Protein AF-A0A1Y1NP10-F1 (afdb_monomer_lite)

Secondary structure (DSSP, 8-state):
----EEETTTTEEE--TT---PPPPTTHHHHHHHHHHHHH-GGGGGTT-SS--S------HHHHHHHHHHHHHHHHHHHTTTGGGGEEEEE-SSS-EEEE-HHHHHHHHT-TT-HHHHHHHHSHHHHHHHHHH--SEE---HHHHHHHHHHHHHHHHHH-THHHHHHHHHHHHHHHHHH-S--S-------PPPTTGGG-S--PPPPPP-HHHHHHHHHHHHHHTTHHHHHTTSPPPPPEEPP--S-GGGGSTT----HHHHHHHHHHHHHHHHHHTT-HHHHHHHHHHHHHHTTSHHHHHHHHHHHHHT--TT-EEE-HHHHHHHHHHHHHHHHTS-TT-TTSHHHHHHHHHHHEEEEEETTEEEEGGGGSTT-GGGG-HHHHHHHHHHHHHHHHHHHHSPPGGGG----------------------SSSTTTTSS---PPPPHHHHHHHHHHHGGGS-HHHHHHHHHHHHHHHHHHHHHHHHHHHHHHS-TTHHHHHHHHHHHHHHHTTS---------

Radius of gyration: 32.72 Å; chains: 1; bounding box: 100×71×93 Å

Organism: Photinus pyralis (NCBI:txid7054)

pLDDT: mean 81.75, std 20.21, range [27.64, 98.31]

Sequence (522 aa):
MDVIVADLDGGSISVPDGVSLPLLPEPLLSNTQEALSLILQPELGSADYAFPPLAVRAPQPVMLDKEIRAVFMRAFAQLLQGYRSCLTLIRIHPKPVITFHKAAFLGERNLIDCDFSTRVLDCMFFTSFVSERGPPWRPCDVWDELYSNFGELFKLEVQDSRMLLMHIQELAQQLYTNENPNPQSYAQKILVPPEGAFARIHQPSFRVINPGQVQAIIAEGLAKNNLKSRLASLRPMQPRIVPTGQHISNLNDHKNIVSNSARRLEVLRNCINCIFENKISDARKTFPAVLRALKSKQARLALCNELSQHVIGNKAMLEHQQFDLVVRLMNCALQDDSSMDEHGVAAALLPLATAFCRKLCTGVIQFAYTCIQEHAVWQNQQFWEAAFYLDVQKDIKALYLPRLDSISPRLGTDHILATPTSPRDSKDFAWQNRRSVISRVQEPSALEIAAEQMRLWSSVDSEKQKELITSEESTLYSQAIHYANRMVSLLIPLDIGNRLHKQDHSLDEERASNSIANRYVV

Foldseek 3Di:
DQDWDQDPPVRDIDGDPPDDDFADDPPLRVQLVVQLCCLVPVVVVCVPPPDGDPDDDDDDPLLSVLLNVLSVLLSVLVLCQQQLLQWFWLAQPPHTDIDGQLLQLCLLVVCPVRPVSVVVCPDPVVVVVCVVVVQQWFFDDLSLVCNQCSVVLVVVCVVPVVSSSVSSSVSSVRVVCVVVVDPDDPPPPDDDDPPCPVVDPDDPDDDDDDVVVVVVVVVVCCVVVVVVVVVVVVPDRHIDGRRSHDHSNVVPPPDPDPPVLVVLLVLLLVLLVCLLVVVLVVNVVSLVSLLVSLLDLVSLVSLLVSLVVQQDPQADEHDPSSLVSNLVSLQSNLVNDDLSCSSCSCLSCLSVQRHYWYDDDVPDIGGSLLSNLPHNNLVDPSSLVSSLSNQLLVVLLVVQDDDPVVPDDDDDDDDDDDDDDDPPDDPPPPPPPVPPPDDDPDRDHSSRSSNVCVVCVVVDDPVVSVVSVVSSVVSSVVSVVVSVVSSCSNVPNPCPVVVVVVVVVVVVVVVVPDDDDDDDDD

InterPro domains:
  IPR005112 dDENN domain [SM00801] (64-133)
  IPR022096 SBF1/SBF2 domain [PF12335] (245-487)
  IPR037516 Tripartite DENN domain [PS50211] (1-140)
  IPR043153 DENN domain, C-terminal lobe [G3DSA:3.40.50.11500] (1-85)
  IPR051696 DENN Domain-Containing GEFs [PTHR12296] (2-159)

Structure (mmCIF, N/CA/C/O backbone):
data_AF-A0A1Y1NP10-F1
#
_entry.id   AF-A0A1Y1NP10-F1
#
loop_
_atom_site.group_PDB
_atom_site.id
_atom_site.type_symbol
_atom_site.label_atom_id
_atom_site.label_alt_id
_atom_site.label_comp_id
_atom_site.label_asym_id
_atom_site.label_entity_id
_atom_site.label_seq_id
_atom_site.pdbx_PDB_ins_code
_atom_site.Cartn_x
_atom_site.Cartn_y
_atom_site.Cartn_z
_atom_site.occupancy
_atom_site.B_iso_or_equiv
_atom_site.auth_seq_id
_atom_site.auth_comp_id
_atom_site.auth_asym_id
_atom_site.auth_atom_id
_atom_site.pdbx_PDB_model_num
ATOM 1 N N . MET A 1 1 ? -12.984 -15.528 -28.099 1.00 59.66 1 MET A N 1
ATOM 2 C CA . MET A 1 1 ? -11.646 -15.584 -27.477 1.00 59.66 1 MET A CA 1
ATOM 3 C C . MET A 1 1 ? -11.166 -14.155 -27.456 1.00 59.66 1 MET A C 1
ATOM 5 O O . MET A 1 1 ? -10.848 -13.632 -28.516 1.00 59.66 1 MET A O 1
ATOM 9 N N . ASP A 1 2 ? -11.207 -13.520 -26.291 1.00 84.31 2 ASP A N 1
ATOM 10 C CA . ASP A 1 2 ? -10.804 -12.122 -26.138 1.00 84.31 2 ASP A CA 1
ATOM 11 C C . ASP A 1 2 ? -9.283 -12.074 -25.983 1.00 84.31 2 ASP A C 1
ATOM 13 O O . ASP A 1 2 ? -8.743 -12.061 -24.880 1.00 84.31 2 ASP A O 1
ATOM 17 N N . VAL A 1 3 ? -8.587 -12.175 -27.114 1.00 89.62 3 VAL A N 1
ATOM 18 C CA . VAL A 1 3 ? -7.125 -12.251 -27.185 1.00 89.62 3 VAL A CA 1
ATOM 19 C C . VAL A 1 3 ? -6.602 -11.018 -27.905 1.00 89.62 3 VAL A C 1
ATOM 21 O O . VAL A 1 3 ? -7.073 -10.680 -28.987 1.00 89.62 3 VAL A O 1
ATOM 24 N N . ILE A 1 4 ? -5.612 -10.364 -27.305 1.00 93.19 4 ILE A N 1
ATOM 25 C CA . ILE A 1 4 ? -4.868 -9.276 -27.941 1.00 93.19 4 ILE A CA 1
ATOM 26 C C . ILE A 1 4 ? -3.796 -9.901 -28.833 1.00 93.19 4 ILE A C 1
ATOM 28 O O . ILE A 1 4 ? -3.024 -10.741 -28.367 1.00 93.19 4 ILE A O 1
ATOM 32 N N . VAL A 1 5 ? -3.746 -9.496 -30.101 1.00 93.69 5 VAL A N 1
ATOM 33 C CA . VAL A 1 5 ? -2.755 -9.985 -31.071 1.00 93.69 5 VAL A CA 1
ATOM 34 C C . VAL A 1 5 ? -1.801 -8.851 -31.413 1.00 93.69 5 VAL A C 1
ATOM 36 O O . VAL A 1 5 ? -2.239 -7.759 -31.767 1.00 93.69 5 VAL A O 1
ATOM 39 N N . ALA A 1 6 ? -0.501 -9.116 -31.295 1.00 94.94 6 ALA A N 1
ATOM 40 C CA . ALA A 1 6 ? 0.557 -8.230 -31.759 1.00 94.94 6 ALA A CA 1
ATOM 41 C C . ALA A 1 6 ? 1.187 -8.843 -33.015 1.00 94.94 6 ALA A C 1
ATOM 43 O O . ALA A 1 6 ? 1.846 -9.881 -32.936 1.00 94.94 6 ALA A O 1
ATOM 44 N N . ASP A 1 7 ? 0.956 -8.213 -34.163 1.00 94.38 7 ASP A N 1
ATOM 45 C CA . ASP A 1 7 ? 1.614 -8.535 -35.423 1.00 94.38 7 ASP A CA 1
ATOM 46 C C . ASP A 1 7 ? 2.935 -7.766 -35.490 1.00 94.38 7 ASP A C 1
ATOM 48 O O . ASP A 1 7 ? 2.961 -6.554 -35.718 1.00 94.38 7 ASP A O 1
ATOM 52 N N . LEU A 1 8 ? 4.033 -8.477 -35.236 1.00 94.62 8 LEU A N 1
ATOM 53 C CA . LEU A 1 8 ? 5.375 -7.899 -35.228 1.00 94.62 8 LEU A CA 1
ATOM 54 C C . LEU A 1 8 ? 5.901 -7.619 -36.642 1.00 94.62 8 LEU A C 1
ATOM 56 O O . LEU A 1 8 ? 6.730 -6.725 -36.793 1.00 94.62 8 LEU A O 1
ATOM 60 N N . ASP A 1 9 ? 5.411 -8.338 -37.657 1.00 93.38 9 ASP A N 1
ATOM 61 C CA . ASP A 1 9 ? 5.830 -8.153 -39.050 1.00 93.38 9 ASP A CA 1
ATOM 62 C C . ASP A 1 9 ? 5.126 -6.934 -39.662 1.00 93.38 9 ASP A C 1
ATOM 64 O O . ASP A 1 9 ? 5.749 -6.121 -40.347 1.00 93.38 9 ASP A O 1
ATOM 68 N N . GLY A 1 10 ? 3.828 -6.780 -39.381 1.00 92.19 10 GLY A N 1
ATOM 69 C CA . GLY A 1 10 ? 3.023 -5.633 -39.805 1.00 92.19 10 GLY A CA 1
ATOM 70 C C . GLY A 1 10 ? 3.082 -4.423 -38.868 1.00 92.19 10 GLY A C 1
ATOM 71 O O . GLY A 1 10 ? 2.580 -3.357 -39.224 1.00 92.19 10 GLY A O 1
ATOM 72 N N . GLY A 1 11 ? 3.671 -4.560 -37.676 1.00 91.94 11 GLY A N 1
ATOM 73 C CA . GLY A 1 11 ? 3.782 -3.485 -36.687 1.00 91.94 11 GLY A CA 1
ATOM 74 C C . GLY A 1 11 ? 2.433 -3.020 -36.128 1.00 91.94 11 GLY A C 1
ATOM 75 O O . GLY A 1 11 ? 2.248 -1.828 -35.883 1.00 91.94 11 GLY A O 1
ATOM 76 N N . SER A 1 12 ? 1.476 -3.936 -35.951 1.00 93.69 12 SER A N 1
ATOM 77 C CA . SER A 1 12 ? 0.111 -3.609 -35.521 1.00 93.69 12 SER A CA 1
ATOM 78 C C . SER A 1 12 ? -0.327 -4.395 -34.283 1.00 93.69 12 SER A C 1
ATOM 80 O O . SER A 1 12 ? 0.148 -5.497 -34.014 1.00 93.69 12 SER A O 1
ATOM 82 N N . ILE A 1 13 ? -1.235 -3.810 -33.499 1.00 93.88 13 ILE A N 1
ATOM 83 C CA . ILE A 1 13 ? -1.838 -4.447 -32.323 1.00 93.88 13 ILE A CA 1
ATOM 84 C C . ILE A 1 13 ? -3.352 -4.431 -32.511 1.00 93.88 13 ILE A C 1
ATOM 86 O O . ILE A 1 13 ? -3.943 -3.363 -32.659 1.00 93.88 13 ILE A O 1
ATOM 90 N N . SER A 1 14 ? -3.987 -5.602 -32.478 1.00 92.75 14 SER A N 1
ATOM 91 C CA . SER A 1 14 ? -5.444 -5.727 -32.515 1.00 92.75 14 SER A CA 1
ATOM 92 C C . SER A 1 14 ? -5.983 -6.060 -31.126 1.00 92.75 14 SER A C 1
ATOM 94 O O . SER A 1 14 ? -5.642 -7.100 -30.551 1.00 92.75 14 SER A O 1
ATOM 96 N N . VAL A 1 15 ? -6.845 -5.189 -30.607 1.00 92.62 15 VAL A N 1
ATOM 97 C CA . VAL A 1 15 ? -7.538 -5.357 -29.325 1.00 92.62 15 VAL A CA 1
ATOM 98 C C . VAL A 1 15 ? -9.011 -5.669 -29.618 1.00 92.62 15 VAL A C 1
ATOM 100 O O . VAL A 1 15 ? -9.625 -4.917 -30.371 1.00 92.62 15 VAL A O 1
ATOM 103 N N . PRO A 1 16 ? -9.589 -6.758 -29.077 1.00 93.06 16 PRO A N 1
ATOM 104 C CA . PRO A 1 16 ? -11.008 -7.065 -29.266 1.00 93.06 16 PRO A CA 1
ATOM 105 C C . PRO A 1 16 ? -11.924 -5.979 -28.682 1.00 93.06 16 PRO A C 1
ATOM 107 O O . PRO A 1 16 ? -11.637 -5.463 -27.605 1.00 93.06 16 PRO A O 1
ATOM 110 N N . ASP A 1 17 ? -13.070 -5.715 -29.320 1.00 86.88 17 ASP A N 1
ATOM 111 C CA . ASP A 1 17 ? -14.019 -4.656 -28.914 1.00 86.88 17 ASP A CA 1
ATOM 112 C C . ASP A 1 17 ? -14.533 -4.796 -27.466 1.00 86.88 17 ASP A C 1
ATOM 114 O O . ASP A 1 17 ? -14.890 -3.810 -26.823 1.00 86.88 17 ASP A O 1
ATOM 118 N N . GLY A 1 18 ? -14.565 -6.023 -26.933 1.00 86.69 18 GLY A N 1
ATOM 119 C CA . GLY A 1 18 ? -14.965 -6.306 -25.550 1.00 86.69 18 GLY A CA 1
ATOM 120 C C . GLY A 1 18 ? -13.884 -6.031 -24.496 1.00 86.69 18 GLY A C 1
ATOM 121 O O . GLY A 1 18 ? -14.173 -6.099 -23.301 1.00 86.69 18 GLY A O 1
ATOM 122 N N . VAL A 1 19 ? -12.643 -5.732 -24.899 1.00 88.69 19 VAL A N 1
ATOM 123 C CA . VAL A 1 19 ? -11.505 -5.547 -23.989 1.00 88.69 19 VAL A CA 1
ATOM 124 C C . VAL A 1 19 ? -11.176 -4.064 -23.848 1.00 88.69 19 VAL A C 1
ATOM 126 O O . VAL A 1 19 ? -10.590 -3.446 -24.732 1.00 88.69 19 VAL A O 1
ATOM 129 N N . SER A 1 20 ? -11.488 -3.497 -22.683 1.00 86.69 20 SER A N 1
ATOM 130 C CA . SER A 1 20 ? -11.021 -2.159 -22.309 1.00 86.69 20 SER A CA 1
ATOM 131 C C . SER A 1 20 ? -9.644 -2.238 -21.644 1.00 86.69 20 SER A C 1
ATOM 133 O O . SER A 1 20 ? -9.485 -2.884 -20.599 1.00 86.69 20 SER A O 1
ATOM 135 N N . LEU A 1 21 ? -8.654 -1.579 -22.253 1.00 88.44 21 LEU A N 1
ATOM 136 C CA . LEU A 1 21 ? -7.305 -1.426 -21.713 1.00 88.44 21 LEU A CA 1
ATOM 137 C C . LEU A 1 21 ? -7.189 -0.080 -20.990 1.00 88.44 21 LEU A C 1
ATOM 139 O O . LEU A 1 21 ? -7.173 0.961 -21.653 1.00 88.44 21 LEU A O 1
ATOM 143 N N . PRO A 1 22 ? -7.103 -0.065 -19.651 1.00 91.69 22 PRO A N 1
ATOM 144 C CA . PRO A 1 22 ? -6.930 1.183 -18.934 1.00 91.69 22 PRO A CA 1
ATOM 145 C C . PRO A 1 22 ? -5.526 1.742 -19.200 1.00 91.69 22 PRO A C 1
ATOM 147 O O . PRO A 1 22 ? -4.539 1.005 -19.238 1.00 91.69 22 PRO A O 1
ATOM 150 N N . LEU A 1 23 ? -5.443 3.056 -19.391 1.00 92.31 23 LEU A N 1
ATOM 151 C CA . LEU A 1 23 ? -4.179 3.757 -19.602 1.00 92.31 23 LEU A CA 1
ATOM 152 C C . LEU A 1 23 ? -3.417 3.944 -18.283 1.00 92.31 23 LEU A C 1
ATOM 154 O O . LEU A 1 23 ? -4.011 3.962 -17.202 1.00 92.31 23 LEU A O 1
ATOM 158 N N . LEU A 1 24 ? -2.097 4.135 -18.383 1.00 94.75 24 LEU A N 1
ATOM 159 C CA . LEU A 1 24 ? -1.279 4.574 -17.250 1.00 94.75 24 LEU A CA 1
ATOM 160 C C . LEU A 1 24 ? -1.840 5.896 -16.679 1.00 94.75 24 LEU A C 1
ATOM 162 O O . LEU A 1 24 ? -2.251 6.760 -17.455 1.00 94.75 24 LEU A O 1
ATOM 166 N N . PRO A 1 25 ? -1.854 6.086 -15.346 1.00 94.31 25 PRO A N 1
ATOM 167 C CA . PRO A 1 25 ? -2.333 7.330 -14.745 1.00 94.31 25 PRO A CA 1
ATOM 168 C C . PRO A 1 25 ? -1.438 8.514 -15.120 1.00 94.31 25 PRO A C 1
ATOM 170 O O . PRO A 1 25 ? -0.217 8.399 -15.100 1.00 94.31 25 PRO A O 1
ATOM 173 N N . GLU A 1 26 ? -2.009 9.685 -15.388 1.00 92.81 26 GLU A N 1
ATOM 174 C CA . GLU A 1 26 ? -1.197 10.890 -15.599 1.00 92.81 26 GLU A CA 1
ATOM 175 C C . GLU A 1 26 ? -0.546 11.381 -14.291 1.00 92.81 26 GLU A C 1
ATOM 177 O O . GLU A 1 26 ? -1.146 11.251 -13.218 1.00 92.81 26 GLU A O 1
ATOM 182 N N . PRO A 1 27 ? 0.676 11.954 -14.339 1.00 92.75 27 PRO A N 1
ATOM 183 C CA . PRO A 1 27 ? 1.494 12.251 -15.525 1.00 92.75 27 PRO A CA 1
ATOM 184 C C . PRO A 1 27 ? 2.396 11.087 -15.996 1.00 92.75 27 PRO A C 1
ATOM 186 O O . PRO A 1 27 ? 3.284 11.287 -16.821 1.00 92.75 27 PRO A O 1
ATOM 189 N N . LEU A 1 28 ? 2.246 9.874 -15.441 1.00 95.12 28 LEU A N 1
ATOM 190 C CA . LEU A 1 28 ? 3.149 8.749 -15.724 1.00 95.12 28 LEU A CA 1
ATOM 191 C C . LEU A 1 28 ? 3.126 8.352 -17.203 1.00 95.12 28 LEU A C 1
ATOM 193 O O . LEU A 1 28 ? 4.180 8.031 -17.754 1.00 95.12 28 LEU A O 1
ATOM 197 N N . LEU A 1 29 ? 1.948 8.373 -17.834 1.00 96.31 29 LEU A N 1
ATOM 198 C CA . LEU A 1 29 ? 1.806 8.070 -19.257 1.00 96.31 29 LEU A CA 1
ATOM 199 C C . LEU A 1 29 ? 2.625 9.046 -20.104 1.00 96.31 29 LEU A C 1
ATOM 201 O O . LEU A 1 29 ? 3.520 8.610 -20.829 1.00 96.31 29 LEU A O 1
ATOM 205 N N . SER A 1 30 ? 2.357 10.345 -19.950 1.00 95.94 30 SER A N 1
ATOM 206 C CA . SER A 1 30 ? 3.033 11.406 -20.701 1.00 95.94 30 SER A CA 1
ATOM 207 C C . SER A 1 30 ? 4.549 11.364 -20.501 1.00 95.94 30 SER A C 1
ATOM 209 O O . SER A 1 30 ? 5.302 11.337 -21.472 1.00 95.94 30 SER A O 1
ATOM 211 N N . ASN A 1 31 ? 5.009 11.234 -19.252 1.00 95.12 31 ASN A N 1
ATOM 212 C CA . ASN A 1 31 ? 6.439 11.157 -18.938 1.00 95.12 31 ASN A CA 1
ATOM 213 C C . ASN A 1 31 ? 7.113 9.926 -19.567 1.00 95.12 31 ASN A C 1
ATOM 215 O O . ASN A 1 31 ? 8.258 9.994 -20.011 1.00 95.12 31 ASN A O 1
ATOM 219 N N . THR A 1 32 ? 6.420 8.782 -19.595 1.00 97.06 32 THR A N 1
ATOM 220 C CA . THR A 1 32 ? 6.954 7.552 -20.197 1.00 97.06 32 THR A CA 1
ATOM 221 C C . THR A 1 32 ? 7.054 7.697 -21.714 1.00 97.06 32 THR A C 1
ATOM 223 O O . THR A 1 32 ? 8.058 7.300 -22.301 1.00 97.06 32 THR A O 1
ATOM 226 N N . GLN A 1 33 ? 6.046 8.297 -22.353 1.00 96.12 33 GLN A N 1
ATOM 227 C CA . GLN A 1 33 ? 6.055 8.568 -23.792 1.00 96.12 33 GLN A CA 1
ATOM 228 C C . GLN A 1 33 ? 7.153 9.563 -24.182 1.00 96.12 33 GLN A C 1
ATOM 230 O O . GLN A 1 33 ? 7.858 9.331 -25.164 1.00 96.12 33 GLN A O 1
ATOM 235 N N . GLU A 1 34 ? 7.349 10.624 -23.398 1.00 93.81 34 GLU A N 1
ATOM 236 C CA . GLU A 1 34 ? 8.434 11.588 -23.600 1.00 93.81 34 GLU A CA 1
ATOM 237 C C . GLU A 1 34 ? 9.805 10.909 -23.471 1.00 93.81 34 GLU A C 1
ATOM 239 O O . GLU A 1 34 ? 10.637 11.012 -24.372 1.00 93.81 34 GLU A O 1
ATOM 244 N N . ALA A 1 35 ? 10.016 10.123 -22.411 1.00 95.31 35 ALA A N 1
ATOM 245 C CA . ALA A 1 35 ? 11.262 9.389 -22.200 1.00 95.31 35 ALA A CA 1
ATOM 246 C C . ALA A 1 35 ? 11.557 8.372 -23.318 1.00 95.31 35 ALA A C 1
ATOM 248 O O . ALA A 1 35 ? 12.707 8.243 -23.737 1.00 95.31 35 ALA A O 1
ATOM 249 N N . LEU A 1 36 ? 10.535 7.672 -23.828 1.00 96.00 36 LEU A N 1
ATOM 250 C CA . LEU A 1 36 ? 10.673 6.782 -24.987 1.00 96.00 36 LEU A CA 1
ATOM 251 C C . LEU A 1 36 ? 11.007 7.562 -26.264 1.00 96.00 36 LEU A C 1
ATOM 253 O O . LEU A 1 36 ? 11.879 7.142 -27.021 1.00 96.00 36 LEU A O 1
ATOM 257 N N . SER A 1 37 ? 10.359 8.705 -26.490 1.00 92.69 37 SER A N 1
ATOM 258 C CA . SER A 1 37 ? 10.608 9.551 -27.665 1.00 92.69 37 SER A CA 1
ATOM 259 C C . SER A 1 37 ? 12.046 10.075 -27.679 1.00 92.69 37 SER A C 1
ATOM 261 O O . SER A 1 37 ? 12.700 10.034 -28.718 1.00 92.69 37 SER A O 1
ATOM 263 N N . LEU A 1 38 ? 12.580 10.461 -26.513 1.00 90.81 38 LEU A N 1
ATOM 264 C CA . LEU A 1 38 ? 13.963 10.927 -26.359 1.00 90.81 38 LEU A CA 1
ATOM 265 C C . LEU A 1 38 ? 15.018 9.900 -26.798 1.00 90.81 38 LEU A C 1
ATOM 267 O O . LEU A 1 38 ? 16.090 10.297 -27.255 1.00 90.81 38 LEU A O 1
ATOM 271 N N . ILE A 1 39 ? 14.745 8.600 -26.645 1.00 92.69 39 ILE A N 1
ATOM 272 C CA . ILE A 1 39 ? 15.703 7.532 -26.983 1.00 92.69 39 ILE A CA 1
ATOM 273 C C . ILE A 1 39 ? 15.438 6.895 -28.351 1.00 92.69 39 ILE A C 1
ATOM 275 O O . ILE A 1 39 ? 16.383 6.487 -29.022 1.00 92.69 39 ILE A O 1
ATOM 279 N N . LEU A 1 40 ? 14.171 6.806 -28.772 1.00 91.94 40 LEU A N 1
ATOM 280 C CA . LEU A 1 40 ? 13.780 6.187 -30.041 1.00 91.94 40 LEU A CA 1
ATOM 281 C C . LEU A 1 40 ? 13.905 7.151 -31.221 1.00 91.94 40 LEU A C 1
ATOM 283 O O . LEU A 1 40 ? 14.147 6.699 -32.336 1.00 91.94 40 LEU A O 1
ATOM 287 N N . GLN A 1 41 ? 13.711 8.450 -30.979 1.00 88.56 41 GLN A N 1
ATOM 288 C CA . GLN A 1 41 ? 13.686 9.500 -32.000 1.00 88.56 41 GLN A CA 1
ATOM 289 C C . GLN A 1 41 ? 14.530 10.710 -31.554 1.00 88.56 41 GLN A C 1
ATOM 291 O O . GLN A 1 41 ? 14.010 11.822 -31.412 1.00 88.56 41 GLN A O 1
ATOM 296 N N . PRO A 1 42 ? 15.839 10.522 -31.289 1.00 84.81 42 PRO A N 1
ATOM 297 C CA . PRO A 1 42 ? 16.707 11.578 -30.760 1.00 84.81 42 PRO A CA 1
ATOM 298 C C . PRO A 1 42 ? 16.799 12.804 -31.682 1.00 84.81 42 PRO A C 1
ATOM 300 O O . PRO A 1 42 ? 17.020 13.920 -31.210 1.00 84.81 42 PRO A O 1
ATOM 303 N N . GLU A 1 43 ? 16.599 12.625 -32.988 1.00 82.19 43 GLU A N 1
ATOM 304 C CA . GLU A 1 43 ? 16.548 13.700 -33.977 1.00 82.19 43 GLU A CA 1
ATOM 305 C C . GLU A 1 43 ? 15.461 14.747 -33.687 1.00 82.19 43 GLU A C 1
ATOM 307 O O . GLU A 1 43 ? 15.690 15.934 -33.942 1.00 82.19 43 GLU A O 1
ATOM 312 N N . LEU A 1 44 ? 14.326 14.351 -33.093 1.00 81.62 44 LEU A N 1
ATOM 313 C CA . LEU A 1 44 ? 13.217 15.263 -32.796 1.00 81.62 44 LEU A CA 1
ATOM 314 C C . LEU A 1 44 ? 13.607 16.358 -31.800 1.00 81.62 44 LEU A C 1
ATOM 316 O O . LEU A 1 44 ? 13.141 17.486 -31.928 1.00 81.62 44 LEU A O 1
ATOM 320 N N . GLY A 1 45 ? 14.518 16.074 -30.863 1.00 76.56 45 GLY A N 1
ATOM 321 C CA . GLY A 1 45 ? 14.974 17.057 -29.871 1.00 76.56 45 GLY A CA 1
ATOM 322 C C . GLY A 1 45 ? 15.739 18.245 -30.467 1.00 76.56 45 GLY A C 1
ATOM 323 O O . GLY A 1 45 ? 15.906 19.268 -29.805 1.00 76.56 45 GLY A O 1
ATOM 324 N N . SER A 1 46 ? 16.196 18.121 -31.716 1.00 77.75 46 SER A N 1
ATOM 325 C CA . SER A 1 46 ? 16.901 19.174 -32.457 1.00 77.75 46 SER A CA 1
ATOM 326 C C . SER A 1 46 ? 16.208 19.567 -33.762 1.00 77.75 46 SER A C 1
ATOM 328 O O . SER A 1 46 ? 16.765 20.353 -34.527 1.00 77.75 46 SER A O 1
ATOM 330 N N . ALA A 1 47 ? 15.006 19.040 -34.023 1.00 79.44 47 ALA A N 1
ATOM 331 C CA . ALA A 1 47 ? 14.284 19.273 -35.273 1.00 79.44 47 ALA A CA 1
ATOM 332 C C . ALA A 1 47 ? 13.954 20.759 -35.493 1.00 79.44 47 ALA A C 1
ATOM 334 O O . ALA A 1 47 ? 13.985 21.232 -36.626 1.00 79.44 47 ALA A O 1
ATOM 335 N N . ASP A 1 48 ? 13.725 21.502 -34.406 1.00 81.19 48 ASP A N 1
ATOM 336 C CA . ASP A 1 48 ? 13.424 22.937 -34.443 1.00 81.19 48 ASP A CA 1
ATOM 337 C C . ASP A 1 48 ? 14.680 23.830 -34.449 1.00 81.19 48 ASP A C 1
ATOM 339 O O . ASP A 1 48 ? 14.584 25.060 -34.476 1.00 81.19 48 ASP A O 1
ATOM 343 N N . TYR A 1 49 ? 15.887 23.253 -34.398 1.00 83.25 49 TYR A N 1
ATOM 344 C CA . TYR A 1 49 ? 17.117 24.041 -34.413 1.00 83.25 49 TYR A CA 1
ATOM 345 C C . TYR A 1 49 ? 17.402 24.544 -35.827 1.00 83.25 49 TYR A C 1
ATOM 347 O O . TYR A 1 49 ? 17.558 23.764 -36.762 1.00 83.25 49 TYR A O 1
ATOM 355 N N . ALA A 1 50 ? 17.578 25.862 -35.973 1.00 85.06 50 ALA A N 1
ATOM 356 C CA . ALA A 1 50 ? 17.974 26.477 -37.245 1.00 85.06 50 ALA A CA 1
ATOM 357 C C . ALA A 1 50 ? 19.290 25.897 -37.809 1.00 85.06 50 ALA A C 1
ATOM 359 O O . ALA A 1 50 ? 19.501 25.895 -39.020 1.00 85.06 50 ALA A O 1
ATOM 360 N N . PHE A 1 51 ? 20.157 25.392 -36.925 1.00 82.88 51 PHE A N 1
ATOM 361 C CA . PHE A 1 51 ? 21.381 24.670 -37.259 1.00 82.88 51 PHE A CA 1
ATOM 362 C C . PHE A 1 51 ? 21.424 23.368 -36.445 1.00 82.88 51 PHE A C 1
ATOM 364 O O . PHE A 1 51 ? 21.835 23.400 -35.280 1.00 82.88 51 PHE A O 1
ATOM 371 N N . PRO A 1 52 ? 20.973 22.233 -37.004 1.00 74.75 52 PRO A N 1
ATOM 372 C CA . PRO A 1 52 ? 21.002 20.964 -36.292 1.00 74.75 52 PRO A CA 1
ATOM 373 C C . PRO A 1 52 ? 22.454 20.518 -36.039 1.00 74.75 52 PRO A C 1
ATOM 375 O O . PRO A 1 52 ? 23.354 20.839 -36.824 1.00 74.75 52 PRO A O 1
ATOM 378 N N . PRO A 1 53 ? 22.715 19.783 -34.945 1.00 76.44 53 PRO A N 1
ATOM 379 C CA . PRO A 1 53 ? 24.041 19.251 -34.667 1.00 76.44 53 PRO A CA 1
ATOM 380 C C . PRO A 1 53 ? 24.508 18.327 -35.801 1.00 76.44 53 PRO A C 1
ATOM 382 O O . PRO A 1 53 ? 23.747 17.515 -36.320 1.00 76.44 53 PRO A O 1
ATOM 385 N N . LEU A 1 54 ? 25.794 18.424 -36.160 1.00 68.88 54 LEU A N 1
ATOM 386 C CA . LEU A 1 54 ? 26.402 17.667 -37.269 1.00 68.88 54 LEU A CA 1
ATOM 387 C C . LEU A 1 54 ? 26.394 16.140 -37.057 1.00 68.88 54 LEU A C 1
ATOM 389 O O . LEU A 1 54 ? 26.603 15.391 -38.007 1.00 68.88 54 LEU A O 1
ATOM 393 N N . ALA A 1 55 ? 26.172 15.683 -35.823 1.00 63.72 55 ALA A N 1
ATOM 394 C CA . ALA A 1 55 ? 26.046 14.277 -35.472 1.00 63.72 55 ALA A CA 1
ATOM 395 C C . ALA A 1 55 ? 24.849 14.082 -34.535 1.00 63.72 55 ALA A C 1
ATOM 397 O O . ALA A 1 55 ? 24.859 14.552 -33.396 1.00 63.72 55 ALA A O 1
ATOM 398 N N . VAL A 1 56 ? 23.841 13.351 -35.008 1.00 65.06 56 VAL A N 1
ATOM 399 C CA . VAL A 1 56 ? 22.794 12.775 -34.158 1.00 65.06 56 VAL A CA 1
ATOM 400 C C . VAL A 1 56 ? 23.276 11.388 -33.737 1.00 65.06 56 VAL A C 1
ATOM 402 O O . VAL A 1 56 ? 23.747 10.604 -34.564 1.00 65.06 56 VAL A O 1
ATOM 405 N N . ARG A 1 57 ? 23.238 11.097 -32.434 1.00 67.00 57 ARG A N 1
ATOM 406 C CA . ARG A 1 57 ? 23.668 9.804 -31.886 1.00 67.00 57 ARG A CA 1
ATOM 407 C C . ARG A 1 57 ? 22.804 8.693 -32.490 1.00 67.00 57 ARG A C 1
ATOM 409 O O . ARG A 1 57 ? 21.603 8.681 -32.265 1.00 67.00 57 ARG A O 1
ATOM 416 N N . ALA A 1 58 ? 23.422 7.735 -33.179 1.00 65.44 58 ALA A N 1
ATOM 417 C CA . ALA A 1 58 ? 22.787 6.463 -33.513 1.00 65.44 58 ALA A CA 1
ATOM 418 C C . ALA A 1 58 ? 23.081 5.465 -32.376 1.00 65.44 58 ALA A C 1
ATOM 420 O O . ALA A 1 58 ? 24.229 5.017 -32.253 1.00 65.44 58 ALA A O 1
ATOM 421 N N . PRO A 1 59 ? 22.120 5.155 -31.486 1.00 69.75 59 PRO A N 1
ATOM 422 C CA . PRO A 1 59 ? 22.361 4.208 -30.407 1.00 69.75 59 PRO A CA 1
ATOM 423 C C . PRO A 1 59 ? 22.632 2.813 -30.988 1.00 69.75 59 PRO A C 1
ATOM 425 O O . PRO A 1 59 ? 21.937 2.348 -31.891 1.00 69.75 59 PRO A O 1
ATOM 428 N N . GLN A 1 60 ? 23.663 2.128 -30.481 1.00 84.62 60 GLN A N 1
ATOM 429 C CA . GLN A 1 60 ? 23.892 0.726 -30.838 1.00 84.62 60 GLN A CA 1
ATOM 430 C C . GLN A 1 60 ? 22.666 -0.100 -30.410 1.00 84.62 60 GLN A C 1
ATOM 432 O O . GLN A 1 60 ? 22.211 0.099 -29.282 1.00 84.62 60 GLN A O 1
ATOM 437 N N . PRO A 1 61 ? 22.166 -1.056 -31.219 1.00 89.25 61 PRO A N 1
ATOM 438 C CA . PRO A 1 61 ? 20.928 -1.784 -30.911 1.00 89.25 61 PRO A CA 1
ATOM 439 C C . PRO A 1 61 ? 20.905 -2.420 -29.516 1.00 89.25 61 PRO A C 1
ATOM 441 O O . PRO A 1 61 ? 19.886 -2.406 -28.834 1.00 89.25 61 PRO A O 1
ATOM 444 N N . VAL A 1 62 ? 22.058 -2.921 -29.058 1.00 91.31 62 VAL A N 1
ATOM 445 C CA . VAL A 1 62 ? 22.203 -3.515 -27.722 1.00 91.31 62 VAL A CA 1
ATOM 446 C C . VAL A 1 62 ? 22.031 -2.476 -26.614 1.00 91.31 62 VAL A C 1
ATOM 448 O O . VAL A 1 62 ? 21.406 -2.770 -25.604 1.00 91.31 62 VAL A O 1
ATOM 451 N N . MET A 1 63 ? 22.552 -1.261 -26.795 1.00 92.50 63 MET A N 1
ATOM 452 C CA . MET A 1 63 ? 22.369 -0.177 -25.826 1.00 92.50 63 MET A CA 1
ATOM 453 C C . MET A 1 63 ? 20.963 0.413 -25.892 1.00 92.50 63 MET A C 1
ATOM 455 O O . MET A 1 63 ? 20.419 0.751 -24.846 1.00 92.50 63 MET A O 1
ATOM 459 N N . LEU A 1 64 ? 20.352 0.462 -27.079 1.00 94.56 64 LEU A N 1
ATOM 460 C CA . LEU A 1 64 ? 18.966 0.897 -27.236 1.00 94.56 64 LEU A CA 1
ATOM 461 C C . LEU A 1 64 ? 17.998 -0.016 -26.462 1.00 94.56 64 LEU A C 1
ATOM 463 O O . LEU A 1 64 ? 17.129 0.488 -25.758 1.00 94.56 64 LEU A O 1
ATOM 467 N N . ASP A 1 65 ? 18.189 -1.345 -26.495 1.00 95.19 65 ASP A N 1
ATOM 468 C CA . ASP A 1 65 ? 17.437 -2.285 -25.636 1.00 95.19 65 ASP A CA 1
ATOM 469 C C . ASP A 1 65 ? 17.556 -1.910 -24.148 1.00 95.19 65 ASP A C 1
ATOM 471 O O . ASP A 1 65 ? 16.556 -1.888 -23.428 1.00 95.19 65 ASP A O 1
ATOM 475 N N . LYS A 1 66 ? 18.760 -1.558 -23.680 1.00 96.94 66 LYS A N 1
ATOM 476 C CA . LYS A 1 66 ? 18.980 -1.167 -22.278 1.00 96.94 66 LYS A CA 1
ATOM 477 C C . LYS A 1 66 ? 18.354 0.174 -21.930 1.00 96.94 66 LYS A C 1
ATOM 479 O O . LYS A 1 66 ? 17.809 0.299 -20.838 1.00 96.94 66 LYS A O 1
ATOM 484 N N . GLU A 1 67 ? 18.388 1.141 -22.839 1.00 97.06 67 GLU A N 1
ATOM 485 C CA . GLU A 1 67 ? 17.729 2.439 -22.674 1.00 97.06 67 GLU A CA 1
ATOM 486 C C . GLU A 1 67 ? 16.201 2.270 -22.599 1.00 97.06 67 GLU A C 1
ATOM 488 O O . GLU A 1 67 ? 15.576 2.811 -21.688 1.00 97.06 67 GLU A O 1
ATOM 493 N N . ILE A 1 68 ? 15.598 1.426 -23.447 1.00 97.62 68 ILE A N 1
ATOM 494 C CA . ILE A 1 68 ? 14.159 1.109 -23.385 1.00 97.62 68 ILE A CA 1
ATOM 495 C C . ILE A 1 68 ? 13.805 0.442 -22.048 1.00 97.62 68 ILE A C 1
ATOM 497 O O . ILE A 1 68 ? 12.862 0.860 -21.371 1.00 97.62 68 ILE A O 1
ATOM 501 N N . ARG A 1 69 ? 14.578 -0.566 -21.614 1.00 97.38 69 ARG A N 1
ATOM 502 C CA . ARG A 1 69 ? 14.374 -1.216 -20.305 1.00 97.38 69 ARG A CA 1
ATOM 503 C C . ARG A 1 69 ? 14.511 -0.228 -19.152 1.00 97.38 69 ARG A C 1
ATOM 505 O O . ARG A 1 69 ? 13.704 -0.279 -18.228 1.00 97.38 69 ARG A O 1
ATOM 512 N N . ALA A 1 70 ? 15.490 0.673 -19.211 1.00 98.00 70 ALA A N 1
ATOM 513 C CA . ALA A 1 70 ? 15.690 1.719 -18.216 1.00 98.00 70 ALA A CA 1
ATOM 514 C C . ALA A 1 70 ? 14.464 2.641 -18.112 1.00 98.00 70 ALA A C 1
ATOM 516 O O . ALA A 1 70 ? 14.030 2.937 -16.998 1.00 98.00 70 ALA A O 1
ATOM 517 N N . VAL A 1 71 ? 13.851 3.029 -19.237 1.00 98.31 71 VAL A N 1
ATOM 518 C CA . VAL A 1 71 ? 12.610 3.823 -19.240 1.00 98.31 71 VAL A CA 1
ATOM 519 C C . VAL A 1 71 ? 11.465 3.080 -18.546 1.00 98.31 71 VAL A C 1
ATOM 521 O O . VAL A 1 71 ? 10.851 3.634 -17.635 1.00 98.31 71 VAL A O 1
ATOM 524 N N . PHE A 1 72 ? 11.210 1.813 -18.887 1.00 98.31 72 PHE A N 1
ATOM 525 C CA . PHE A 1 72 ? 10.147 1.035 -18.232 1.00 98.31 72 PHE A CA 1
ATOM 526 C C . PHE A 1 72 ? 10.425 0.779 -16.749 1.00 98.31 72 PHE A C 1
ATOM 528 O O . PHE A 1 72 ? 9.525 0.869 -15.916 1.00 98.31 72 PHE A O 1
ATOM 535 N N . MET A 1 73 ? 11.676 0.503 -16.391 1.00 97.69 73 MET A N 1
ATOM 536 C CA . MET A 1 73 ? 12.085 0.305 -15.005 1.00 97.69 73 MET A CA 1
ATOM 537 C C . MET A 1 73 ? 11.874 1.580 -14.173 1.00 97.69 73 MET A C 1
ATOM 539 O O . MET A 1 73 ? 11.364 1.518 -13.057 1.00 97.69 73 MET A O 1
ATOM 543 N N . ARG A 1 74 ? 12.165 2.756 -14.740 1.00 97.06 74 ARG A N 1
ATOM 544 C CA . ARG A 1 74 ? 11.841 4.057 -14.136 1.00 97.06 74 ARG A CA 1
ATOM 545 C C . ARG A 1 74 ? 10.332 4.288 -14.034 1.00 97.06 74 ARG A C 1
ATOM 547 O O . ARG A 1 74 ? 9.867 4.734 -12.987 1.00 97.06 74 ARG A O 1
ATOM 554 N N . ALA A 1 75 ? 9.563 3.924 -15.060 1.00 97.31 75 ALA A N 1
ATOM 555 C CA . ALA A 1 75 ? 8.105 4.021 -15.030 1.00 97.31 75 ALA A CA 1
ATOM 556 C C . ALA A 1 75 ? 7.503 3.171 -13.896 1.00 97.31 75 ALA A C 1
ATOM 558 O O . ALA A 1 75 ? 6.646 3.650 -13.154 1.00 97.31 75 ALA A O 1
ATOM 559 N N . PHE A 1 76 ? 8.001 1.949 -13.679 1.00 96.81 76 PHE A N 1
ATOM 560 C CA . PHE A 1 76 ? 7.601 1.132 -12.531 1.00 96.81 76 PHE A CA 1
ATOM 561 C C . PHE A 1 76 ? 8.040 1.743 -11.197 1.00 96.81 76 PHE A C 1
ATOM 563 O O . PHE A 1 76 ? 7.268 1.704 -10.239 1.00 96.81 76 PHE A O 1
ATOM 570 N N . ALA A 1 77 ? 9.242 2.324 -11.106 1.00 95.88 77 ALA A N 1
ATOM 571 C CA . ALA A 1 77 ? 9.705 2.982 -9.881 1.00 95.88 77 ALA A CA 1
ATOM 572 C C . ALA A 1 77 ? 8.795 4.165 -9.500 1.00 95.88 77 ALA A C 1
ATOM 574 O O . ALA A 1 77 ? 8.434 4.314 -8.332 1.00 95.88 77 ALA A O 1
ATOM 575 N N . GLN A 1 78 ? 8.341 4.942 -10.487 1.00 94.44 78 GLN A N 1
ATOM 576 C CA . GLN A 1 78 ? 7.362 6.013 -10.299 1.00 94.44 78 GLN A CA 1
ATOM 577 C C . GLN A 1 78 ? 5.956 5.478 -9.981 1.00 94.44 78 GLN A C 1
ATOM 579 O O . GLN A 1 78 ? 5.272 5.987 -9.085 1.00 94.44 78 GLN A O 1
ATOM 584 N N . LEU A 1 79 ? 5.506 4.427 -10.676 1.00 95.19 79 LEU A N 1
ATOM 585 C CA . LEU A 1 79 ? 4.210 3.789 -10.430 1.00 95.19 79 LEU A CA 1
ATOM 586 C C . LEU A 1 79 ? 4.130 3.197 -9.025 1.00 95.19 79 LEU A C 1
ATOM 588 O O . LEU A 1 79 ? 3.086 3.291 -8.394 1.00 95.19 79 LEU A O 1
ATOM 592 N N . LEU A 1 80 ? 5.223 2.641 -8.506 1.00 95.12 80 LEU A N 1
ATOM 593 C CA . LEU A 1 80 ? 5.284 1.994 -7.194 1.00 95.12 80 LEU A CA 1
ATOM 594 C C . LEU A 1 80 ? 5.899 2.887 -6.112 1.00 95.12 80 LEU A C 1
ATOM 596 O O . LEU A 1 80 ? 6.148 2.422 -5.003 1.00 95.12 80 LEU A O 1
ATOM 600 N N . GLN A 1 81 ? 6.131 4.171 -6.388 1.00 93.38 81 GLN A N 1
ATOM 601 C CA . GLN A 1 81 ? 6.688 5.102 -5.411 1.00 93.38 81 GLN A CA 1
ATOM 602 C C . GLN A 1 81 ? 5.875 5.087 -4.105 1.00 93.38 81 GLN A C 1
ATOM 604 O O . GLN A 1 81 ? 4.651 5.239 -4.112 1.00 93.38 81 GLN A O 1
ATOM 609 N N . GLY A 1 82 ? 6.567 4.866 -2.987 1.00 93.56 82 GLY A N 1
ATOM 610 C CA . GLY A 1 82 ? 5.969 4.742 -1.660 1.00 93.56 82 GLY A CA 1
ATOM 611 C C . GLY A 1 82 ? 5.462 3.340 -1.293 1.00 93.56 82 GLY A C 1
ATOM 612 O O . GLY A 1 82 ? 4.977 3.178 -0.176 1.00 93.56 82 GLY A O 1
ATOM 613 N N . TYR A 1 83 ? 5.593 2.310 -2.148 1.00 96.06 83 TYR A N 1
ATOM 614 C CA . TYR A 1 83 ? 5.021 0.979 -1.863 1.00 96.06 83 TYR A CA 1
ATOM 615 C C . TYR A 1 83 ? 5.543 0.373 -0.553 1.00 96.06 83 TYR A C 1
ATOM 617 O O . TYR A 1 83 ? 4.779 -0.265 0.170 1.00 96.06 83 TYR A O 1
ATOM 625 N N . ARG A 1 84 ? 6.824 0.603 -0.210 1.00 95.44 84 ARG A N 1
ATOM 626 C CA . ARG A 1 84 ? 7.423 0.088 1.035 1.00 95.44 84 ARG A CA 1
ATOM 627 C C . ARG A 1 84 ? 6.778 0.671 2.290 1.00 95.44 84 ARG A C 1
ATOM 629 O O . ARG A 1 84 ? 6.693 -0.035 3.288 1.00 95.44 84 ARG A O 1
ATOM 636 N N . SER A 1 85 ? 6.286 1.911 2.236 1.00 93.88 85 SER A N 1
ATOM 637 C CA . SER A 1 85 ? 5.535 2.538 3.336 1.00 93.88 85 SER A CA 1
ATOM 638 C C . SER A 1 85 ? 4.176 1.877 3.575 1.00 93.88 85 SER A C 1
ATOM 640 O O . SER A 1 85 ? 3.609 2.028 4.651 1.00 93.88 85 SER A O 1
ATOM 642 N N . CYS A 1 86 ? 3.669 1.141 2.586 1.00 95.75 86 CYS A N 1
ATOM 643 C CA . CYS A 1 86 ? 2.399 0.424 2.647 1.00 95.75 86 CYS A CA 1
ATOM 644 C C . CYS A 1 86 ? 2.585 -1.085 2.849 1.00 95.75 86 CYS A C 1
ATOM 646 O O . CYS A 1 86 ? 1.618 -1.833 2.735 1.00 95.75 86 CYS A O 1
ATOM 648 N N . LEU A 1 87 ? 3.802 -1.555 3.135 1.00 97.06 87 LEU A N 1
ATOM 649 C CA . LEU A 1 87 ? 4.018 -2.937 3.550 1.00 97.06 87 LEU A CA 1
ATOM 650 C C . LEU A 1 87 ? 3.645 -3.093 5.024 1.00 97.06 87 LEU A C 1
ATOM 652 O O . LEU A 1 87 ? 4.070 -2.301 5.866 1.00 97.06 87 LEU A O 1
ATOM 656 N N . THR A 1 88 ? 2.881 -4.134 5.333 1.00 96.62 88 THR A N 1
ATOM 657 C CA . THR A 1 88 ? 2.449 -4.456 6.692 1.00 96.62 88 THR A CA 1
ATOM 658 C C . THR A 1 88 ? 3.081 -5.768 7.134 1.00 96.62 88 THR A C 1
ATOM 660 O O . THR A 1 88 ? 2.897 -6.809 6.508 1.00 96.62 88 THR A O 1
ATOM 663 N N . LEU A 1 89 ? 3.867 -5.711 8.205 1.00 96.38 89 LEU A N 1
ATOM 664 C CA . LEU A 1 89 ? 4.520 -6.858 8.819 1.00 96.38 89 LEU A CA 1
ATOM 665 C C . LEU A 1 89 ? 3.552 -7.559 9.776 1.00 96.38 89 LEU A C 1
ATOM 667 O O . LEU A 1 89 ? 3.150 -6.986 10.783 1.00 96.38 89 LEU A O 1
ATOM 671 N N . ILE A 1 90 ? 3.247 -8.822 9.494 1.00 96.19 90 ILE A N 1
ATOM 672 C CA . ILE A 1 90 ? 2.396 -9.665 10.344 1.00 96.19 90 ILE A CA 1
ATOM 673 C C . ILE A 1 90 ? 3.249 -10.496 11.310 1.00 96.19 90 ILE A C 1
ATOM 675 O O . ILE A 1 90 ? 2.838 -10.772 12.432 1.00 96.19 90 ILE A O 1
ATOM 679 N N . ARG A 1 91 ? 4.437 -10.922 10.867 1.00 95.62 91 ARG A N 1
ATOM 680 C CA . ARG A 1 91 ? 5.329 -11.822 11.611 1.00 95.62 91 ARG A CA 1
ATOM 681 C C . ARG A 1 91 ? 6.759 -11.707 11.091 1.00 95.62 91 ARG A C 1
ATOM 683 O O . ARG A 1 91 ? 6.920 -11.532 9.881 1.00 95.62 91 ARG A O 1
ATOM 690 N N . ILE A 1 92 ? 7.777 -11.870 11.940 1.00 96.19 92 ILE A N 1
ATOM 691 C CA . ILE A 1 92 ? 9.192 -11.903 11.523 1.00 96.19 92 ILE A CA 1
ATOM 692 C C . ILE A 1 92 ? 9.708 -13.347 11.476 1.00 96.19 92 ILE A C 1
ATOM 694 O O . ILE A 1 92 ? 10.346 -13.738 10.494 1.00 96.19 92 ILE A O 1
ATOM 698 N N . HIS A 1 93 ? 9.401 -14.166 12.484 1.00 94.88 93 HIS A N 1
ATOM 699 C CA . HIS A 1 93 ? 9.958 -15.508 12.664 1.00 94.88 93 HIS A CA 1
ATOM 700 C C . HIS A 1 93 ? 8.893 -16.617 12.628 1.00 94.88 93 HIS A C 1
ATOM 702 O O . HIS A 1 93 ? 7.733 -16.392 12.945 1.00 94.88 93 HIS A O 1
ATOM 708 N N . PRO A 1 94 ? 9.245 -17.851 12.218 1.00 90.06 94 PRO A N 1
ATOM 709 C CA . PRO A 1 94 ? 10.538 -18.277 11.666 1.00 90.06 94 PRO A CA 1
ATOM 710 C C . PRO A 1 94 ? 10.779 -17.780 10.229 1.00 90.06 94 PRO A C 1
ATOM 712 O O . PRO A 1 94 ? 11.904 -17.836 9.740 1.00 90.06 94 PRO A O 1
ATOM 715 N N . LYS A 1 95 ? 9.732 -17.290 9.554 1.00 91.06 95 LYS A N 1
ATOM 716 C CA . LYS A 1 95 ? 9.798 -16.676 8.224 1.00 91.06 95 LYS A CA 1
ATOM 717 C C . LYS A 1 95 ? 8.931 -15.414 8.206 1.00 91.06 95 LYS A C 1
ATOM 719 O O . LYS A 1 95 ? 7.777 -15.508 8.656 1.00 91.06 95 LYS A O 1
ATOM 724 N N . PRO A 1 96 ? 9.433 -14.297 7.645 1.00 94.19 96 PRO A N 1
ATOM 725 C CA . PRO A 1 96 ? 8.686 -13.055 7.610 1.00 94.19 96 PRO A CA 1
ATOM 726 C C . PRO A 1 96 ? 7.421 -13.213 6.770 1.00 94.19 96 PRO A C 1
ATOM 728 O O . PRO A 1 96 ? 7.450 -13.799 5.684 1.00 94.19 96 PRO A O 1
ATOM 731 N N . VAL A 1 97 ? 6.315 -12.684 7.285 1.00 96.06 97 VAL A N 1
ATOM 732 C CA . VAL A 1 97 ? 5.037 -12.584 6.579 1.00 96.06 97 VAL A CA 1
ATOM 733 C C . VAL A 1 97 ? 4.715 -11.105 6.454 1.00 96.06 97 VAL A C 1
ATOM 735 O O . VAL A 1 97 ? 4.517 -10.418 7.456 1.00 96.06 97 VAL A O 1
ATOM 738 N N . ILE A 1 98 ? 4.724 -10.620 5.217 1.00 96.62 98 ILE A N 1
ATOM 739 C CA . ILE A 1 98 ? 4.523 -9.214 4.877 1.00 96.62 98 ILE A CA 1
ATOM 740 C C . ILE A 1 98 ? 3.426 -9.149 3.822 1.00 96.62 98 ILE A C 1
ATOM 742 O O . ILE A 1 98 ? 3.466 -9.890 2.840 1.00 96.62 98 ILE A O 1
ATOM 746 N N . THR A 1 99 ? 2.461 -8.263 4.026 1.00 96.31 99 THR A N 1
ATOM 747 C CA . THR A 1 99 ? 1.365 -7.988 3.091 1.00 96.31 99 THR A CA 1
ATOM 748 C C . THR A 1 99 ? 1.416 -6.535 2.632 1.00 96.31 99 THR A C 1
ATOM 750 O O . THR A 1 99 ? 2.249 -5.753 3.093 1.00 96.31 99 THR A O 1
ATOM 753 N N . PHE A 1 100 ? 0.559 -6.170 1.681 1.00 97.25 100 PHE A N 1
ATOM 754 C CA . PHE A 1 100 ? 0.486 -4.818 1.140 1.00 97.25 100 PHE A CA 1
ATOM 755 C C . PHE A 1 100 ? -0.864 -4.175 1.449 1.00 97.25 100 PHE A C 1
ATOM 757 O O . PHE A 1 100 ? -1.918 -4.710 1.105 1.00 97.25 100 PHE A O 1
ATOM 764 N N . HIS A 1 101 ? -0.833 -2.994 2.055 1.00 96.06 101 HIS A N 1
ATOM 765 C CA . HIS A 1 101 ? -2.018 -2.214 2.370 1.00 96.06 101 HIS A CA 1
ATOM 766 C C . HIS A 1 101 ? -2.474 -1.402 1.150 1.00 96.06 101 HIS A C 1
ATOM 768 O O . HIS A 1 101 ? -2.192 -0.208 1.019 1.00 96.06 101 HIS A O 1
ATOM 774 N N . LYS A 1 102 ? -3.236 -2.055 0.264 1.00 95.12 102 LYS A N 1
ATOM 775 C CA . LYS A 1 102 ? -3.741 -1.477 -0.994 1.00 95.12 102 LYS A CA 1
ATOM 776 C C . LYS A 1 102 ? -4.492 -0.156 -0.805 1.00 95.12 102 LYS A C 1
ATOM 778 O O . LYS A 1 102 ? -4.178 0.818 -1.485 1.00 95.12 102 LYS A O 1
ATOM 783 N N . ALA A 1 103 ? -5.452 -0.112 0.121 1.00 93.38 103 ALA A N 1
ATOM 784 C CA . ALA A 1 103 ? -6.287 1.073 0.333 1.00 93.38 103 ALA A CA 1
ATOM 785 C C . ALA A 1 103 ? -5.469 2.312 0.739 1.00 93.38 103 ALA A C 1
ATOM 787 O O . ALA A 1 103 ? -5.629 3.366 0.130 1.00 93.38 103 ALA A O 1
ATOM 788 N N . ALA A 1 104 ? -4.527 2.169 1.680 1.00 92.62 104 ALA A N 1
ATOM 789 C CA . ALA A 1 104 ? -3.634 3.251 2.089 1.00 92.62 104 ALA A CA 1
ATOM 790 C C . ALA A 1 104 ? -2.749 3.742 0.931 1.00 92.62 104 ALA A C 1
ATOM 792 O O . ALA A 1 104 ? -2.572 4.947 0.755 1.00 92.62 104 ALA A O 1
ATOM 793 N N . PHE A 1 105 ? -2.228 2.828 0.103 1.00 94.81 105 PHE A N 1
ATOM 794 C CA . PHE A 1 105 ? -1.424 3.204 -1.061 1.00 94.81 105 PHE A CA 1
ATOM 795 C C . PHE A 1 105 ? -2.228 4.010 -2.088 1.00 94.81 105 PHE A C 1
ATOM 797 O O . PHE A 1 105 ? -1.785 5.070 -2.534 1.00 94.81 105 PHE A O 1
ATOM 804 N N . LEU A 1 106 ? -3.421 3.527 -2.449 1.00 93.56 106 LEU A N 1
ATOM 805 C CA . LEU A 1 106 ? -4.302 4.212 -3.395 1.00 93.56 106 LEU A CA 1
ATOM 806 C C . LEU A 1 106 ? -4.789 5.556 -2.837 1.00 93.56 106 LEU A C 1
ATOM 808 O O . LEU A 1 106 ? -4.782 6.554 -3.558 1.00 93.56 106 LEU A O 1
ATOM 812 N N . GLY A 1 107 ? -5.148 5.600 -1.554 1.00 89.81 107 GLY A N 1
ATOM 813 C CA . GLY A 1 107 ? -5.625 6.795 -0.860 1.00 89.81 107 GLY A CA 1
ATOM 814 C C . GLY A 1 107 ? -4.596 7.907 -0.766 1.00 89.81 107 GLY A C 1
ATOM 815 O O . GLY A 1 107 ? -4.884 9.057 -1.099 1.00 89.81 107 GLY A O 1
ATOM 816 N N . GLU A 1 108 ? -3.372 7.578 -0.359 1.00 88.06 108 GLU A N 1
ATOM 817 C CA . GLU A 1 108 ? -2.304 8.570 -0.247 1.00 88.06 108 GLU A CA 1
ATOM 818 C C . GLU A 1 108 ? -1.847 9.084 -1.613 1.00 88.06 108 GLU A C 1
ATOM 820 O O . GLU A 1 108 ? -1.436 10.237 -1.730 1.00 88.06 108 GLU A O 1
ATOM 825 N N . ARG A 1 109 ? -1.992 8.287 -2.675 1.00 89.75 109 ARG A N 1
ATOM 826 C CA . ARG A 1 109 ? -1.639 8.706 -4.038 1.00 89.75 109 ARG A CA 1
ATOM 827 C C . ARG A 1 109 ? -2.791 9.296 -4.844 1.00 89.75 109 ARG A C 1
ATOM 829 O O . ARG A 1 109 ? -2.552 9.758 -5.955 1.00 89.75 109 ARG A O 1
ATOM 836 N N . ASN A 1 110 ? -4.000 9.341 -4.286 1.00 88.94 110 ASN A N 1
ATOM 837 C CA . ASN A 1 110 ? -5.224 9.733 -4.992 1.00 88.94 110 ASN A CA 1
ATOM 838 C C . ASN A 1 110 ? -5.452 8.894 -6.271 1.00 88.94 110 ASN A C 1
ATOM 840 O O . ASN A 1 110 ? -5.787 9.429 -7.323 1.00 88.94 110 ASN A O 1
ATOM 844 N N . LEU A 1 111 ? -5.229 7.579 -6.180 1.00 91.12 111 LEU A N 1
ATOM 845 C CA . LEU A 1 111 ? -5.360 6.613 -7.280 1.00 91.12 111 LEU A CA 1
ATOM 846 C C . LEU A 1 111 ? -6.566 5.674 -7.115 1.00 91.12 111 LEU A C 1
ATOM 848 O O . LEU A 1 111 ? -6.657 4.682 -7.830 1.00 91.12 111 LEU A O 1
ATOM 852 N N . ILE A 1 112 ? -7.479 5.961 -6.184 1.00 87.62 112 ILE A N 1
ATOM 853 C CA . ILE A 1 112 ? -8.640 5.104 -5.873 1.00 87.62 112 ILE A CA 1
ATOM 854 C C . ILE A 1 112 ? -9.504 4.868 -7.119 1.00 87.62 112 ILE A C 1
ATOM 856 O O . ILE A 1 112 ? -9.855 3.731 -7.413 1.00 87.62 112 ILE A O 1
ATOM 860 N N . ASP A 1 113 ? -9.757 5.923 -7.896 1.00 89.50 113 ASP A N 1
ATOM 861 C CA . ASP A 1 113 ? -10.564 5.857 -9.122 1.00 89.50 113 ASP A CA 1
ATOM 862 C C . ASP A 1 113 ? -9.746 5.435 -10.362 1.00 89.50 113 ASP A C 1
ATOM 864 O O . ASP A 1 113 ? -10.252 5.417 -11.484 1.00 89.50 113 ASP A O 1
ATOM 868 N N . CYS A 1 114 ? -8.458 5.110 -10.195 1.00 93.31 114 CYS A N 1
ATOM 869 C CA . CYS A 1 114 ? -7.599 4.678 -11.291 1.00 93.31 114 CYS A CA 1
ATOM 870 C C . CYS A 1 114 ? -7.734 3.165 -11.510 1.00 93.31 114 CYS A C 1
ATOM 872 O O . CYS A 1 114 ? -7.124 2.362 -10.796 1.00 93.31 114 CYS A O 1
ATOM 874 N N . ASP A 1 115 ? -8.484 2.784 -12.547 1.00 93.88 115 ASP A N 1
ATOM 875 C CA . ASP A 1 115 ? -8.695 1.381 -12.930 1.00 93.88 115 ASP A CA 1
ATOM 876 C C . ASP A 1 115 ? -7.367 0.652 -13.202 1.00 93.88 115 ASP A C 1
ATOM 878 O O . ASP A 1 115 ? -7.127 -0.426 -12.661 1.00 93.88 115 ASP A O 1
ATOM 882 N N . PHE A 1 116 ? -6.435 1.278 -13.936 1.00 95.38 116 PHE A N 1
ATOM 883 C CA . PHE A 1 116 ? -5.108 0.700 -14.188 1.00 95.38 116 PHE A CA 1
ATOM 884 C C . PHE A 1 116 ? -4.373 0.353 -12.888 1.00 95.38 116 PHE A C 1
ATOM 886 O O . PHE A 1 116 ? -3.928 -0.780 -12.709 1.00 95.38 116 PHE A O 1
ATOM 893 N N . SER A 1 117 ? -4.265 1.313 -11.962 1.00 95.00 117 SER A N 1
ATOM 894 C CA . SER A 1 117 ? -3.538 1.111 -10.702 1.00 95.00 117 SER A CA 1
ATOM 895 C C . SER A 1 117 ? -4.209 0.040 -9.851 1.00 95.00 117 SER A C 1
ATOM 897 O O . SER A 1 117 ? -3.533 -0.831 -9.312 1.00 95.00 117 SER A O 1
ATOM 899 N N . THR A 1 118 ? -5.540 0.058 -9.777 1.00 93.88 118 THR A N 1
ATOM 900 C CA . THR A 1 118 ? -6.313 -0.942 -9.035 1.00 93.88 118 THR A CA 1
ATOM 901 C C . THR A 1 118 ? -6.069 -2.347 -9.588 1.00 93.88 118 THR A C 1
ATOM 903 O O . THR A 1 118 ? -5.694 -3.234 -8.821 1.00 93.88 118 THR A O 1
ATOM 906 N N . ARG A 1 119 ? -6.159 -2.534 -10.913 1.00 94.19 119 ARG A N 1
ATOM 907 C CA . ARG A 1 119 ? -5.898 -3.826 -11.569 1.00 94.19 119 ARG A CA 1
ATOM 908 C C . ARG A 1 119 ? -4.456 -4.301 -11.413 1.00 94.19 119 ARG A C 1
ATOM 910 O O . ARG A 1 119 ? -4.239 -5.491 -11.204 1.00 94.19 119 ARG A O 1
ATOM 917 N N . VAL A 1 120 ? -3.471 -3.402 -11.498 1.00 95.12 120 VAL A N 1
ATOM 918 C CA . VAL A 1 120 ? -2.061 -3.757 -11.259 1.00 95.12 120 VAL A CA 1
ATOM 919 C C . VAL A 1 120 ? -1.873 -4.266 -9.834 1.00 95.12 120 VAL A C 1
ATOM 921 O O . VAL A 1 120 ? -1.212 -5.280 -9.644 1.00 95.12 120 VAL A O 1
ATOM 924 N N . LEU A 1 121 ? -2.468 -3.615 -8.834 1.00 95.94 121 LEU A N 1
ATOM 925 C CA . LEU A 1 121 ? -2.323 -4.031 -7.437 1.00 95.94 121 LEU A CA 1
ATOM 926 C C . LEU A 1 121 ? -3.076 -5.333 -7.114 1.00 95.94 121 LEU A C 1
ATOM 928 O O . LEU A 1 121 ? -2.662 -6.053 -6.211 1.00 95.94 121 LEU A O 1
ATOM 932 N N . ASP A 1 122 ? -4.137 -5.653 -7.858 1.00 94.25 122 ASP A N 1
ATOM 933 C CA . ASP A 1 122 ? -4.888 -6.911 -7.721 1.00 94.25 122 ASP A CA 1
ATOM 934 C C . ASP A 1 122 ? -4.271 -8.084 -8.494 1.00 94.25 122 ASP A C 1
ATOM 936 O O . ASP A 1 122 ? -4.665 -9.237 -8.304 1.00 94.25 122 ASP A O 1
ATOM 940 N N . CYS A 1 123 ? -3.310 -7.828 -9.385 1.00 94.69 123 CYS A N 1
ATOM 941 C CA . CYS A 1 123 ? -2.759 -8.885 -10.218 1.00 94.69 123 CYS A CA 1
ATOM 942 C C . CYS A 1 123 ? -1.782 -9.794 -9.451 1.00 94.69 123 CYS A C 1
ATOM 944 O O . CYS A 1 123 ? -1.092 -9.401 -8.502 1.00 94.69 123 CYS A O 1
ATOM 946 N N . MET A 1 124 ? -1.654 -11.033 -9.933 1.00 94.88 124 MET A N 1
ATOM 947 C CA . MET A 1 124 ? -0.728 -12.013 -9.358 1.00 94.88 124 MET A CA 1
ATOM 948 C C . MET A 1 124 ? 0.735 -11.559 -9.440 1.00 94.88 124 MET A C 1
ATOM 950 O O . MET A 1 124 ? 1.505 -11.842 -8.528 1.00 94.88 124 MET A O 1
ATOM 954 N N . PHE A 1 125 ? 1.119 -10.808 -10.480 1.00 95.12 125 PHE A N 1
ATOM 955 C CA . PHE A 1 125 ? 2.486 -10.297 -10.621 1.00 95.12 125 PHE A CA 1
ATOM 956 C C . PHE A 1 125 ? 2.860 -9.326 -9.502 1.00 95.12 125 PHE A C 1
ATOM 958 O O . PHE A 1 125 ? 3.970 -9.399 -8.979 1.00 95.12 125 PHE A O 1
ATOM 965 N N . PHE A 1 126 ? 1.937 -8.452 -9.088 1.00 97.38 126 PHE A N 1
ATOM 966 C CA . PHE A 1 126 ? 2.184 -7.548 -7.969 1.00 97.38 126 PHE A CA 1
ATOM 967 C C . PHE A 1 126 ? 2.247 -8.305 -6.637 1.00 97.38 126 PHE A C 1
ATOM 969 O O . PHE A 1 126 ? 3.100 -8.017 -5.798 1.00 97.38 126 PHE A O 1
ATOM 976 N N . THR A 1 127 ? 1.424 -9.341 -6.471 1.00 94.81 127 THR A N 1
ATOM 977 C CA . THR A 1 127 ? 1.506 -10.233 -5.304 1.00 94.81 127 THR A CA 1
ATOM 978 C C . THR A 1 127 ? 2.876 -10.923 -5.222 1.00 94.81 127 THR A C 1
ATOM 980 O O . THR A 1 127 ? 3.514 -10.914 -4.166 1.00 94.81 127 THR A O 1
ATOM 983 N N . SER A 1 128 ? 3.383 -11.454 -6.342 1.00 96.19 128 SER A N 1
ATOM 984 C CA . SER A 1 128 ? 4.738 -12.015 -6.433 1.00 96.19 128 SER A CA 1
ATOM 985 C C . SER A 1 128 ? 5.814 -10.965 -6.155 1.00 96.19 128 SER A C 1
ATOM 987 O O . SER A 1 128 ? 6.730 -11.226 -5.377 1.00 96.19 128 SER A O 1
ATOM 989 N N . PHE A 1 129 ? 5.667 -9.754 -6.701 1.00 97.00 129 PHE A N 1
ATOM 990 C CA . PHE A 1 129 ? 6.568 -8.636 -6.429 1.00 97.00 129 PHE A CA 1
ATOM 991 C C . PHE A 1 129 ? 6.655 -8.332 -4.927 1.00 97.00 129 PHE A C 1
ATOM 993 O O . PHE A 1 129 ? 7.757 -8.235 -4.392 1.00 97.00 129 PHE A O 1
ATOM 1000 N N . VAL A 1 130 ? 5.527 -8.241 -4.216 1.00 96.81 130 VAL A N 1
ATOM 1001 C CA . VAL A 1 130 ? 5.512 -8.010 -2.760 1.00 96.81 130 VAL A CA 1
ATOM 1002 C C . VAL A 1 130 ? 6.160 -9.174 -2.007 1.00 96.81 130 VAL A C 1
ATOM 1004 O O . VAL A 1 130 ? 6.950 -8.937 -1.095 1.00 96.81 130 VAL A O 1
ATOM 1007 N N . SER A 1 131 ? 5.898 -10.422 -2.403 1.00 94.38 131 SER A N 1
ATOM 1008 C CA . SER A 1 131 ? 6.512 -11.596 -1.770 1.00 94.38 131 SER A CA 1
ATOM 1009 C C . SER A 1 131 ? 8.037 -11.635 -1.937 1.00 94.38 131 SER A C 1
ATOM 1011 O O . SER A 1 131 ? 8.745 -12.034 -1.013 1.00 94.38 131 SER A O 1
ATOM 1013 N N . GLU A 1 132 ? 8.555 -11.248 -3.103 1.00 93.81 132 GLU A N 1
ATOM 1014 C CA . GLU A 1 132 ? 9.991 -11.279 -3.406 1.00 93.81 132 GLU A CA 1
ATOM 1015 C C . GLU A 1 132 ? 10.728 -10.044 -2.873 1.00 93.81 132 GLU A C 1
ATOM 1017 O O . GLU A 1 132 ? 11.815 -10.150 -2.299 1.00 93.81 132 GLU A O 1
ATOM 1022 N N . ARG A 1 133 ? 10.138 -8.855 -3.040 1.00 94.81 133 ARG A N 1
ATOM 1023 C CA . ARG A 1 133 ? 10.777 -7.562 -2.747 1.00 94.81 133 ARG A CA 1
ATOM 1024 C C . ARG A 1 133 ? 10.430 -7.014 -1.369 1.00 94.81 133 ARG A C 1
ATOM 1026 O O . ARG A 1 133 ? 11.179 -6.177 -0.858 1.00 94.81 133 ARG A O 1
ATOM 1033 N N . GLY A 1 134 ? 9.335 -7.471 -0.764 1.00 95.19 134 GLY A N 1
ATOM 1034 C CA . GLY A 1 134 ? 8.849 -7.052 0.551 1.00 95.19 134 GLY A CA 1
ATOM 1035 C C . GLY A 1 134 ? 9.835 -7.271 1.703 1.00 95.19 134 GLY A C 1
ATOM 1036 O O . GLY A 1 134 ? 10.052 -6.313 2.455 1.00 95.19 134 GLY A O 1
ATOM 1037 N N . PRO A 1 135 ? 10.487 -8.450 1.831 1.00 95.81 135 PRO A N 1
ATOM 1038 C CA . PRO A 1 135 ? 11.436 -8.724 2.907 1.00 95.81 135 PRO A CA 1
ATOM 1039 C C . PRO A 1 135 ? 12.499 -7.620 3.049 1.00 95.81 135 PRO A C 1
ATOM 1041 O O . PRO A 1 135 ? 13.143 -7.264 2.059 1.00 95.81 135 PRO A O 1
ATOM 1044 N N . PRO A 1 136 ? 12.685 -7.047 4.252 1.00 95.94 136 PRO A N 1
ATOM 1045 C CA . PRO A 1 136 ? 13.532 -5.869 4.434 1.00 95.94 136 PRO A CA 1
ATOM 1046 C C . PRO A 1 136 ? 15.020 -6.191 4.646 1.00 95.94 136 PRO A C 1
ATOM 1048 O O . PRO A 1 136 ? 15.841 -5.281 4.602 1.00 95.94 136 PRO A O 1
ATOM 1051 N N . TRP A 1 137 ? 15.382 -7.464 4.829 1.00 95.62 137 TRP A N 1
ATOM 1052 C CA . TRP A 1 137 ? 16.767 -7.943 4.854 1.00 95.62 137 TRP A CA 1
ATOM 1053 C C . TRP A 1 137 ? 16.981 -8.985 3.755 1.00 95.62 137 TRP A C 1
ATOM 1055 O O . TRP A 1 137 ? 16.569 -10.139 3.887 1.00 95.62 137 TRP A O 1
ATOM 1065 N N . ARG A 1 138 ? 17.591 -8.561 2.643 1.00 94.81 138 ARG A N 1
ATOM 1066 C CA . ARG A 1 138 ? 17.868 -9.398 1.464 1.00 94.81 138 ARG A CA 1
ATOM 1067 C C . ARG A 1 138 ? 18.955 -8.773 0.578 1.00 94.81 138 ARG A C 1
ATOM 1069 O O . ARG A 1 138 ? 19.302 -7.606 0.771 1.00 94.81 138 ARG A O 1
ATOM 1076 N N . PRO A 1 139 ? 19.514 -9.514 -0.392 1.00 92.88 139 PRO A N 1
ATOM 1077 C CA . PRO A 1 139 ? 20.366 -8.916 -1.413 1.00 92.88 139 PRO A CA 1
ATOM 1078 C C . PRO A 1 139 ? 19.586 -7.841 -2.190 1.00 92.88 139 PRO A C 1
ATOM 1080 O O . PRO A 1 139 ? 18.428 -8.061 -2.553 1.00 92.88 139 PRO A O 1
ATOM 1083 N N . CYS A 1 140 ? 20.203 -6.676 -2.401 1.00 92.56 140 CYS A N 1
ATOM 1084 C CA . CYS A 1 140 ? 19.607 -5.544 -3.120 1.00 92.56 140 CYS A CA 1
ATOM 1085 C C . CYS A 1 140 ? 20.235 -5.377 -4.501 1.00 92.56 140 CYS A C 1
ATOM 1087 O O . CYS A 1 140 ? 21.454 -5.265 -4.570 1.00 92.56 140 CYS A O 1
ATOM 1089 N N . ASP A 1 141 ? 19.434 -5.315 -5.557 1.00 91.88 141 ASP A N 1
ATOM 1090 C CA . ASP A 1 141 ? 19.911 -5.177 -6.939 1.00 91.88 141 ASP A CA 1
ATOM 1091 C C . ASP A 1 141 ? 19.700 -3.753 -7.497 1.00 91.88 141 ASP A C 1
ATOM 1093 O O . ASP A 1 141 ? 19.341 -2.825 -6.768 1.00 91.88 141 ASP A O 1
ATOM 1097 N N . VAL A 1 142 ? 19.910 -3.590 -8.809 1.00 93.56 142 VAL A N 1
ATOM 1098 C CA . VAL A 1 142 ? 19.767 -2.314 -9.534 1.00 93.56 142 VAL A CA 1
ATOM 1099 C C . VAL A 1 142 ? 18.369 -1.700 -9.358 1.00 93.56 142 VAL A C 1
ATOM 1101 O O . VAL A 1 142 ? 18.228 -0.480 -9.357 1.00 93.56 142 VAL A O 1
ATOM 1104 N N . TRP A 1 143 ? 17.322 -2.513 -9.161 1.00 95.06 143 TRP A N 1
ATOM 1105 C CA . TRP A 1 143 ? 15.977 -2.000 -8.882 1.00 95.06 143 TRP A CA 1
ATOM 1106 C C . TRP A 1 143 ? 15.889 -1.318 -7.529 1.00 95.06 143 TRP A C 1
ATOM 1108 O O . TRP A 1 143 ? 15.293 -0.247 -7.425 1.00 95.06 143 TRP A O 1
ATOM 1118 N N . ASP A 1 144 ? 16.487 -1.910 -6.502 1.00 95.19 144 ASP A N 1
ATOM 1119 C CA . ASP A 1 144 ? 16.440 -1.344 -5.159 1.00 95.19 144 ASP A CA 1
ATOM 1120 C C . ASP A 1 144 ? 17.207 -0.019 -5.082 1.00 95.19 144 ASP A C 1
ATOM 1122 O O . ASP A 1 144 ? 16.753 0.908 -4.415 1.00 95.19 144 ASP A O 1
ATOM 1126 N N . GLU A 1 145 ? 18.321 0.082 -5.810 1.00 93.50 145 GLU A N 1
ATOM 1127 C CA . GLU A 1 145 ? 19.130 1.302 -5.919 1.00 93.50 145 GLU A CA 1
ATOM 1128 C C . GLU A 1 145 ? 18.424 2.396 -6.730 1.00 93.50 145 GLU A C 1
ATOM 1130 O O . GLU A 1 145 ? 18.387 3.554 -6.309 1.00 93.50 145 GLU A O 1
ATOM 1135 N N . LEU A 1 146 ? 17.793 2.040 -7.855 1.00 95.62 146 LEU A N 1
ATOM 1136 C CA . LEU A 1 146 ? 16.959 2.976 -8.608 1.00 95.62 146 LEU A CA 1
ATOM 1137 C C . LEU A 1 146 ? 15.803 3.486 -7.744 1.00 95.62 146 LEU A C 1
ATOM 1139 O O . LEU A 1 146 ? 15.606 4.692 -7.631 1.00 95.62 146 LEU A O 1
ATOM 1143 N N . TYR A 1 147 ? 15.040 2.577 -7.133 1.00 95.75 147 TYR A N 1
ATOM 1144 C CA . TYR A 1 147 ? 13.852 2.917 -6.357 1.00 95.75 147 TYR A CA 1
ATOM 1145 C C . TYR A 1 147 ? 14.187 3.801 -5.149 1.00 95.75 147 TYR A C 1
ATOM 1147 O O . TYR A 1 147 ? 13.460 4.757 -4.873 1.00 95.75 147 TYR A O 1
ATOM 1155 N N . SER A 1 148 ? 15.288 3.520 -4.440 1.00 93.62 148 SER A N 1
ATOM 1156 C CA . SER A 1 148 ? 15.691 4.317 -3.278 1.00 93.62 148 SER A CA 1
ATOM 1157 C C . SER A 1 148 ? 16.028 5.758 -3.647 1.00 93.62 148 SER A C 1
ATOM 1159 O O . SER A 1 148 ? 15.679 6.672 -2.901 1.00 93.62 148 SER A O 1
ATOM 1161 N N . ASN A 1 149 ? 16.658 5.951 -4.808 1.00 93.56 149 ASN A N 1
ATOM 1162 C CA . ASN A 1 149 ? 17.171 7.244 -5.258 1.00 93.56 149 ASN A CA 1
ATOM 1163 C C . ASN A 1 149 ? 16.193 7.982 -6.186 1.00 93.56 149 ASN A C 1
ATOM 1165 O O . ASN A 1 149 ? 16.382 9.164 -6.466 1.00 93.56 149 ASN A O 1
ATOM 1169 N N . PHE A 1 150 ? 15.122 7.321 -6.643 1.00 93.50 150 PHE A N 1
ATOM 1170 C CA . PHE A 1 150 ? 14.211 7.845 -7.664 1.00 93.50 150 PHE A CA 1
ATOM 1171 C C . PHE A 1 150 ? 13.647 9.227 -7.320 1.00 93.50 150 PHE A C 1
ATOM 1173 O O . PHE A 1 150 ? 13.582 10.100 -8.177 1.00 93.50 150 PHE A O 1
ATOM 1180 N N . GLY A 1 151 ? 13.279 9.454 -6.055 1.00 90.50 151 GLY A N 1
ATOM 1181 C CA . GLY A 1 151 ? 12.750 10.745 -5.610 1.00 90.50 151 GLY A CA 1
ATOM 1182 C C . GLY A 1 151 ? 13.753 11.901 -5.724 1.00 90.50 151 GLY A C 1
ATOM 1183 O O . GLY A 1 151 ? 13.343 13.038 -5.942 1.00 90.50 151 GLY A O 1
ATOM 1184 N N . GLU A 1 152 ? 15.053 11.632 -5.590 1.00 91.00 152 GLU A N 1
ATOM 1185 C CA . GLU A 1 152 ? 16.115 12.631 -5.772 1.00 91.00 152 GLU A CA 1
ATOM 1186 C C . GLU A 1 152 ? 16.418 12.848 -7.255 1.00 91.00 152 GLU A C 1
ATOM 1188 O O . GLU A 1 152 ? 16.464 13.995 -7.697 1.00 91.00 152 GLU A O 1
ATOM 1193 N N . LEU A 1 153 ? 16.516 11.763 -8.033 1.00 93.00 153 LEU A N 1
ATOM 1194 C CA . LEU A 1 153 ? 16.689 11.829 -9.488 1.00 93.00 153 LEU A CA 1
ATOM 1195 C C . LEU A 1 153 ? 15.565 12.640 -10.136 1.00 93.00 153 LEU A C 1
ATOM 1197 O O . LEU A 1 153 ? 15.831 13.577 -10.882 1.00 93.00 153 LEU A O 1
ATOM 1201 N N . PHE A 1 154 ? 14.313 12.355 -9.771 1.00 90.69 154 PHE A N 1
ATOM 1202 C CA . PHE A 1 154 ? 13.147 13.062 -10.292 1.00 90.69 154 PHE A CA 1
ATOM 1203 C C . PHE A 1 154 ? 13.182 14.562 -9.963 1.00 90.69 154 PHE A C 1
ATOM 1205 O O . PHE A 1 154 ? 12.854 15.393 -10.804 1.00 90.69 154 PHE A O 1
ATOM 1212 N N . LYS A 1 155 ? 13.626 14.946 -8.757 1.00 91.12 155 LYS A N 1
ATOM 1213 C CA . LYS A 1 155 ? 13.777 16.367 -8.393 1.00 91.12 155 LYS A CA 1
ATOM 1214 C C . LYS A 1 155 ? 14.831 17.073 -9.245 1.00 91.12 155 LYS A C 1
ATOM 1216 O O . LYS A 1 155 ? 14.607 18.218 -9.627 1.00 91.12 155 LYS A O 1
ATOM 1221 N N . LEU A 1 156 ? 15.956 16.414 -9.526 1.00 93.56 156 LEU A N 1
ATOM 1222 C CA . LEU A 1 156 ? 17.006 16.959 -10.392 1.00 93.56 156 LEU A CA 1
ATOM 1223 C C . LEU A 1 156 ? 16.524 17.091 -11.840 1.00 93.56 156 LEU A C 1
ATOM 1225 O O . LEU A 1 156 ? 16.785 18.103 -12.476 1.00 93.56 156 LEU A O 1
ATOM 1229 N N . GLU A 1 157 ? 15.763 16.117 -12.333 1.00 93.94 157 GLU A N 1
ATOM 1230 C CA . GLU A 1 157 ? 15.192 16.122 -13.686 1.00 93.94 157 GLU A CA 1
ATOM 1231 C C . GLU A 1 157 ? 14.140 17.221 -13.881 1.00 93.94 157 GLU A C 1
ATOM 1233 O O . GLU A 1 157 ? 14.080 17.838 -14.940 1.00 93.94 157 GLU A O 1
ATOM 1238 N N . VAL A 1 158 ? 13.344 17.520 -12.848 1.00 90.00 158 VAL A N 1
ATOM 1239 C CA . VAL A 1 158 ? 12.411 18.661 -12.863 1.00 90.00 158 VAL A CA 1
ATOM 1240 C C . VAL A 1 158 ? 13.158 20.002 -12.889 1.00 90.00 158 VAL A C 1
ATOM 1242 O O . VAL A 1 158 ? 12.648 20.974 -13.442 1.00 90.00 158 VAL A O 1
ATOM 1245 N N . GLN A 1 159 ? 14.355 20.079 -12.296 1.00 92.44 159 GLN A N 1
ATOM 1246 C CA . GLN A 1 159 ? 15.191 21.286 -12.320 1.00 92.44 159 GLN A CA 1
ATOM 1247 C C . GLN A 1 159 ? 15.967 21.440 -13.636 1.00 92.44 159 GLN A C 1
ATOM 1249 O O . GLN A 1 159 ? 16.131 22.560 -14.116 1.00 92.44 159 GLN A O 1
ATOM 1254 N N . ASP A 1 160 ? 16.437 20.334 -14.213 1.00 92.12 160 ASP A N 1
ATOM 1255 C CA . ASP A 1 160 ? 17.154 20.282 -15.485 1.00 92.12 160 ASP A CA 1
ATOM 1256 C C . ASP A 1 160 ? 16.712 19.056 -16.296 1.00 92.12 160 ASP A C 1
ATOM 1258 O O . ASP A 1 160 ? 17.146 17.926 -16.052 1.00 92.12 160 ASP A O 1
ATOM 1262 N N . SER A 1 161 ? 15.889 19.289 -17.320 1.00 87.88 161 SER A N 1
ATOM 1263 C CA . SER A 1 161 ? 15.340 18.238 -18.185 1.00 87.88 161 SER A CA 1
ATOM 1264 C C . SER A 1 161 ? 16.409 17.450 -18.949 1.00 87.88 161 SER A C 1
ATOM 1266 O O . SER A 1 161 ? 16.164 16.313 -19.352 1.00 87.88 161 SER A O 1
ATOM 1268 N N . ARG A 1 162 ? 17.631 17.984 -19.096 1.00 88.06 162 ARG A N 1
ATOM 1269 C CA . ARG A 1 162 ? 18.747 17.265 -19.740 1.00 88.06 162 ARG A CA 1
ATOM 1270 C C . ARG A 1 162 ? 19.240 16.090 -18.896 1.00 88.06 162 ARG A C 1
ATOM 1272 O O . ARG A 1 162 ? 19.807 15.145 -19.444 1.00 88.06 162 ARG A O 1
ATOM 1279 N N . MET A 1 163 ? 19.009 16.124 -17.581 1.00 94.38 163 MET A N 1
ATOM 1280 C CA . MET A 1 163 ? 19.398 15.046 -16.667 1.00 94.38 163 MET A CA 1
ATOM 1281 C C . MET A 1 163 ? 18.613 13.761 -16.922 1.00 94.38 163 MET A C 1
ATOM 1283 O O . MET A 1 163 ? 19.141 12.678 -16.692 1.00 94.38 163 MET A O 1
ATOM 1287 N N . LEU A 1 164 ? 17.390 13.855 -17.456 1.00 94.25 164 LEU A N 1
ATOM 1288 C CA . LEU A 1 164 ? 16.550 12.687 -17.725 1.00 94.25 164 LEU A CA 1
ATOM 1289 C C . LEU A 1 164 ? 17.252 11.695 -18.660 1.00 94.25 164 LEU A C 1
ATOM 1291 O O . LEU A 1 164 ? 17.377 10.514 -18.334 1.00 94.25 164 LEU A O 1
ATOM 1295 N N . LEU A 1 165 ? 17.757 12.183 -19.796 1.00 92.88 165 LEU A N 1
ATOM 1296 C CA . LEU A 1 165 ? 18.467 11.347 -20.762 1.00 92.88 165 LEU A CA 1
ATOM 1297 C C . LEU A 1 165 ? 19.753 10.761 -20.160 1.00 92.88 165 LEU A C 1
ATOM 1299 O O . LEU A 1 165 ? 20.054 9.589 -20.381 1.00 92.88 165 LEU A O 1
ATOM 1303 N N . MET A 1 166 ? 20.483 11.553 -19.370 1.00 94.38 166 MET A N 1
ATOM 1304 C CA . MET A 1 166 ? 21.702 11.106 -18.693 1.00 94.38 166 MET A CA 1
ATOM 1305 C C . MET A 1 166 ? 21.408 9.959 -17.716 1.00 94.38 166 MET A C 1
ATOM 1307 O O . MET A 1 166 ? 22.027 8.903 -17.814 1.00 94.38 166 MET A O 1
ATOM 1311 N N . HIS A 1 167 ? 20.406 10.103 -16.846 1.00 96.94 167 HIS A N 1
ATOM 1312 C CA . HIS A 1 167 ? 20.029 9.055 -15.895 1.00 96.94 167 HIS A CA 1
ATOM 1313 C C . HIS A 1 167 ? 19.488 7.793 -16.586 1.00 96.94 167 HIS A C 1
ATOM 1315 O O . HIS A 1 167 ? 19.709 6.682 -16.099 1.00 96.94 167 HIS A O 1
ATOM 1321 N N . ILE A 1 168 ? 18.789 7.928 -17.723 1.00 97.00 168 ILE A N 1
ATOM 1322 C CA . ILE A 1 168 ? 18.378 6.774 -18.542 1.00 97.00 168 ILE A CA 1
ATOM 1323 C C . ILE A 1 168 ? 19.614 6.028 -19.059 1.00 97.00 168 ILE A C 1
ATOM 1325 O O . ILE A 1 168 ? 19.675 4.804 -18.948 1.00 97.00 168 ILE A O 1
ATOM 1329 N N . GLN A 1 169 ? 20.612 6.745 -19.581 1.00 94.88 169 GLN A N 1
ATOM 1330 C C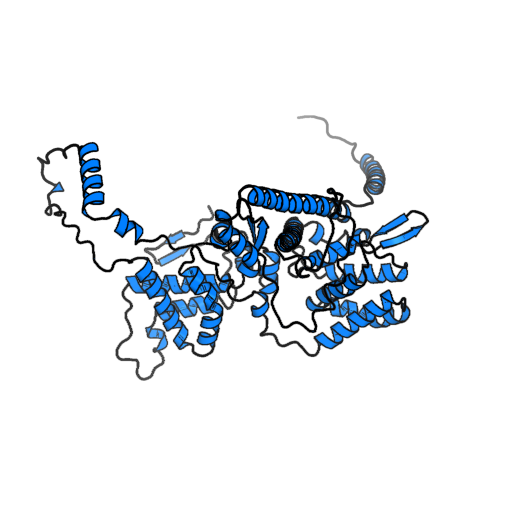A . GLN A 1 169 ? 21.846 6.157 -20.113 1.00 94.88 169 GLN A CA 1
ATOM 1331 C C . GLN A 1 169 ? 22.710 5.512 -19.025 1.00 94.88 169 GLN A C 1
ATOM 1333 O O . GLN A 1 169 ? 23.255 4.428 -19.233 1.00 94.88 169 GLN A O 1
ATOM 1338 N N . GLU A 1 170 ? 22.813 6.135 -17.853 1.00 96.25 170 GLU A N 1
ATOM 1339 C CA . GLU A 1 170 ? 23.525 5.574 -16.702 1.00 96.25 170 GLU A CA 1
ATOM 1340 C C . GLU A 1 170 ? 22.880 4.267 -16.233 1.00 96.25 170 GLU A C 1
ATOM 1342 O O . GLU A 1 170 ? 23.571 3.259 -16.063 1.00 96.25 170 GLU A O 1
ATOM 1347 N N . LEU A 1 171 ? 21.549 4.246 -16.100 1.00 97.31 171 LEU A N 1
ATOM 1348 C CA . LEU A 1 171 ? 20.813 3.032 -15.757 1.00 97.31 171 LEU A CA 1
ATOM 1349 C C . LEU A 1 171 ? 20.971 1.961 -16.847 1.00 97.31 171 LEU A C 1
ATOM 1351 O O . LEU A 1 171 ? 21.224 0.798 -16.539 1.00 97.31 171 LEU A O 1
ATOM 1355 N N . ALA A 1 172 ? 20.900 2.342 -18.123 1.00 96.62 172 ALA A N 1
ATOM 1356 C CA . ALA A 1 172 ? 21.129 1.437 -19.245 1.00 96.62 172 ALA A CA 1
ATOM 1357 C C . ALA A 1 172 ? 22.534 0.808 -19.203 1.00 96.62 172 ALA A C 1
ATOM 1359 O O . ALA A 1 172 ? 22.683 -0.396 -19.416 1.00 96.62 172 ALA A O 1
ATOM 1360 N N . GLN A 1 173 ? 23.562 1.588 -18.862 1.00 94.50 173 GLN A N 1
ATOM 1361 C CA . GLN A 1 173 ? 24.930 1.097 -18.705 1.00 94.50 173 GLN A CA 1
ATOM 1362 C C . GLN A 1 173 ? 25.065 0.118 -17.529 1.00 94.50 173 GLN A C 1
ATOM 1364 O O . GLN A 1 173 ? 25.777 -0.888 -17.638 1.00 94.50 173 GLN A O 1
ATOM 1369 N N . GLN A 1 174 ? 24.370 0.367 -16.416 1.00 93.88 174 GLN A N 1
ATOM 1370 C CA . GLN A 1 174 ? 24.317 -0.570 -15.290 1.00 93.88 174 GLN A CA 1
ATOM 1371 C C . GLN A 1 174 ? 23.643 -1.885 -15.696 1.00 93.88 174 GLN A C 1
ATOM 1373 O O . GLN A 1 174 ? 24.195 -2.956 -15.439 1.00 93.88 174 GLN A O 1
ATOM 1378 N N . LEU A 1 175 ? 22.506 -1.819 -16.397 1.00 94.50 175 LEU A N 1
ATOM 1379 C CA . LEU A 1 175 ? 21.808 -2.999 -16.918 1.00 94.50 175 LEU A CA 1
ATOM 1380 C C . LEU A 1 175 ? 22.684 -3.786 -17.903 1.00 94.50 175 LEU A C 1
ATOM 1382 O O . LEU A 1 175 ? 22.771 -5.010 -17.807 1.00 94.50 175 LEU A O 1
ATOM 1386 N N . TYR A 1 176 ? 23.385 -3.095 -18.806 1.00 92.50 176 TYR A N 1
ATOM 1387 C CA . TYR A 1 176 ? 24.330 -3.714 -19.734 1.00 92.50 176 TYR A CA 1
ATOM 1388 C C . TYR A 1 176 ? 25.437 -4.475 -18.996 1.00 92.50 176 TYR A C 1
ATOM 1390 O O . TYR A 1 176 ? 25.719 -5.630 -19.313 1.00 92.50 176 TYR A O 1
ATOM 1398 N N . THR A 1 177 ? 26.045 -3.836 -17.995 1.00 90.06 177 THR A N 1
ATOM 1399 C CA . THR A 1 177 ? 27.150 -4.407 -17.213 1.00 90.06 177 THR A CA 1
ATOM 1400 C C . THR A 1 177 ? 26.685 -5.596 -16.371 1.00 90.06 177 THR A C 1
ATOM 1402 O O . THR A 1 177 ? 27.401 -6.588 -16.264 1.00 90.06 177 THR A O 1
ATOM 1405 N N . ASN A 1 178 ? 25.471 -5.532 -15.817 1.00 86.50 178 ASN A N 1
ATOM 1406 C CA . ASN A 1 178 ? 24.880 -6.619 -15.039 1.00 86.50 178 ASN A CA 1
ATOM 1407 C C . ASN A 1 178 ? 24.635 -7.879 -15.889 1.00 86.50 178 ASN A C 1
ATOM 1409 O O . ASN A 1 178 ? 24.873 -8.994 -15.432 1.00 86.50 178 ASN A O 1
ATOM 1413 N N . GLU A 1 179 ? 24.203 -7.713 -17.141 1.00 86.25 179 GLU A N 1
ATOM 1414 C CA . GLU A 1 179 ? 24.032 -8.832 -18.078 1.00 86.25 179 GLU A CA 1
ATOM 1415 C C . GLU A 1 179 ? 25.361 -9.328 -18.676 1.00 86.25 179 GLU A C 1
ATOM 1417 O O . GLU A 1 179 ? 25.457 -10.480 -19.098 1.00 86.25 179 GLU A O 1
ATOM 1422 N N . ASN A 1 180 ? 26.402 -8.488 -18.672 1.00 83.31 180 ASN A N 1
ATOM 1423 C CA . ASN A 1 180 ? 27.724 -8.785 -19.230 1.00 83.31 180 ASN A CA 1
ATOM 1424 C C . ASN A 1 180 ? 28.837 -8.600 -18.176 1.00 83.31 180 ASN A C 1
ATOM 1426 O O . ASN A 1 180 ? 29.722 -7.757 -18.351 1.00 83.31 180 ASN A O 1
ATOM 1430 N N . PRO A 1 181 ? 28.846 -9.394 -17.084 1.00 72.69 181 PRO A N 1
ATOM 1431 C CA . PRO A 1 181 ? 29.749 -9.186 -15.948 1.00 72.69 181 PRO A CA 1
ATOM 1432 C C . PRO A 1 181 ? 31.225 -9.448 -16.279 1.00 72.69 181 PRO A C 1
ATOM 1434 O O . PRO A 1 181 ? 32.110 -9.055 -15.521 1.00 72.69 181 PRO A O 1
ATOM 1437 N N . ASN A 1 182 ? 31.509 -10.123 -17.397 1.00 68.75 182 ASN A N 1
ATOM 1438 C CA . ASN A 1 182 ? 32.862 -10.350 -17.877 1.00 68.75 182 ASN A CA 1
ATOM 1439 C C . ASN A 1 182 ? 33.005 -9.833 -19.320 1.00 68.75 182 ASN A C 1
ATOM 1441 O O . ASN A 1 182 ? 32.508 -10.481 -20.241 1.00 68.75 182 ASN A O 1
ATOM 1445 N N . PRO A 1 183 ? 33.699 -8.704 -19.546 1.00 57.81 183 PRO A N 1
ATOM 1446 C CA . PRO A 1 183 ? 33.898 -8.153 -20.887 1.00 57.81 183 PRO A CA 1
ATOM 1447 C C . PRO A 1 183 ? 34.876 -8.983 -21.734 1.00 57.81 183 PRO A C 1
ATOM 1449 O O . PRO A 1 183 ? 34.996 -8.754 -22.936 1.00 57.81 183 PRO A O 1
ATOM 1452 N N . GLN A 1 184 ? 35.584 -9.953 -21.139 1.00 59.88 184 GLN A N 1
ATOM 1453 C CA . GLN A 1 184 ? 36.354 -10.924 -21.909 1.00 59.88 184 GLN A CA 1
ATOM 1454 C C . GLN A 1 184 ? 35.405 -11.965 -22.499 1.00 59.88 184 GLN A C 1
ATOM 1456 O O . GLN A 1 184 ? 34.892 -12.827 -21.782 1.00 59.88 184 GLN A O 1
ATOM 1461 N N . SER A 1 185 ? 35.211 -11.915 -23.818 1.00 53.69 185 SER A N 1
ATOM 1462 C CA . SER A 1 185 ? 34.575 -13.002 -24.550 1.00 53.69 185 SER A CA 1
ATOM 1463 C C . SER A 1 185 ? 35.327 -14.298 -24.245 1.00 53.69 185 SER A C 1
ATOM 1465 O O . SER A 1 185 ? 36.526 -14.431 -24.507 1.00 53.69 185 SER A O 1
ATOM 1467 N N . TYR A 1 186 ? 34.638 -15.270 -23.647 1.00 56.25 186 TYR A N 1
ATOM 1468 C CA . TYR A 1 186 ? 35.172 -16.620 -23.570 1.00 56.25 186 TYR A CA 1
ATOM 1469 C C . TYR A 1 186 ? 35.260 -17.140 -25.006 1.00 56.25 186 TYR A C 1
ATOM 1471 O O . TYR A 1 186 ? 34.271 -17.593 -25.579 1.00 56.25 186 TYR A O 1
ATOM 1479 N N . ALA A 1 187 ? 36.438 -17.017 -25.618 1.00 56.41 187 ALA A N 1
ATOM 1480 C CA . ALA A 1 187 ? 36.708 -17.592 -26.921 1.00 56.41 187 ALA A CA 1
ATOM 1481 C C . ALA A 1 187 ? 36.699 -19.111 -26.754 1.00 56.41 187 ALA A C 1
ATOM 1483 O O . ALA A 1 187 ? 37.688 -19.720 -26.336 1.00 56.41 187 ALA A O 1
ATOM 1484 N N . GLN A 1 188 ? 35.548 -19.720 -27.026 1.00 55.22 188 GLN A N 1
ATOM 1485 C CA . GLN A 1 188 ? 35.400 -21.161 -27.038 1.00 55.22 188 GLN A CA 1
ATOM 1486 C C . GLN A 1 188 ? 36.367 -21.704 -28.097 1.00 55.22 188 GLN A C 1
ATOM 1488 O O . GLN A 1 188 ? 36.110 -21.622 -29.293 1.00 55.22 188 GLN A O 1
ATOM 1493 N N . LYS A 1 189 ? 37.514 -22.249 -27.667 1.00 60.69 189 LYS A N 1
ATOM 1494 C CA . LYS A 1 189 ? 38.506 -22.910 -28.540 1.00 60.69 189 LYS A CA 1
ATOM 1495 C C . LYS A 1 189 ? 38.004 -24.276 -29.027 1.00 60.69 189 LYS A C 1
ATOM 1497 O O . LYS A 1 189 ? 38.768 -25.235 -29.094 1.00 60.69 189 LYS A O 1
ATOM 1502 N N . ILE A 1 190 ? 36.709 -24.396 -29.296 1.00 62.25 190 ILE A N 1
ATOM 1503 C CA . ILE A 1 190 ? 36.143 -25.578 -29.929 1.00 62.25 190 ILE A CA 1
ATOM 1504 C C . ILE A 1 190 ? 36.141 -25.285 -31.421 1.00 62.25 190 ILE A C 1
ATOM 1506 O O . ILE A 1 190 ? 35.562 -24.300 -31.869 1.00 62.25 190 ILE A O 1
ATOM 1510 N N . LEU A 1 191 ? 36.839 -26.126 -32.179 1.00 65.06 191 LEU A N 1
ATOM 1511 C CA . LEU A 1 191 ? 36.810 -26.084 -33.634 1.00 65.06 191 LEU A CA 1
ATOM 1512 C C . LEU A 1 191 ? 35.358 -26.230 -34.097 1.00 65.06 191 LEU A C 1
ATOM 1514 O O . LEU A 1 191 ? 34.730 -27.264 -33.866 1.00 65.06 191 LEU A O 1
ATOM 1518 N N . VAL A 1 192 ? 34.831 -25.188 -34.738 1.00 67.75 192 VAL A N 1
ATOM 1519 C CA . VAL A 1 192 ? 33.533 -25.257 -35.411 1.00 67.75 192 VAL A CA 1
ATOM 1520 C C . VAL A 1 192 ? 33.678 -26.222 -36.595 1.00 67.75 192 VAL A C 1
ATOM 1522 O O . VAL A 1 192 ? 34.697 -26.165 -37.294 1.00 67.75 192 VAL A O 1
ATOM 1525 N N . PRO A 1 193 ? 32.719 -27.137 -36.827 1.00 70.56 193 PRO A N 1
ATOM 1526 C CA . PRO A 1 193 ? 32.761 -28.008 -37.992 1.00 70.56 193 PRO A CA 1
ATOM 1527 C C . PRO A 1 193 ? 32.856 -27.183 -39.288 1.00 70.56 193 PRO A C 1
ATOM 1529 O O . PRO A 1 193 ? 32.179 -26.161 -39.394 1.00 70.56 193 PRO A O 1
ATOM 1532 N N . PRO A 1 194 ? 33.653 -27.613 -40.282 1.00 76.75 194 PRO A N 1
ATOM 1533 C CA . PRO A 1 194 ? 33.709 -26.945 -41.577 1.00 76.75 194 PRO A CA 1
ATOM 1534 C C . PRO A 1 194 ? 32.330 -26.877 -42.239 1.00 76.75 194 PRO A C 1
ATOM 1536 O O . PRO A 1 194 ? 31.511 -27.790 -42.083 1.00 76.75 194 PRO A O 1
ATOM 1539 N N . GLU A 1 195 ? 32.098 -25.830 -43.025 1.00 73.25 195 GLU A N 1
ATOM 1540 C CA . GLU A 1 195 ? 30.885 -25.678 -43.827 1.00 73.25 195 GLU A CA 1
ATOM 1541 C C . GLU A 1 195 ? 30.675 -26.928 -44.713 1.00 73.25 195 GLU A C 1
ATOM 1543 O O . GLU A 1 195 ? 31.611 -27.433 -45.335 1.00 73.25 195 GLU A O 1
ATOM 1548 N N . GLY A 1 196 ? 29.470 -27.513 -44.685 1.00 73.06 196 GLY A N 1
ATOM 1549 C CA . GLY A 1 196 ? 29.156 -28.776 -45.373 1.00 73.06 196 GLY A CA 1
ATOM 1550 C C . GLY A 1 196 ? 29.476 -30.070 -44.603 1.00 73.06 196 GLY A C 1
ATOM 1551 O O . GLY A 1 196 ? 29.221 -31.161 -45.115 1.00 73.06 196 GLY A O 1
ATOM 1552 N N . ALA A 1 197 ? 29.975 -30.006 -43.358 1.00 73.69 197 ALA A N 1
ATOM 1553 C CA . ALA A 1 197 ? 30.203 -31.201 -42.528 1.00 73.69 197 ALA A CA 1
ATOM 1554 C C . ALA A 1 197 ? 28.931 -32.044 -42.298 1.00 73.69 197 ALA A C 1
ATOM 1556 O O . ALA A 1 197 ? 29.029 -33.262 -42.156 1.00 73.69 197 ALA A O 1
ATOM 1557 N N . PHE A 1 198 ? 27.755 -31.409 -42.317 1.00 69.38 198 PHE A N 1
ATOM 1558 C CA . PHE A 1 198 ? 26.442 -32.049 -42.182 1.00 69.38 198 PHE A CA 1
ATOM 1559 C C . PHE A 1 198 ? 26.023 -32.889 -43.404 1.00 69.38 198 PHE A C 1
ATOM 1561 O O . PHE A 1 198 ? 25.110 -33.698 -43.291 1.00 69.38 198 PHE A O 1
ATOM 1568 N N . ALA A 1 199 ? 26.679 -32.726 -44.560 1.00 76.25 199 ALA A N 1
ATOM 1569 C CA . ALA A 1 199 ? 26.375 -33.464 -45.791 1.00 76.25 199 ALA A CA 1
ATOM 1570 C C . ALA A 1 199 ? 27.260 -34.713 -45.993 1.00 76.25 199 ALA A C 1
ATOM 1572 O O . ALA A 1 199 ? 27.169 -35.390 -47.019 1.00 76.25 199 ALA A O 1
ATOM 1573 N N . ARG A 1 200 ? 28.156 -35.034 -45.045 1.00 78.06 200 ARG A N 1
ATOM 1574 C CA . ARG A 1 200 ? 29.063 -36.188 -45.162 1.00 78.06 200 ARG A CA 1
ATOM 1575 C C . ARG A 1 200 ? 28.314 -37.498 -44.908 1.00 78.06 200 ARG A C 1
ATOM 1577 O O . ARG A 1 200 ? 27.894 -37.770 -43.792 1.00 78.06 200 ARG A O 1
ATOM 1584 N N . ILE A 1 201 ? 28.247 -38.344 -45.937 1.00 71.88 201 ILE A N 1
ATOM 1585 C CA . ILE A 1 201 ? 27.554 -39.650 -45.930 1.00 71.88 201 ILE A CA 1
ATOM 1586 C C . ILE A 1 201 ? 28.145 -40.617 -44.883 1.00 71.88 201 ILE A C 1
ATOM 1588 O O . ILE A 1 201 ? 27.427 -41.413 -44.285 1.00 71.88 201 ILE A O 1
ATOM 1592 N N . HIS A 1 202 ? 29.450 -40.522 -44.612 1.00 74.44 202 HIS A N 1
ATOM 1593 C CA . HIS A 1 202 ? 30.137 -41.303 -43.579 1.00 74.44 202 HIS A CA 1
ATOM 1594 C C . HIS A 1 202 ? 30.470 -40.429 -42.368 1.00 74.44 202 HIS A C 1
ATOM 1596 O O . HIS A 1 202 ? 31.621 -40.034 -42.166 1.00 74.44 202 HIS A O 1
ATOM 1602 N N . GLN A 1 203 ? 29.460 -40.108 -41.559 1.00 69.81 203 GLN A N 1
ATOM 1603 C CA . GLN A 1 203 ? 29.682 -39.482 -40.260 1.00 69.81 203 GLN A CA 1
ATOM 1604 C C . GLN A 1 203 ? 29.849 -40.589 -39.203 1.00 69.81 203 GLN A C 1
ATOM 1606 O O . GLN A 1 203 ? 28.915 -41.360 -38.983 1.00 69.81 203 GLN A O 1
ATOM 1611 N N . PRO A 1 204 ? 31.030 -40.739 -38.572 1.00 70.69 204 PRO A N 1
ATOM 1612 C CA . PRO A 1 204 ? 31.201 -41.735 -37.522 1.00 70.69 204 PRO A CA 1
ATOM 1613 C C . PRO A 1 204 ? 30.242 -41.426 -36.370 1.00 70.69 204 PRO A C 1
ATOM 1615 O O . PRO A 1 204 ? 30.081 -40.265 -35.986 1.00 70.69 204 PRO A O 1
ATOM 1618 N N . SER A 1 205 ? 29.620 -42.462 -35.806 1.00 74.25 205 SER A N 1
ATOM 1619 C CA . SER A 1 205 ? 28.770 -42.328 -34.623 1.00 74.25 205 SER A CA 1
ATOM 1620 C C . SER A 1 205 ? 29.545 -41.625 -33.510 1.00 74.25 205 SER A C 1
ATOM 1622 O O . SER A 1 205 ? 30.662 -42.040 -33.174 1.00 74.25 205 SER A O 1
ATOM 1624 N N . PHE A 1 206 ? 28.963 -40.562 -32.951 1.00 69.38 206 PHE A N 1
ATOM 1625 C CA . PHE A 1 206 ? 29.575 -39.817 -31.857 1.00 69.38 206 PHE A CA 1
ATOM 1626 C C . PHE A 1 206 ? 29.886 -40.783 -30.709 1.00 69.38 206 PHE A C 1
ATOM 1628 O O . PHE A 1 206 ? 29.025 -41.560 -30.293 1.00 69.38 206 PHE A O 1
ATOM 1635 N N . ARG A 1 207 ? 31.138 -40.795 -30.238 1.00 77.25 207 ARG A N 1
ATOM 1636 C CA . ARG A 1 207 ? 31.535 -41.723 -29.174 1.00 77.25 207 ARG A CA 1
ATOM 1637 C C . ARG A 1 207 ? 30.705 -41.435 -27.930 1.00 77.25 207 ARG A C 1
ATOM 1639 O O . ARG A 1 207 ? 30.542 -40.278 -27.548 1.00 77.25 207 ARG A O 1
ATOM 1646 N N . VAL A 1 208 ? 30.228 -42.493 -27.281 1.00 82.44 208 VAL A N 1
ATOM 1647 C CA . VAL A 1 208 ? 29.563 -42.371 -25.983 1.00 82.44 208 VAL A CA 1
ATOM 1648 C C . VAL A 1 208 ? 30.559 -41.747 -25.010 1.00 82.44 208 VAL A C 1
ATOM 1650 O O . VAL A 1 208 ? 31.631 -42.300 -24.758 1.00 82.44 208 VAL A O 1
ATOM 1653 N N . ILE A 1 209 ? 30.228 -40.560 -24.509 1.00 84.81 209 ILE A N 1
ATOM 1654 C CA . ILE A 1 209 ? 31.049 -39.867 -23.524 1.00 84.81 209 ILE A CA 1
ATOM 1655 C C . ILE A 1 209 ? 30.958 -40.653 -22.215 1.00 84.81 209 ILE A C 1
ATOM 1657 O O . ILE A 1 209 ? 29.863 -40.912 -21.722 1.00 84.81 209 ILE A O 1
ATOM 1661 N N . ASN A 1 210 ? 32.102 -41.034 -21.643 1.00 87.62 210 ASN A N 1
ATOM 1662 C CA . ASN A 1 210 ? 32.130 -41.719 -20.356 1.00 87.62 210 ASN A CA 1
ATOM 1663 C C . ASN A 1 210 ? 31.818 -40.708 -19.231 1.00 87.62 210 ASN A C 1
ATOM 1665 O O . ASN A 1 210 ? 32.640 -39.820 -18.978 1.00 87.62 210 ASN A O 1
ATOM 1669 N N . PRO A 1 211 ? 30.676 -40.834 -18.530 1.00 86.25 211 PRO A N 1
ATOM 1670 C CA . PRO A 1 211 ? 30.269 -39.865 -17.514 1.00 86.25 211 PRO A CA 1
ATOM 1671 C C . PRO A 1 211 ? 31.255 -39.800 -16.340 1.00 86.25 211 PRO A C 1
ATOM 1673 O O . PRO A 1 211 ? 31.498 -38.724 -15.798 1.00 86.25 211 PRO A O 1
ATOM 1676 N N . GLY A 1 212 ? 31.891 -40.922 -15.987 1.00 93.44 212 GLY A N 1
ATOM 1677 C CA . GLY A 1 212 ? 32.902 -40.973 -14.933 1.00 93.44 212 GLY A CA 1
ATOM 1678 C C . GLY A 1 212 ? 34.177 -40.212 -15.298 1.00 93.44 212 GLY A C 1
ATOM 1679 O O . GLY A 1 212 ? 34.714 -39.485 -14.466 1.00 93.44 212 GLY A O 1
ATOM 1680 N N . GLN A 1 213 ? 34.634 -40.309 -16.552 1.00 88.31 213 GLN A N 1
ATOM 1681 C CA . GLN A 1 213 ? 35.795 -39.542 -17.024 1.00 88.31 213 GLN A CA 1
ATOM 1682 C C . GLN A 1 213 ? 35.499 -38.043 -17.091 1.00 88.31 213 GLN A C 1
ATOM 1684 O O . GLN A 1 213 ? 36.342 -37.245 -16.691 1.00 88.31 213 GLN A O 1
ATOM 1689 N N . VAL A 1 214 ? 34.301 -37.650 -17.535 1.00 87.62 214 VAL A N 1
ATOM 1690 C CA . VA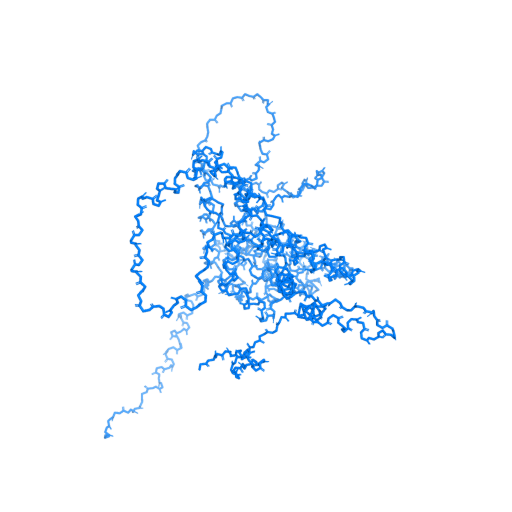L A 1 214 ? 33.878 -36.241 -17.505 1.00 87.62 214 VAL A CA 1
ATOM 1691 C C . VAL A 1 214 ? 33.882 -35.712 -16.078 1.00 87.62 214 VAL A C 1
ATOM 1693 O O . VAL A 1 214 ? 34.468 -34.663 -15.822 1.00 87.62 214 VAL A O 1
ATOM 1696 N N . GLN A 1 215 ? 33.300 -36.455 -15.134 1.00 88.88 215 GLN A N 1
ATOM 1697 C CA . GLN A 1 215 ? 33.272 -36.051 -13.733 1.00 88.88 215 GLN A CA 1
ATOM 1698 C C . GLN A 1 215 ? 34.682 -35.951 -13.132 1.00 88.88 215 GLN A C 1
ATOM 1700 O O . GLN A 1 215 ? 34.953 -35.023 -12.372 1.00 88.88 215 GLN A O 1
ATOM 1705 N N . ALA A 1 216 ? 35.591 -36.860 -13.501 1.00 90.44 216 ALA A N 1
ATOM 1706 C CA . ALA A 1 216 ? 36.988 -36.817 -13.079 1.00 90.44 216 ALA A CA 1
ATOM 1707 C C . ALA A 1 216 ? 37.723 -35.588 -13.639 1.00 90.44 216 ALA A C 1
ATOM 1709 O O . ALA A 1 216 ? 38.390 -34.893 -12.878 1.00 90.44 216 ALA A O 1
ATOM 1710 N N . ILE A 1 217 ? 37.542 -35.263 -14.925 1.00 87.31 217 ILE A N 1
ATOM 1711 C CA . ILE A 1 217 ? 38.121 -34.066 -15.560 1.00 87.31 217 ILE A CA 1
ATOM 1712 C C . ILE A 1 217 ? 37.557 -32.785 -14.928 1.00 87.31 217 ILE A C 1
ATOM 1714 O O . ILE A 1 217 ? 38.305 -31.843 -14.669 1.00 87.31 217 ILE A O 1
ATOM 1718 N N . ILE A 1 218 ? 36.253 -32.746 -14.630 1.00 82.19 218 ILE A N 1
ATOM 1719 C CA . ILE A 1 218 ? 35.624 -31.629 -13.911 1.00 82.19 218 ILE A CA 1
ATOM 1720 C C . ILE A 1 218 ? 36.236 -31.494 -12.513 1.00 82.19 218 ILE A C 1
ATOM 1722 O O . ILE A 1 218 ? 36.647 -30.400 -12.130 1.00 82.19 218 ILE A O 1
ATOM 1726 N N . ALA A 1 219 ? 36.336 -32.589 -11.755 1.00 85.06 219 ALA A N 1
ATOM 1727 C CA . ALA A 1 219 ? 36.914 -32.587 -10.414 1.00 85.06 219 ALA A CA 1
ATOM 1728 C C . ALA A 1 219 ? 38.390 -32.149 -10.422 1.00 85.06 219 ALA A C 1
ATOM 1730 O O . ALA A 1 219 ? 38.794 -31.328 -9.597 1.00 85.06 219 ALA A O 1
ATOM 1731 N N . GLU A 1 220 ? 39.173 -32.634 -11.386 1.00 85.38 220 GLU A N 1
ATOM 1732 C CA . GLU A 1 220 ? 40.568 -32.256 -11.600 1.00 85.38 220 GLU A CA 1
ATOM 1733 C C . GLU A 1 220 ? 40.702 -30.771 -11.967 1.00 85.38 220 GLU A C 1
ATOM 1735 O O . GLU A 1 220 ? 41.528 -30.068 -11.386 1.00 85.38 220 GLU A O 1
ATOM 1740 N N . GLY A 1 221 ? 39.867 -30.258 -12.876 1.00 77.75 221 GLY A N 1
ATOM 1741 C CA . GLY A 1 221 ? 39.848 -28.843 -13.254 1.00 77.75 221 GLY A CA 1
ATOM 1742 C C . GLY A 1 221 ? 39.442 -27.921 -12.099 1.00 77.75 221 GLY A C 1
ATOM 1743 O O . GLY A 1 221 ? 40.059 -26.873 -11.894 1.00 77.75 221 GLY A O 1
ATOM 1744 N N . LEU A 1 222 ? 38.454 -28.332 -11.297 1.00 75.19 222 LEU A N 1
ATOM 1745 C CA . LEU A 1 222 ? 38.041 -27.628 -10.079 1.00 75.19 222 LEU A CA 1
ATOM 1746 C C . LEU A 1 222 ? 39.165 -27.582 -9.032 1.00 75.19 222 LEU A C 1
ATOM 1748 O O . LEU A 1 222 ? 39.312 -26.562 -8.354 1.00 75.19 222 LEU A O 1
ATOM 1752 N N . ALA A 1 223 ? 39.954 -28.656 -8.919 1.00 75.12 223 ALA A N 1
ATOM 1753 C CA . ALA A 1 223 ? 41.092 -28.750 -8.007 1.00 75.12 223 ALA A CA 1
ATOM 1754 C C . ALA A 1 223 ? 42.313 -27.947 -8.494 1.00 75.12 223 ALA A C 1
ATOM 1756 O O . ALA A 1 223 ? 42.874 -27.169 -7.726 1.00 75.12 223 ALA A O 1
ATOM 1757 N N . LYS A 1 224 ? 42.704 -28.078 -9.771 1.00 73.88 224 LYS A N 1
ATOM 1758 C CA . LYS A 1 224 ? 43.903 -27.433 -10.342 1.00 73.88 224 LYS A CA 1
ATOM 1759 C C . LYS A 1 224 ? 43.793 -25.913 -10.449 1.00 73.88 224 LYS A C 1
ATOM 1761 O O . LYS A 1 224 ? 44.782 -25.221 -10.237 1.00 73.88 224 LYS A O 1
ATOM 1766 N N . ASN A 1 225 ? 42.612 -25.379 -10.761 1.00 60.53 225 ASN A N 1
ATOM 1767 C CA . ASN A 1 225 ? 42.445 -23.939 -10.992 1.00 60.53 225 ASN A CA 1
ATOM 1768 C C . ASN A 1 225 ? 42.096 -23.129 -9.734 1.00 60.53 225 ASN A C 1
ATOM 1770 O O . ASN A 1 225 ? 41.731 -21.958 -9.865 1.00 60.53 225 ASN A O 1
ATOM 1774 N N . ASN A 1 226 ? 42.133 -23.729 -8.532 1.00 58.94 226 ASN A N 1
ATOM 1775 C CA . ASN A 1 226 ? 41.553 -23.125 -7.321 1.00 58.94 226 ASN A CA 1
ATOM 1776 C C . ASN A 1 226 ? 40.155 -22.541 -7.612 1.00 58.94 226 ASN A C 1
ATOM 1778 O O . ASN A 1 226 ? 39.753 -21.500 -7.085 1.00 58.94 226 ASN A O 1
ATOM 1782 N N . LEU A 1 227 ? 39.404 -23.198 -8.505 1.00 55.72 227 LEU A N 1
ATOM 1783 C CA . LEU A 1 227 ? 38.181 -22.633 -9.057 1.00 55.72 227 LEU A CA 1
ATOM 1784 C C . LEU A 1 227 ? 37.112 -22.541 -7.970 1.00 55.72 227 LEU A C 1
ATOM 1786 O O . LEU A 1 227 ? 36.300 -21.637 -8.015 1.00 55.72 227 LEU A O 1
ATOM 1790 N N . LYS A 1 228 ? 37.164 -23.393 -6.936 1.00 53.59 228 LYS A N 1
ATOM 1791 C CA . LYS A 1 228 ? 36.346 -23.240 -5.722 1.00 53.59 228 LYS A CA 1
ATOM 1792 C C . LYS A 1 228 ? 36.605 -21.915 -4.992 1.00 53.59 228 LYS A C 1
ATOM 1794 O O . LYS A 1 228 ? 35.654 -21.300 -4.535 1.00 53.59 228 LYS A O 1
ATOM 1799 N N . SER A 1 229 ? 37.852 -21.444 -4.927 1.00 53.84 229 SER A N 1
ATOM 1800 C CA . SER A 1 229 ? 38.216 -20.146 -4.335 1.00 53.84 229 SER A CA 1
ATOM 1801 C C . SER A 1 229 ? 37.816 -18.966 -5.237 1.00 53.84 229 SER A C 1
ATOM 1803 O O . SER A 1 229 ? 37.317 -17.961 -4.736 1.00 53.84 229 SER A O 1
ATOM 1805 N N . ARG A 1 230 ? 37.957 -19.094 -6.566 1.00 51.12 230 ARG A N 1
ATOM 1806 C CA . ARG A 1 230 ? 37.545 -18.056 -7.536 1.00 51.12 230 ARG A CA 1
ATOM 1807 C C . ARG A 1 230 ? 36.026 -18.000 -7.757 1.00 51.12 230 ARG A C 1
ATOM 1809 O O . ARG A 1 230 ? 35.473 -16.916 -7.876 1.00 51.12 230 ARG A O 1
ATOM 1816 N N . LEU A 1 231 ? 35.320 -19.124 -7.735 1.00 51.44 231 LEU A N 1
ATOM 1817 C CA . LEU A 1 231 ? 33.853 -19.178 -7.734 1.00 51.44 231 LEU A CA 1
ATOM 1818 C C . LEU A 1 231 ? 33.290 -18.715 -6.385 1.00 51.44 231 LEU A C 1
ATOM 1820 O O . LEU A 1 231 ? 32.271 -18.045 -6.366 1.00 51.44 231 LEU A O 1
ATOM 1824 N N . ALA A 1 232 ? 33.988 -18.954 -5.267 1.00 47.53 232 ALA A N 1
ATOM 1825 C CA . ALA A 1 232 ? 33.661 -18.311 -3.991 1.00 47.53 232 ALA A CA 1
ATOM 1826 C C . ALA A 1 232 ? 33.907 -16.785 -3.999 1.00 47.53 232 ALA A C 1
ATOM 1828 O O . ALA A 1 232 ? 33.363 -16.077 -3.152 1.00 47.53 232 ALA A O 1
ATOM 1829 N N . SER A 1 233 ? 34.709 -16.269 -4.944 1.00 44.91 233 SER A N 1
ATOM 1830 C CA . SER A 1 233 ? 34.883 -14.827 -5.176 1.00 44.91 233 SER A CA 1
ATOM 1831 C C . SER A 1 233 ? 33.784 -14.206 -6.047 1.00 44.91 233 SER A C 1
ATOM 1833 O O . SER A 1 233 ? 33.562 -13.002 -5.949 1.00 44.91 233 SER A O 1
ATOM 1835 N N . LEU A 1 234 ? 33.009 -15.017 -6.785 1.00 54.56 234 LEU A N 1
ATOM 1836 C CA . LEU A 1 234 ? 31.660 -14.647 -7.233 1.00 54.56 234 LEU A CA 1
ATOM 1837 C C . LEU A 1 234 ? 30.731 -14.731 -6.015 1.00 54.56 234 LEU A C 1
ATOM 1839 O O . LEU A 1 234 ? 29.881 -15.613 -5.914 1.00 54.56 234 LEU A O 1
ATOM 1843 N N . ARG A 1 235 ? 30.971 -13.880 -5.011 1.00 55.47 235 ARG A N 1
ATOM 1844 C CA . ARG A 1 235 ? 30.163 -13.880 -3.792 1.00 55.47 235 ARG A CA 1
ATOM 1845 C C . ARG A 1 235 ? 28.713 -13.607 -4.193 1.00 55.47 235 ARG A C 1
ATOM 1847 O O . ARG A 1 235 ? 28.468 -12.567 -4.805 1.00 55.47 235 ARG A O 1
ATOM 1854 N N . PRO A 1 236 ? 27.755 -14.477 -3.820 1.00 63.91 236 PRO A N 1
ATOM 1855 C CA . PRO A 1 236 ? 26.355 -14.100 -3.834 1.00 63.91 236 PRO A CA 1
ATOM 1856 C C . PRO A 1 236 ? 26.236 -12.777 -3.088 1.00 63.91 236 PRO A C 1
ATOM 1858 O O . PRO A 1 236 ? 26.833 -12.607 -2.013 1.00 63.91 236 PRO A O 1
ATOM 1861 N N . MET A 1 237 ? 25.540 -11.832 -3.707 1.00 73.31 237 MET A N 1
ATOM 1862 C CA . MET A 1 237 ? 25.377 -10.496 -3.166 1.00 73.31 237 MET A CA 1
ATOM 1863 C C . MET A 1 237 ? 24.847 -10.619 -1.734 1.00 73.31 237 MET A C 1
ATOM 1865 O O . MET A 1 237 ? 23.860 -11.311 -1.488 1.00 73.31 237 MET A O 1
ATOM 1869 N N . GLN A 1 238 ? 25.585 -10.061 -0.774 1.00 84.62 238 GLN A N 1
ATOM 1870 C CA . GLN A 1 238 ? 25.288 -10.271 0.640 1.00 84.62 238 GLN A CA 1
ATOM 1871 C C . GLN A 1 238 ? 23.975 -9.572 1.001 1.00 84.62 238 GLN A C 1
ATOM 1873 O O . GLN A 1 238 ? 23.702 -8.485 0.479 1.00 84.62 238 GLN A O 1
ATOM 1878 N N . PRO A 1 239 ? 23.154 -10.169 1.880 1.00 91.38 239 PRO A N 1
ATOM 1879 C CA . PRO A 1 239 ? 21.946 -9.510 2.325 1.00 91.38 239 PRO A CA 1
ATOM 1880 C C . PRO A 1 239 ? 22.302 -8.234 3.090 1.00 91.38 239 PRO A C 1
ATOM 1882 O O . PRO A 1 239 ? 23.253 -8.204 3.873 1.00 91.38 239 PRO A O 1
ATOM 1885 N N . ARG A 1 240 ? 21.539 -7.174 2.833 1.00 93.88 240 ARG A N 1
ATOM 1886 C CA . ARG A 1 240 ? 21.626 -5.891 3.532 1.00 93.88 240 ARG A CA 1
ATOM 1887 C C . ARG A 1 240 ? 20.219 -5.387 3.844 1.00 93.88 240 ARG A C 1
ATOM 1889 O O . ARG A 1 240 ? 19.235 -5.945 3.351 1.00 93.88 240 ARG A O 1
ATOM 1896 N N . ILE A 1 241 ? 20.126 -4.338 4.658 1.00 94.31 241 ILE A N 1
ATOM 1897 C CA . ILE A 1 241 ? 18.857 -3.637 4.872 1.00 94.31 241 ILE A CA 1
ATOM 1898 C C . ILE A 1 241 ? 18.454 -2.995 3.542 1.00 94.31 241 ILE A C 1
ATOM 1900 O O . ILE A 1 241 ? 19.229 -2.236 2.958 1.00 94.31 241 ILE A O 1
ATOM 1904 N N . VAL A 1 242 ? 17.258 -3.324 3.062 1.00 95.19 242 VAL A N 1
ATOM 1905 C CA . VAL A 1 242 ? 16.679 -2.733 1.854 1.00 95.19 242 VAL A CA 1
ATOM 1906 C C . VAL A 1 242 ? 16.280 -1.287 2.164 1.00 95.19 242 VAL A C 1
ATOM 1908 O O . VAL A 1 242 ? 15.468 -1.082 3.070 1.00 95.19 242 VAL A O 1
ATOM 1911 N N . PRO A 1 243 ? 16.796 -0.283 1.433 1.00 90.94 243 PRO A N 1
ATOM 1912 C CA . PRO A 1 243 ? 16.406 1.106 1.646 1.00 90.94 243 PRO A CA 1
ATOM 1913 C C . PRO A 1 243 ? 14.896 1.314 1.456 1.00 90.94 243 PRO A C 1
ATOM 1915 O O . PRO A 1 243 ? 14.291 0.798 0.515 1.00 90.94 243 PRO A O 1
ATOM 1918 N N . THR A 1 244 ? 14.277 2.103 2.335 1.00 84.06 244 THR A N 1
ATOM 1919 C CA . THR A 1 244 ? 12.825 2.359 2.301 1.00 84.06 244 THR A CA 1
ATOM 1920 C C . THR A 1 244 ? 12.402 3.234 1.112 1.00 84.06 244 THR A C 1
ATOM 1922 O O . THR A 1 244 ? 11.269 3.120 0.641 1.00 84.06 244 THR A O 1
ATOM 1925 N N . GLY A 1 245 ? 13.313 4.068 0.594 1.00 86.81 245 GLY A N 1
ATOM 1926 C CA . GLY A 1 245 ? 13.016 5.091 -0.413 1.00 86.81 245 GLY A CA 1
ATOM 1927 C C . GLY A 1 245 ? 12.184 6.247 0.155 1.00 86.81 245 GLY A C 1
ATOM 1928 O O . GLY A 1 245 ? 12.090 6.430 1.371 1.00 86.81 245 GLY A O 1
ATOM 1929 N N . GLN A 1 246 ? 11.573 7.043 -0.724 1.00 85.88 246 GLN A N 1
ATOM 1930 C CA . GLN A 1 246 ? 10.716 8.160 -0.317 1.00 85.88 246 GLN A CA 1
ATOM 1931 C C . GLN A 1 246 ? 9.420 7.661 0.341 1.00 85.88 246 GLN A C 1
ATOM 1933 O O . GLN A 1 246 ? 8.703 6.837 -0.229 1.00 85.88 246 GLN A O 1
ATOM 1938 N N . HIS A 1 247 ? 9.103 8.192 1.527 1.00 88.69 247 HIS A N 1
ATOM 1939 C CA . HIS A 1 247 ? 7.874 7.851 2.243 1.00 88.69 247 HIS A CA 1
ATOM 1940 C C . HIS A 1 247 ? 6.635 8.350 1.492 1.00 88.69 247 HIS A C 1
ATOM 1942 O O . HIS A 1 247 ? 6.623 9.486 1.011 1.00 88.69 247 HIS A O 1
ATOM 1948 N N . ILE A 1 248 ? 5.578 7.534 1.445 1.00 88.81 248 ILE A N 1
ATOM 1949 C CA . ILE A 1 248 ? 4.365 7.832 0.666 1.00 88.81 248 ILE A CA 1
ATOM 1950 C C . ILE A 1 248 ? 3.702 9.164 1.056 1.00 88.81 248 ILE A C 1
ATOM 1952 O O . ILE A 1 248 ? 3.288 9.924 0.186 1.00 88.81 248 ILE A O 1
ATOM 1956 N N . SER A 1 249 ? 3.699 9.512 2.346 1.00 82.88 249 SER A N 1
ATOM 1957 C CA . SER A 1 249 ? 3.129 10.779 2.837 1.00 82.88 249 SER A CA 1
ATOM 1958 C C . SER A 1 249 ? 3.852 12.020 2.298 1.00 82.88 249 SER A C 1
ATOM 1960 O O . SER A 1 249 ? 3.222 13.053 2.089 1.00 82.88 249 SER A O 1
ATOM 1962 N N . ASN A 1 250 ? 5.150 11.913 1.995 1.00 81.69 250 ASN A N 1
ATOM 1963 C CA . ASN A 1 250 ? 5.957 13.036 1.504 1.00 81.69 250 ASN A CA 1
ATOM 1964 C C . ASN A 1 250 ? 5.720 13.314 0.008 1.00 81.69 250 ASN A C 1
ATOM 1966 O O . ASN A 1 250 ? 6.294 14.251 -0.544 1.00 81.69 250 ASN A O 1
ATOM 1970 N N . LEU A 1 251 ? 4.922 12.491 -0.682 1.00 75.25 251 LEU A N 1
ATOM 1971 C CA . LEU A 1 251 ? 4.581 12.704 -2.092 1.00 75.25 251 LEU A CA 1
ATOM 1972 C C . LEU A 1 251 ? 3.564 13.843 -2.267 1.00 75.25 251 LEU A C 1
ATOM 1974 O O . LEU A 1 251 ? 3.582 14.531 -3.285 1.00 75.25 251 LEU A O 1
ATOM 1978 N N . ASN A 1 252 ? 2.723 14.094 -1.258 1.00 63.72 252 ASN A N 1
ATOM 1979 C CA . ASN A 1 252 ? 1.634 15.077 -1.319 1.00 63.72 252 ASN A CA 1
ATOM 1980 C C . ASN A 1 252 ? 1.969 16.464 -0.738 1.00 63.72 252 ASN A C 1
ATOM 1982 O O . ASN A 1 252 ? 1.137 17.368 -0.848 1.00 63.72 252 ASN A O 1
ATOM 1986 N N . ASP A 1 253 ? 3.165 16.673 -0.172 1.00 51.97 253 ASP A N 1
ATOM 1987 C CA . ASP A 1 253 ? 3.555 17.935 0.494 1.00 51.97 253 ASP A CA 1
ATOM 1988 C C . ASP A 1 253 ? 3.561 19.171 -0.433 1.00 51.97 253 ASP A C 1
ATOM 1990 O O . ASP A 1 253 ? 3.615 20.307 0.031 1.00 51.97 253 ASP A O 1
ATOM 1994 N N . HIS A 1 254 ? 3.426 18.988 -1.750 1.00 47.41 254 HIS A N 1
ATOM 1995 C CA . HIS A 1 254 ? 3.379 20.083 -2.726 1.00 47.41 254 HIS A CA 1
ATOM 1996 C C . HIS A 1 254 ? 2.008 20.783 -2.831 1.00 47.41 254 HIS A C 1
ATOM 1998 O O . HIS A 1 254 ? 1.863 21.733 -3.600 1.00 47.41 254 HIS A O 1
ATOM 2004 N N . LYS A 1 255 ? 0.991 20.373 -2.056 1.00 49.25 255 LYS A N 1
ATOM 2005 C CA . LYS A 1 255 ? -0.315 21.057 -2.006 1.00 49.25 255 LYS A CA 1
ATOM 2006 C C . LYS A 1 255 ? -0.437 21.923 -0.746 1.00 49.25 255 LYS A C 1
ATOM 2008 O O . LYS A 1 255 ? -1.055 21.541 0.244 1.00 49.25 255 LYS A O 1
ATOM 2013 N N . ASN A 1 256 ? 0.127 23.129 -0.815 1.00 42.44 256 ASN A N 1
ATOM 2014 C CA . ASN A 1 256 ? -0.033 24.202 0.174 1.00 42.44 256 ASN A CA 1
ATOM 2015 C C . ASN A 1 256 ? -1.521 24.544 0.434 1.00 42.44 256 ASN A C 1
ATOM 2017 O O . ASN A 1 256 ? -2.116 25.339 -0.290 1.00 42.44 256 ASN A O 1
ATOM 2021 N N . ILE A 1 257 ? -2.118 23.996 1.501 1.00 53.34 257 ILE A N 1
ATOM 2022 C CA . ILE A 1 257 ? -3.427 24.418 2.046 1.00 53.34 257 ILE A CA 1
ATOM 2023 C C . ILE A 1 257 ? -3.331 24.466 3.582 1.00 53.34 257 ILE A C 1
ATOM 2025 O O . ILE A 1 257 ? -3.826 23.581 4.279 1.00 53.34 257 ILE A O 1
ATOM 2029 N N . VAL A 1 258 ? -2.657 25.480 4.136 1.00 56.09 258 VAL A N 1
ATOM 2030 C CA . VAL A 1 258 ? -2.331 25.499 5.582 1.00 56.09 258 VAL A CA 1
ATOM 2031 C C . VAL A 1 258 ? -3.134 26.530 6.393 1.00 56.09 258 VAL A C 1
ATOM 2033 O O . VAL A 1 258 ? -3.386 26.315 7.574 1.00 56.09 258 VAL A O 1
ATOM 2036 N N . SER A 1 259 ? -3.635 27.621 5.805 1.00 54.44 259 SER A N 1
ATOM 2037 C CA . SER A 1 259 ? -4.274 28.680 6.614 1.00 54.44 259 SER A CA 1
ATOM 2038 C C . SER A 1 259 ? -5.737 28.394 6.992 1.00 54.44 259 SER A C 1
ATOM 2040 O O . SER A 1 259 ? -6.127 28.551 8.148 1.00 54.44 259 SER A O 1
ATOM 2042 N N . ASN A 1 260 ? -6.564 27.930 6.048 1.00 62.78 260 ASN A N 1
ATOM 2043 C CA . ASN A 1 260 ? -7.996 27.686 6.292 1.00 62.78 260 ASN A CA 1
ATOM 2044 C C . ASN A 1 260 ? -8.288 26.373 7.043 1.00 62.78 260 ASN A C 1
ATOM 2046 O O . ASN A 1 260 ? -9.357 26.231 7.641 1.00 62.78 260 ASN A O 1
ATOM 2050 N N . SER A 1 261 ? -7.363 25.414 7.022 1.00 74.75 261 SER A N 1
ATOM 2051 C CA . SER A 1 261 ? -7.483 24.123 7.710 1.00 74.75 261 SER A CA 1
ATOM 2052 C C . SER A 1 261 ? -7.287 24.271 9.222 1.00 74.75 261 SER A C 1
ATOM 2054 O O . SER A 1 261 ? -8.103 23.756 9.983 1.00 74.75 261 SER A O 1
ATOM 2056 N N . ALA A 1 262 ? -6.308 25.065 9.669 1.00 83.00 262 ALA A N 1
ATOM 2057 C CA . ALA A 1 262 ? -5.999 25.258 11.089 1.00 83.00 262 ALA A CA 1
ATOM 2058 C C . ALA A 1 262 ? -7.192 25.779 11.914 1.00 83.00 262 ALA A C 1
ATOM 2060 O O . ALA A 1 262 ? -7.542 25.190 12.935 1.00 83.00 262 ALA A O 1
ATOM 2061 N N . ARG A 1 263 ? -7.887 26.827 11.443 1.00 85.75 263 ARG A N 1
ATOM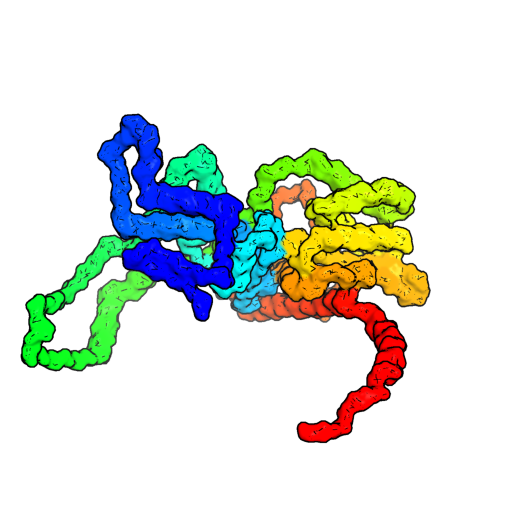 2062 C CA . ARG A 1 263 ? -9.077 27.365 12.133 1.00 85.75 263 ARG A CA 1
ATOM 2063 C C . ARG A 1 263 ? -10.208 26.338 12.221 1.00 85.75 263 ARG A C 1
ATOM 2065 O O . ARG A 1 263 ? -10.902 26.276 13.231 1.00 85.75 263 ARG A O 1
ATOM 2072 N N . ARG A 1 264 ? -10.415 25.542 11.166 1.00 86.31 264 ARG A N 1
ATOM 2073 C CA . ARG A 1 264 ? -11.447 24.490 11.150 1.00 86.31 264 ARG A CA 1
ATOM 2074 C C . ARG A 1 264 ? -11.126 23.386 12.154 1.00 86.31 264 ARG A C 1
ATOM 2076 O O . ARG A 1 264 ? -12.029 22.950 12.860 1.00 86.31 264 ARG A O 1
ATOM 2083 N N . LEU A 1 265 ? -9.858 22.982 12.240 1.00 90.38 265 LEU A N 1
ATOM 2084 C CA . LEU A 1 265 ? -9.393 22.008 13.227 1.00 90.38 265 LEU A CA 1
ATOM 2085 C C . LEU A 1 265 ? -9.561 22.537 14.654 1.00 90.38 265 LEU A C 1
ATOM 2087 O O . LEU A 1 265 ? -10.026 21.807 15.517 1.00 90.38 265 LEU A O 1
ATOM 2091 N N . GLU A 1 266 ? -9.291 23.819 14.891 1.00 91.50 266 GLU A N 1
ATOM 2092 C CA . GLU A 1 266 ? -9.485 24.428 16.209 1.00 91.50 266 GLU A CA 1
ATOM 2093 C C . GLU A 1 266 ? -10.964 24.485 16.627 1.00 91.50 266 GLU A C 1
ATOM 2095 O O . GLU A 1 266 ? -11.313 24.170 17.763 1.00 91.50 266 GLU A O 1
ATOM 2100 N N . VAL A 1 267 ? -11.871 24.825 15.704 1.00 93.75 267 VAL A N 1
ATOM 2101 C CA . VAL A 1 267 ? -13.323 24.771 15.965 1.00 93.75 267 VAL A CA 1
ATOM 2102 C C . VAL A 1 267 ? -13.773 23.343 16.293 1.00 93.75 267 VAL A C 1
ATOM 2104 O O . VAL A 1 267 ? -14.612 23.158 17.174 1.00 93.75 267 VAL A O 1
ATOM 2107 N N . LEU A 1 268 ? -13.208 22.342 15.613 1.00 94.81 268 LEU A N 1
ATOM 2108 C CA . LEU A 1 268 ? -13.465 20.928 15.883 1.00 94.81 268 LEU A CA 1
ATOM 2109 C C . LEU A 1 268 ? -13.007 20.531 17.293 1.00 94.81 268 LEU A C 1
ATOM 2111 O O . LEU A 1 268 ? -13.824 20.003 18.045 1.00 94.81 268 LEU A O 1
ATOM 2115 N N . ARG A 1 269 ? -11.770 20.862 17.687 1.00 94.88 269 ARG A N 1
ATOM 2116 C CA . ARG A 1 269 ? -11.252 20.592 19.043 1.00 94.88 269 ARG A CA 1
ATOM 2117 C C . ARG A 1 269 ? -12.116 21.221 20.125 1.00 94.88 269 ARG A C 1
ATOM 2119 O O . ARG A 1 269 ? -12.552 20.541 21.046 1.00 94.88 269 ARG A O 1
ATOM 2126 N N . ASN A 1 270 ? -12.434 22.506 19.973 1.00 95.62 270 ASN A N 1
ATOM 2127 C CA . ASN A 1 270 ? -13.257 23.228 20.942 1.00 95.62 270 ASN A CA 1
ATOM 2128 C C . ASN A 1 270 ? -14.662 22.632 21.068 1.00 95.62 270 ASN A C 1
ATOM 2130 O O . ASN A 1 270 ? -15.178 22.510 22.174 1.00 95.62 270 ASN A O 1
ATOM 2134 N N . CYS A 1 271 ? -15.278 22.217 19.958 1.00 97.31 271 CYS A N 1
ATOM 2135 C CA . CYS A 1 271 ? -16.576 21.549 20.000 1.00 97.31 271 CYS A CA 1
ATOM 2136 C C . CYS A 1 271 ? -16.516 20.231 20.782 1.00 97.31 271 CYS A C 1
ATOM 2138 O O . CYS A 1 271 ? -17.392 19.994 21.611 1.00 97.31 271 CYS A O 1
ATOM 2140 N N . ILE A 1 272 ? -15.489 19.408 20.549 1.00 96.50 272 ILE A N 1
ATOM 2141 C CA . ILE A 1 272 ? -15.291 18.133 21.249 1.00 96.50 272 ILE A CA 1
ATOM 2142 C C . ILE A 1 272 ? -15.071 18.381 22.745 1.00 96.50 272 ILE A C 1
ATOM 2144 O O . ILE A 1 272 ? -15.784 17.799 23.561 1.00 96.50 272 ILE A O 1
ATOM 2148 N N . ASN A 1 273 ? -14.205 19.330 23.107 1.00 95.88 273 ASN A N 1
ATOM 2149 C CA . ASN A 1 273 ? -14.000 19.732 24.500 1.00 95.88 273 ASN A CA 1
ATOM 2150 C C . ASN A 1 273 ? -15.311 20.181 25.163 1.00 95.88 273 ASN A C 1
ATOM 2152 O O . ASN A 1 273 ? -15.637 19.709 26.248 1.00 95.88 273 ASN A O 1
ATOM 2156 N N . CYS A 1 274 ? -16.128 21.007 24.497 1.00 96.88 274 CYS A N 1
ATOM 2157 C CA . CYS A 1 274 ? -17.438 21.396 25.025 1.00 96.88 274 CYS A CA 1
ATOM 2158 C C . CYS A 1 274 ? -18.380 20.200 25.241 1.00 96.88 274 CYS A C 1
ATOM 2160 O O . CYS A 1 274 ? -19.159 20.221 26.192 1.00 96.88 274 CYS A O 1
ATOM 2162 N N . ILE A 1 275 ? -18.330 19.164 24.392 1.00 96.75 275 ILE A N 1
ATOM 2163 C CA . ILE A 1 275 ? -19.115 17.937 24.594 1.00 96.75 275 ILE A CA 1
ATOM 2164 C C . ILE A 1 275 ? -18.666 17.250 25.888 1.00 96.75 275 ILE A C 1
ATOM 2166 O O . ILE A 1 275 ? -19.501 16.988 26.752 1.00 96.75 275 ILE A O 1
ATOM 2170 N N . PHE A 1 276 ? -17.366 17.000 26.058 1.00 95.50 276 PHE A N 1
ATOM 2171 C CA . PHE A 1 276 ? -16.842 16.259 27.213 1.00 95.50 276 PHE A CA 1
ATOM 2172 C C . PHE A 1 276 ? -16.857 17.056 28.530 1.00 95.50 276 PHE A C 1
ATOM 2174 O O . PHE A 1 276 ? -17.024 16.459 29.588 1.00 95.50 276 PHE A O 1
ATOM 2181 N N . GLU A 1 277 ? -16.809 18.391 28.482 1.00 95.19 277 GLU A N 1
ATOM 2182 C CA . GLU A 1 277 ? -17.022 19.286 29.637 1.00 95.19 277 GLU A CA 1
ATOM 2183 C C . GLU A 1 277 ? -18.509 19.490 29.999 1.00 95.19 277 GLU A C 1
ATOM 2185 O O . GLU A 1 277 ? -18.840 20.310 30.854 1.00 95.19 277 GLU A O 1
ATOM 2190 N N . ASN A 1 278 ? -19.420 18.780 29.327 1.00 93.81 278 ASN A N 1
ATOM 2191 C CA . ASN A 1 278 ? -20.874 18.887 29.484 1.00 93.81 278 ASN A CA 1
ATOM 2192 C C . ASN A 1 278 ? -21.460 20.285 29.170 1.00 93.81 278 ASN A C 1
ATOM 2194 O O . ASN A 1 278 ? -22.558 20.645 29.596 1.00 93.81 278 ASN A O 1
ATOM 2198 N N . LYS A 1 279 ? -20.766 21.087 28.353 1.00 96.38 279 LYS A N 1
ATOM 2199 C CA . LYS A 1 279 ? -21.237 22.380 27.824 1.00 96.38 279 LYS A CA 1
ATOM 2200 C C . LYS A 1 279 ? -22.030 22.175 26.528 1.00 96.38 279 LYS A C 1
ATOM 2202 O O . LYS A 1 279 ? -21.693 22.705 25.466 1.00 96.38 279 LYS A O 1
ATOM 2207 N N . ILE A 1 280 ? -23.106 21.388 26.602 1.00 96.25 280 ILE A N 1
ATOM 2208 C CA . ILE A 1 280 ? -23.848 20.908 25.420 1.00 96.25 280 ILE A CA 1
ATOM 2209 C C . ILE A 1 280 ? -24.407 22.050 24.560 1.00 96.25 280 ILE A C 1
ATOM 2211 O O . ILE A 1 280 ? -24.370 21.978 23.330 1.00 96.25 280 ILE A O 1
ATOM 2215 N N . SER A 1 281 ? -24.897 23.126 25.177 1.00 95.62 281 SER A N 1
ATOM 2216 C CA . SER A 1 281 ? -25.433 24.291 24.461 1.00 95.62 281 SER A CA 1
ATOM 2217 C C . SER A 1 281 ? -24.386 24.965 23.572 1.00 95.62 281 SER A C 1
ATOM 2219 O O . SER A 1 281 ? -24.703 25.376 22.457 1.00 95.62 281 SER A O 1
ATOM 2221 N N . ASP A 1 282 ? -23.138 25.048 24.035 1.00 95.00 282 ASP A N 1
ATOM 2222 C CA . ASP A 1 282 ? -22.044 25.658 23.278 1.00 95.00 282 ASP A CA 1
ATOM 2223 C C . ASP A 1 282 ? -21.533 24.723 22.184 1.00 95.00 282 ASP A C 1
ATOM 2225 O O . ASP A 1 282 ? -21.342 25.162 21.048 1.00 95.00 282 ASP A O 1
ATOM 2229 N N . ALA A 1 283 ? -21.445 23.421 22.474 1.00 96.19 283 ALA A N 1
ATOM 2230 C CA . ALA A 1 283 ? -21.156 22.412 21.460 1.00 96.19 283 ALA A CA 1
ATOM 2231 C C . ALA A 1 283 ? -22.180 22.459 20.313 1.00 96.19 283 ALA A C 1
ATOM 2233 O O . ALA A 1 283 ? -21.804 22.463 19.143 1.00 96.19 283 ALA A O 1
ATOM 2234 N N . ARG A 1 284 ? -23.483 22.574 20.616 1.00 96.31 284 ARG A N 1
ATOM 2235 C CA . ARG A 1 284 ? -24.547 22.638 19.595 1.00 96.31 284 ARG A CA 1
ATOM 2236 C C . ARG A 1 284 ? -24.446 23.860 18.678 1.00 96.31 284 ARG A C 1
ATOM 2238 O O . ARG A 1 284 ? -24.848 23.753 17.521 1.00 96.31 284 ARG A O 1
ATOM 2245 N N . LYS A 1 285 ? -23.889 24.986 19.143 1.00 96.56 285 LYS A N 1
ATOM 2246 C CA . LYS A 1 285 ? -23.675 26.186 18.309 1.00 96.56 285 LYS A CA 1
ATOM 2247 C C . LYS A 1 285 ? -22.636 25.937 17.215 1.00 96.56 285 LYS A C 1
ATOM 2249 O O . LYS A 1 285 ? -22.817 26.378 16.082 1.00 96.56 285 LYS A O 1
ATOM 2254 N N . THR A 1 286 ? -21.555 25.228 17.538 1.00 95.56 286 THR A N 1
ATOM 2255 C CA . THR A 1 286 ? -20.448 24.957 16.605 1.00 95.56 286 THR A CA 1
ATOM 2256 C C . THR A 1 286 ? -20.625 23.648 15.831 1.00 95.56 286 THR A C 1
ATOM 2258 O O . THR A 1 286 ? -20.037 23.494 14.759 1.00 95.56 286 THR A O 1
ATOM 2261 N N . PHE A 1 287 ? -21.498 22.748 16.291 1.00 96.44 287 PHE A N 1
ATOM 2262 C CA . PHE A 1 287 ? -21.719 21.420 15.714 1.00 96.44 287 PHE A CA 1
ATOM 2263 C C . PHE A 1 287 ? -21.963 21.404 14.192 1.00 96.44 287 PHE A C 1
ATOM 2265 O O . PHE A 1 287 ? -21.292 20.639 13.499 1.00 96.44 287 PHE A O 1
ATOM 2272 N N . PRO A 1 288 ? -22.830 22.257 13.599 1.00 96.06 288 PRO A N 1
ATOM 2273 C CA . PRO A 1 288 ? -23.035 22.253 12.147 1.00 96.06 288 PRO A CA 1
ATOM 2274 C C . PRO A 1 288 ? -21.783 22.660 11.359 1.00 96.06 288 PRO A C 1
ATOM 2276 O O . PRO A 1 288 ? -21.580 22.208 10.233 1.00 96.06 288 PRO A O 1
ATOM 2279 N N . ALA A 1 289 ? -20.935 23.519 11.934 1.00 94.81 289 ALA A N 1
ATOM 2280 C CA . ALA A 1 289 ? -19.663 23.889 11.324 1.00 94.81 289 ALA A CA 1
ATOM 2281 C C . ALA A 1 289 ? -18.664 22.726 11.372 1.00 94.81 289 ALA A C 1
ATOM 2283 O O . ALA A 1 289 ? -17.962 22.506 10.386 1.00 94.81 289 ALA A O 1
ATOM 2284 N N . VAL A 1 290 ? -18.655 21.957 12.466 1.00 95.75 290 VAL A N 1
ATOM 2285 C CA . VAL A 1 290 ? -17.835 20.745 12.603 1.00 95.75 290 VAL A CA 1
ATOM 2286 C C . VAL A 1 290 ? -18.272 19.670 11.614 1.00 95.75 290 VAL A C 1
ATOM 2288 O O . VAL A 1 290 ? -17.428 19.190 10.867 1.00 95.75 290 VAL A O 1
ATOM 2291 N N . LEU A 1 291 ? -19.573 19.371 11.501 1.00 94.75 291 LEU A N 1
ATOM 2292 C CA . LEU A 1 291 ? -20.077 18.410 10.506 1.00 94.75 291 LEU A CA 1
ATOM 2293 C C . LEU A 1 291 ? -19.655 18.786 9.077 1.00 94.75 291 LEU A C 1
ATOM 2295 O O . LEU A 1 291 ? -19.239 17.934 8.303 1.00 94.75 291 LEU A O 1
ATOM 2299 N N . ARG A 1 292 ? -19.680 20.079 8.725 1.00 91.94 292 ARG A N 1
ATOM 2300 C CA . ARG A 1 292 ? -19.166 20.540 7.422 1.00 91.94 292 ARG A CA 1
ATOM 2301 C C . ARG A 1 292 ? -17.650 20.393 7.285 1.00 91.94 292 ARG A C 1
ATOM 2303 O O . ARG A 1 292 ? -17.171 20.158 6.179 1.00 91.94 292 ARG A O 1
ATOM 2310 N N . ALA A 1 293 ? -16.894 20.573 8.367 1.00 91.88 293 ALA A N 1
ATOM 2311 C CA . ALA A 1 293 ? -15.443 20.410 8.358 1.00 91.88 293 ALA A CA 1
ATOM 2312 C C . ALA A 1 293 ? -15.027 18.941 8.169 1.00 91.88 293 ALA A C 1
ATOM 2314 O O . ALA A 1 293 ? -14.009 18.698 7.522 1.00 91.88 293 ALA A O 1
ATOM 2315 N N . LEU A 1 294 ? -15.831 17.988 8.662 1.00 91.81 294 LEU A N 1
ATOM 2316 C CA . LEU A 1 294 ? -15.585 16.545 8.550 1.00 91.81 294 LEU A CA 1
ATOM 2317 C C . LEU A 1 294 ? -15.601 16.004 7.112 1.00 91.81 294 LEU A C 1
ATOM 2319 O O . LEU A 1 294 ? -15.100 14.912 6.895 1.00 91.81 294 LEU A O 1
ATOM 2323 N N . LYS A 1 295 ? -16.014 16.790 6.111 1.00 87.75 295 LYS A N 1
ATOM 2324 C CA . LYS A 1 295 ? -15.790 16.443 4.693 1.00 87.75 295 LYS A CA 1
ATOM 2325 C C . LYS A 1 295 ? -14.305 16.327 4.321 1.00 87.75 295 LYS A C 1
ATOM 2327 O O . LYS A 1 295 ? -13.954 15.759 3.295 1.00 87.75 295 LYS A O 1
ATOM 2332 N N . SER A 1 296 ? -13.411 16.926 5.111 1.00 87.19 296 SER A N 1
ATOM 2333 C CA . SER A 1 296 ? -11.964 16.837 4.900 1.00 87.19 296 SER A CA 1
ATOM 2334 C C . SER A 1 296 ? -11.369 15.639 5.635 1.00 87.19 296 SER A C 1
ATOM 2336 O O . SER A 1 296 ? -11.545 15.517 6.849 1.00 87.19 296 SER A O 1
ATOM 2338 N N . LYS A 1 297 ? -10.548 14.832 4.945 1.00 85.38 297 LYS A N 1
ATOM 2339 C CA . LYS A 1 297 ? -9.812 13.706 5.554 1.00 85.38 297 LYS A CA 1
ATOM 2340 C C . LYS A 1 297 ? -9.009 14.108 6.798 1.00 85.38 297 LYS A C 1
ATOM 2342 O O . LYS A 1 297 ? -9.035 13.409 7.805 1.00 85.38 297 LYS A O 1
ATOM 2347 N N . GLN A 1 298 ? -8.379 15.286 6.781 1.00 86.69 298 GLN A N 1
ATOM 2348 C CA . GLN A 1 298 ? -7.600 15.784 7.922 1.00 86.69 298 GLN A CA 1
ATOM 2349 C C . GLN A 1 298 ? -8.481 16.049 9.151 1.00 86.69 298 GLN A C 1
ATOM 2351 O O . GLN A 1 298 ? -8.064 15.784 10.274 1.00 86.69 298 GLN A O 1
ATOM 2356 N N . ALA A 1 299 ? -9.704 16.552 8.950 1.00 91.44 299 ALA A N 1
ATOM 2357 C CA . ALA A 1 299 ? -10.638 16.805 10.042 1.00 91.44 299 ALA A CA 1
ATOM 2358 C C . ALA A 1 299 ? -11.206 15.502 10.622 1.00 91.44 299 ALA A C 1
ATOM 2360 O O . ALA A 1 299 ? -11.391 15.421 11.832 1.00 91.44 299 ALA A O 1
ATOM 2361 N N . ARG A 1 300 ? -11.431 14.476 9.788 1.00 92.25 300 ARG A N 1
ATOM 2362 C CA . ARG A 1 300 ? -11.867 13.142 10.240 1.00 92.25 300 ARG A CA 1
ATOM 2363 C C . ARG A 1 300 ? -10.804 12.445 11.082 1.00 92.25 300 ARG A C 1
ATOM 2365 O O . ARG A 1 300 ? -11.107 11.954 12.165 1.00 92.25 300 ARG A O 1
ATOM 2372 N N . LEU A 1 301 ? -9.546 12.482 10.647 1.00 90.62 301 LEU A N 1
ATOM 2373 C CA . LEU A 1 301 ? -8.432 11.952 11.438 1.00 90.62 301 LEU A CA 1
ATOM 2374 C C . LEU A 1 301 ? -8.209 12.750 12.728 1.00 90.62 301 LEU A C 1
ATOM 2376 O O . LEU A 1 301 ? -7.990 12.164 13.786 1.00 90.62 301 LEU A O 1
ATOM 2380 N N . ALA A 1 302 ? -8.333 14.081 12.675 1.00 92.88 302 ALA A N 1
ATOM 2381 C CA . ALA A 1 302 ? -8.286 14.910 13.876 1.00 92.88 302 ALA A CA 1
ATOM 2382 C C . ALA A 1 302 ? -9.412 14.554 14.857 1.00 92.88 302 ALA A C 1
ATOM 2384 O O . ALA A 1 302 ? -9.130 14.381 16.034 1.00 92.88 302 ALA A O 1
ATOM 2385 N N . LEU A 1 303 ? -10.651 14.360 14.385 1.00 95.38 303 LEU A N 1
ATOM 2386 C CA . LEU A 1 303 ? -11.762 13.886 15.218 1.00 95.38 303 LEU A CA 1
ATOM 2387 C C . LEU A 1 303 ? -11.403 12.585 15.942 1.00 95.38 303 LEU A C 1
ATOM 2389 O O . LEU A 1 303 ? -11.604 12.502 17.149 1.00 95.38 303 LEU A O 1
ATOM 2393 N N . CYS A 1 304 ? -10.861 11.591 15.233 1.00 94.94 304 CYS A N 1
ATOM 2394 C CA . CYS A 1 304 ? -10.471 10.316 15.840 1.00 94.94 304 CYS A CA 1
ATOM 2395 C C . CYS A 1 304 ? -9.427 10.518 16.948 1.00 94.94 304 CYS A C 1
ATOM 2397 O O . CYS A 1 304 ? -9.569 9.972 18.042 1.00 94.94 304 CYS A O 1
ATOM 2399 N N . ASN A 1 305 ? -8.419 11.356 16.689 1.00 93.19 305 ASN A N 1
ATOM 2400 C CA . ASN A 1 305 ? -7.379 11.677 17.663 1.00 93.19 305 ASN A CA 1
ATOM 2401 C C . ASN A 1 305 ? -7.939 12.398 18.896 1.00 93.19 305 ASN A C 1
ATOM 2403 O O . ASN A 1 305 ? -7.607 12.018 20.015 1.00 93.19 305 ASN A O 1
ATOM 2407 N N . GLU A 1 306 ? -8.794 13.404 18.720 1.00 95.06 306 GLU A N 1
ATOM 2408 C CA . GLU A 1 306 ? -9.405 14.129 19.842 1.00 95.06 306 GLU A CA 1
ATOM 2409 C C . GLU A 1 306 ? -10.331 13.215 20.656 1.00 95.06 306 GLU A C 1
ATOM 2411 O O . GLU A 1 306 ? -10.217 13.149 21.875 1.00 95.06 306 GLU A O 1
ATOM 2416 N N . LEU A 1 307 ? -11.188 12.419 20.003 1.00 95.88 307 LEU A N 1
ATOM 2417 C CA . LEU A 1 307 ? -12.039 11.448 20.696 1.00 95.88 307 LEU A CA 1
ATOM 2418 C C . LEU A 1 307 ? -11.210 10.434 21.497 1.00 95.88 307 LEU A C 1
ATOM 2420 O O . LEU A 1 307 ? -11.564 10.118 22.631 1.00 95.88 307 LEU A O 1
ATOM 2424 N N . SER A 1 308 ? -10.092 9.952 20.946 1.00 93.88 308 SER A N 1
ATOM 2425 C CA . SER A 1 308 ? -9.234 8.983 21.637 1.00 93.88 308 SER A CA 1
ATOM 2426 C C . SER A 1 308 ? -8.656 9.508 22.956 1.00 93.88 308 SER A C 1
ATOM 2428 O O . SER A 1 308 ? -8.502 8.734 23.898 1.00 93.88 308 SER A O 1
ATOM 2430 N N . GLN A 1 309 ? -8.418 10.820 23.071 1.00 92.25 309 GLN A N 1
ATOM 2431 C CA . GLN A 1 309 ? -7.894 11.443 24.294 1.00 92.25 309 GLN A CA 1
ATOM 2432 C C . GLN A 1 309 ? -8.902 11.427 25.450 1.00 92.25 309 GLN A C 1
ATOM 2434 O O . GLN A 1 309 ? -8.511 11.509 26.613 1.00 92.25 309 GLN A O 1
ATOM 2439 N N . HIS A 1 310 ? -10.195 11.288 25.150 1.00 91.12 310 HIS A N 1
ATOM 2440 C CA . HIS A 1 310 ? -11.261 11.243 26.149 1.00 91.12 310 HIS A CA 1
ATOM 2441 C C . HIS A 1 310 ? -11.615 9.820 26.613 1.00 91.12 310 HIS A C 1
ATOM 2443 O O . HIS A 1 310 ? -12.546 9.641 27.401 1.00 91.12 310 HIS A O 1
ATOM 2449 N N . VAL A 1 311 ? -10.882 8.800 26.159 1.00 88.56 311 VAL A N 1
ATOM 2450 C CA . VAL A 1 311 ? -11.029 7.421 26.637 1.00 88.56 311 VAL A CA 1
ATOM 2451 C C . VAL A 1 311 ? -9.980 7.141 27.713 1.00 88.56 311 VAL A C 1
ATOM 2453 O O . VAL A 1 311 ? -8.803 6.962 27.418 1.00 88.56 311 VAL A O 1
ATOM 2456 N N . ILE A 1 312 ? -10.412 7.081 28.976 1.00 79.19 312 ILE A N 1
ATOM 2457 C CA . ILE A 1 312 ? -9.546 6.727 30.110 1.00 79.19 312 ILE A CA 1
ATOM 2458 C C . ILE A 1 312 ? -9.758 5.246 30.451 1.00 79.19 312 ILE A 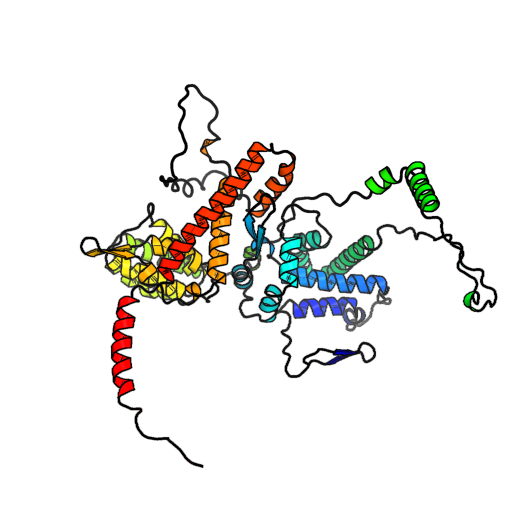C 1
ATOM 2460 O O . ILE A 1 312 ? -10.842 4.840 30.869 1.00 79.19 312 ILE A O 1
ATOM 2464 N N . GLY A 1 313 ? -8.719 4.426 30.283 1.00 78.12 313 GLY A N 1
ATOM 2465 C CA . GLY A 1 313 ? -8.809 2.974 30.464 1.00 78.12 313 GLY A CA 1
ATOM 2466 C C . GLY A 1 313 ? -9.557 2.291 29.312 1.00 78.12 313 GLY A C 1
ATOM 2467 O O . GLY A 1 313 ? -9.332 2.612 28.151 1.00 78.12 313 GLY A O 1
ATOM 2468 N N . ASN A 1 314 ? -10.444 1.339 29.625 1.00 75.94 314 ASN A N 1
ATOM 2469 C CA . ASN A 1 314 ? -11.096 0.501 28.605 1.00 75.94 314 ASN A CA 1
ATOM 2470 C C . ASN A 1 314 ? -12.462 1.019 28.128 1.00 75.94 314 ASN A C 1
ATOM 2472 O O . ASN A 1 314 ? -12.978 0.530 27.125 1.00 75.94 314 ASN A O 1
ATOM 2476 N N . LYS A 1 315 ? -13.100 1.932 28.871 1.00 84.12 315 LYS A N 1
ATOM 2477 C CA . LYS A 1 315 ? -14.457 2.419 28.581 1.00 84.12 315 LYS A CA 1
ATOM 2478 C C . LYS A 1 315 ? -14.616 3.872 29.008 1.00 84.12 315 LYS A C 1
ATOM 2480 O O . LYS A 1 315 ? -14.153 4.249 30.078 1.00 84.12 315 LYS A O 1
ATOM 2485 N N . ALA A 1 316 ? -15.359 4.641 28.222 1.00 91.00 316 ALA A N 1
ATOM 2486 C CA . ALA A 1 316 ? -15.792 5.994 28.543 1.00 91.00 316 ALA A CA 1
ATOM 2487 C C . ALA A 1 316 ? -17.325 6.024 28.620 1.00 91.00 316 ALA A C 1
ATOM 2489 O O . ALA A 1 316 ? -18.011 5.887 27.604 1.00 91.00 316 ALA A O 1
ATOM 2490 N N . MET A 1 317 ? -17.857 6.164 29.839 1.00 93.00 317 MET A N 1
ATOM 2491 C CA . MET A 1 317 ? -19.298 6.243 30.084 1.00 93.00 317 MET A CA 1
ATOM 2492 C C . MET A 1 317 ? -19.766 7.695 29.968 1.00 93.00 317 MET A C 1
ATOM 2494 O O . MET A 1 317 ? -19.363 8.538 30.763 1.00 93.00 317 MET A O 1
ATOM 2498 N N . LEU A 1 318 ? -20.612 7.968 28.979 1.00 95.00 318 LEU A N 1
ATOM 2499 C CA . LEU A 1 318 ? -21.094 9.299 28.621 1.00 95.00 318 LEU A CA 1
ATOM 2500 C C . LEU A 1 318 ? -22.538 9.523 29.078 1.00 95.00 318 LEU A C 1
ATOM 2502 O O . LEU A 1 318 ? -23.345 8.587 29.140 1.00 95.00 318 LEU A O 1
ATOM 2506 N N . GLU A 1 319 ? -22.886 10.786 29.324 1.00 95.00 319 GLU A N 1
ATOM 2507 C CA . GLU A 1 319 ? -24.279 11.200 29.484 1.00 95.00 319 GLU A CA 1
ATOM 2508 C C . GLU A 1 319 ? -25.047 11.093 28.158 1.00 95.00 319 GLU A C 1
ATOM 2510 O O . GLU A 1 319 ? -24.467 11.086 27.070 1.00 95.00 319 GLU A O 1
ATOM 2515 N N . HIS A 1 320 ? -26.380 11.044 28.234 1.00 94.50 320 HIS A N 1
ATOM 2516 C CA . HIS A 1 320 ? -27.243 10.821 27.070 1.00 94.50 320 HIS A CA 1
ATOM 2517 C C . HIS A 1 320 ? -26.964 11.800 25.916 1.00 94.50 320 HIS A C 1
ATOM 2519 O O . HIS A 1 320 ? -26.767 11.372 24.780 1.00 94.50 320 HIS A O 1
ATOM 2525 N N . GLN A 1 321 ? -26.877 13.102 26.214 1.00 96.12 321 GLN A N 1
ATOM 2526 C CA . GLN A 1 321 ? -26.637 14.132 25.199 1.00 96.12 321 GLN A CA 1
ATOM 2527 C C . GLN A 1 321 ? -25.204 14.108 24.649 1.00 96.12 321 GLN A C 1
ATOM 2529 O O . GLN A 1 321 ? -25.010 14.367 23.462 1.00 96.12 321 GLN A O 1
ATOM 2534 N N . GLN A 1 322 ? -24.210 13.789 25.485 1.00 96.62 322 GLN A N 1
ATOM 2535 C CA . GLN A 1 322 ? -22.819 13.640 25.048 1.00 96.62 322 GLN A CA 1
ATOM 2536 C C . GLN A 1 322 ? -22.690 12.467 24.076 1.00 96.62 322 GLN A C 1
ATOM 2538 O O . GLN A 1 322 ? -22.123 12.616 22.995 1.00 96.62 322 GLN A O 1
ATOM 2543 N N . PHE A 1 323 ? -23.281 11.325 24.439 1.00 97.25 323 PHE A N 1
ATOM 2544 C CA . PHE A 1 323 ? -23.287 10.118 23.624 1.00 97.25 323 PHE A CA 1
ATOM 2545 C C . PHE A 1 323 ? -23.906 10.365 22.245 1.00 97.25 323 PHE A C 1
ATOM 2547 O O . PHE A 1 323 ? -23.294 10.018 21.239 1.00 97.25 323 PHE A O 1
ATOM 2554 N N . ASP A 1 324 ? -25.069 11.022 22.178 1.00 97.00 324 ASP A N 1
ATOM 2555 C CA . ASP A 1 324 ? -25.729 11.320 20.901 1.00 97.00 324 ASP A CA 1
ATOM 2556 C C . ASP A 1 324 ? -24.869 12.213 19.992 1.00 97.00 324 ASP A C 1
ATOM 2558 O O . ASP A 1 324 ? -24.810 11.997 18.779 1.00 97.00 324 ASP A O 1
ATOM 2562 N N . LEU A 1 325 ? -24.179 13.212 20.557 1.00 97.69 325 LEU A N 1
ATOM 2563 C CA . LEU A 1 325 ? -23.291 14.085 19.786 1.00 97.69 325 LEU A CA 1
ATOM 2564 C C . LEU A 1 325 ? -22.039 13.344 19.301 1.00 97.69 325 LEU A C 1
ATOM 2566 O O . LEU A 1 325 ? -21.683 13.487 18.132 1.00 97.69 325 LEU A O 1
ATOM 2570 N N . VAL A 1 326 ? -21.409 12.524 20.151 1.00 97.62 326 VAL A N 1
ATOM 2571 C CA . VAL A 1 326 ? -20.240 11.706 19.778 1.00 97.62 326 VAL A CA 1
ATOM 2572 C C . VAL A 1 326 ? -20.603 10.713 18.676 1.00 97.62 326 VAL A C 1
ATOM 2574 O O . VAL A 1 326 ? -19.944 10.688 17.639 1.00 97.62 326 VAL A O 1
ATOM 2577 N N . VAL A 1 327 ? -21.692 9.957 18.836 1.00 97.00 327 VAL A N 1
ATOM 2578 C CA . VAL A 1 327 ? -22.178 9.008 17.821 1.00 97.00 327 VAL A CA 1
ATOM 2579 C C . VAL A 1 327 ? -22.487 9.716 16.504 1.00 97.00 327 VAL A C 1
ATOM 2581 O O . VAL A 1 327 ? -22.164 9.203 15.434 1.00 97.00 327 VAL A O 1
ATOM 2584 N N . ARG A 1 328 ? -23.074 10.917 16.547 1.00 96.94 328 ARG A N 1
ATOM 2585 C CA . ARG A 1 328 ? -23.352 11.695 15.336 1.00 96.94 328 ARG A CA 1
ATOM 2586 C C . ARG A 1 328 ? -22.076 12.168 14.633 1.00 96.94 328 ARG A C 1
ATOM 2588 O O . ARG A 1 328 ? -22.055 12.185 13.405 1.00 96.94 328 ARG A O 1
ATOM 2595 N N . LEU A 1 329 ? -21.021 12.515 15.374 1.00 97.06 329 LEU A N 1
ATOM 2596 C CA . LEU A 1 329 ? -19.707 12.824 14.796 1.00 97.06 329 LEU A CA 1
ATOM 2597 C C . LEU A 1 329 ? -19.062 11.580 14.171 1.00 97.06 329 LEU A C 1
ATOM 2599 O O . LEU A 1 329 ? -18.575 11.665 13.047 1.00 97.06 329 LEU A O 1
ATOM 2603 N N . MET A 1 330 ? -19.109 10.430 14.854 1.00 96.50 330 MET A N 1
ATOM 2604 C CA . MET A 1 330 ? -18.590 9.158 14.331 1.00 96.50 330 MET A CA 1
ATOM 2605 C C . MET A 1 330 ? -19.311 8.743 13.042 1.00 96.50 330 MET A C 1
ATOM 2607 O O . MET A 1 330 ? -18.659 8.447 12.047 1.00 96.50 330 MET A O 1
ATOM 2611 N N . ASN A 1 331 ? -20.647 8.797 13.025 1.00 95.44 331 ASN A N 1
ATOM 2612 C CA . ASN A 1 331 ? -21.440 8.514 11.828 1.00 95.44 331 ASN A CA 1
ATOM 2613 C C . ASN A 1 331 ? -21.090 9.459 10.673 1.00 95.44 331 ASN A C 1
ATOM 2615 O O . ASN A 1 331 ? -20.889 9.001 9.556 1.00 95.44 331 ASN A O 1
ATOM 2619 N N . CYS A 1 332 ? -20.967 10.762 10.937 1.00 94.81 332 CYS A N 1
ATOM 2620 C CA . CYS A 1 332 ? -20.586 11.730 9.908 1.00 94.81 332 CYS A CA 1
ATOM 2621 C C . CYS A 1 332 ? -19.187 11.458 9.333 1.00 94.81 332 CYS A C 1
ATOM 2623 O O . CYS A 1 332 ? -18.972 11.658 8.144 1.00 94.81 332 CYS A O 1
ATOM 2625 N N . ALA A 1 333 ? -18.234 11.014 10.157 1.00 93.50 333 ALA A N 1
ATOM 2626 C CA . ALA A 1 333 ? -16.886 10.702 9.690 1.00 93.50 333 ALA A CA 1
ATOM 2627 C C . ALA A 1 333 ? -16.845 9.460 8.780 1.00 93.50 333 ALA A C 1
ATOM 2629 O O . ALA A 1 333 ? -16.052 9.435 7.840 1.00 93.50 333 ALA A O 1
ATOM 2630 N N . LEU A 1 334 ? -17.713 8.476 9.039 1.00 92.19 334 LEU A N 1
ATOM 2631 C CA . LEU A 1 334 ? -17.821 7.233 8.266 1.00 92.19 334 LEU A CA 1
ATOM 2632 C C . LEU A 1 334 ? -18.649 7.382 6.978 1.00 92.19 334 LEU A C 1
ATOM 2634 O O . LEU A 1 334 ? -18.365 6.695 6.007 1.00 92.19 334 LEU A O 1
ATOM 2638 N N . GLN A 1 335 ? -19.640 8.283 6.946 1.00 88.19 335 GLN A N 1
ATOM 2639 C CA . GLN A 1 335 ? -20.512 8.486 5.774 1.00 88.19 335 GLN A CA 1
ATOM 2640 C C . GLN A 1 335 ? -19.762 8.918 4.509 1.00 88.19 335 GLN A C 1
ATOM 2642 O O . GLN A 1 335 ? -20.144 8.521 3.413 1.00 88.19 335 GLN A O 1
ATOM 2647 N N . ASP A 1 336 ? -18.723 9.738 4.666 1.00 71.62 336 ASP A N 1
ATOM 2648 C CA . ASP A 1 336 ? -17.943 10.292 3.554 1.00 71.62 336 ASP A CA 1
ATOM 2649 C C . ASP A 1 336 ? -16.705 9.430 3.209 1.00 71.62 336 ASP A C 1
ATOM 2651 O O . ASP A 1 336 ? -15.834 9.885 2.469 1.00 71.62 336 ASP A O 1
ATOM 2655 N N . ASP A 1 337 ? -16.561 8.225 3.780 1.00 68.88 337 ASP A N 1
ATOM 2656 C CA . ASP A 1 337 ? -15.448 7.310 3.481 1.00 68.88 337 ASP A CA 1
ATOM 2657 C C . ASP A 1 337 ? -15.860 6.220 2.496 1.00 68.88 337 ASP A C 1
ATOM 2659 O O . ASP A 1 337 ? -16.995 5.735 2.528 1.00 68.88 337 ASP A O 1
ATOM 2663 N N . SER A 1 338 ? -14.939 5.805 1.623 1.00 77.25 338 SER A N 1
ATOM 2664 C CA . SER A 1 338 ? -15.198 4.622 0.810 1.00 77.25 338 SER A CA 1
ATOM 2665 C C . SER A 1 338 ? -15.227 3.365 1.687 1.00 77.25 338 SER A C 1
ATOM 2667 O O . SER A 1 338 ? -14.701 3.320 2.801 1.00 77.25 338 SER A O 1
ATOM 2669 N N . SER A 1 339 ? -15.795 2.284 1.150 1.00 81.88 339 SER A N 1
ATOM 2670 C CA . SER A 1 339 ? -15.790 0.980 1.825 1.00 81.88 339 SER A CA 1
ATOM 2671 C C . SER A 1 339 ? -14.386 0.411 2.094 1.00 81.88 339 SER A C 1
ATOM 2673 O O . SER A 1 339 ? -14.278 -0.585 2.802 1.00 81.88 339 SER A O 1
ATOM 2675 N N . MET A 1 340 ? -13.324 0.995 1.526 1.00 82.12 340 MET A N 1
ATOM 2676 C CA . MET A 1 340 ? -11.942 0.514 1.625 1.00 82.12 340 MET A CA 1
ATOM 2677 C C . MET A 1 340 ? -11.137 1.132 2.775 1.00 82.12 340 MET A C 1
ATOM 2679 O O . MET A 1 340 ? -10.049 0.631 3.053 1.00 82.12 340 MET A O 1
ATOM 2683 N N . ASP A 1 341 ? -11.637 2.191 3.423 1.00 88.31 341 ASP A N 1
ATOM 2684 C CA . ASP A 1 341 ? -10.911 2.947 4.458 1.00 88.31 341 ASP A CA 1
ATOM 2685 C C . ASP A 1 341 ? -9.543 3.474 3.975 1.00 88.31 341 ASP A C 1
ATOM 2687 O O . ASP A 1 341 ? -8.500 3.275 4.601 1.00 88.31 341 ASP A O 1
ATOM 2691 N N . GLU A 1 342 ? -9.519 4.159 2.828 1.00 83.69 342 GLU A N 1
ATOM 2692 C CA . GLU A 1 342 ? -8.300 4.691 2.195 1.00 83.69 342 GLU A CA 1
ATOM 2693 C C . GLU A 1 342 ? -7.476 5.650 3.070 1.00 83.69 342 GLU A C 1
ATOM 2695 O O . GLU A 1 342 ? -6.314 5.939 2.768 1.00 83.69 342 GLU A O 1
ATOM 2700 N N . HIS A 1 343 ? -8.077 6.183 4.132 1.00 85.19 343 HIS A N 1
ATOM 2701 C CA . HIS A 1 343 ? -7.471 7.169 5.018 1.00 85.19 343 HIS A CA 1
ATOM 2702 C C . HIS A 1 343 ? -7.314 6.677 6.459 1.00 85.19 343 HIS A C 1
ATOM 2704 O O . HIS A 1 343 ? -6.734 7.404 7.265 1.00 85.19 343 HIS A O 1
ATOM 2710 N N . GLY A 1 344 ? -7.789 5.474 6.793 1.00 90.44 344 GLY A N 1
ATOM 2711 C CA . GLY A 1 344 ? -7.686 4.905 8.138 1.00 90.44 344 GLY A CA 1
ATOM 2712 C C . GLY A 1 344 ? -8.654 5.511 9.163 1.00 90.44 344 GLY A C 1
ATOM 2713 O O . GLY A 1 344 ? -8.395 5.429 10.366 1.00 90.44 344 GLY A O 1
ATOM 2714 N N . VAL A 1 345 ? -9.737 6.164 8.727 1.00 93.06 345 VAL A N 1
ATOM 2715 C CA . VAL A 1 345 ? -10.749 6.742 9.627 1.00 93.06 345 VAL A CA 1
ATOM 2716 C C . VAL A 1 345 ? -11.544 5.625 10.293 1.00 93.06 345 VAL A C 1
ATOM 2718 O O . VAL A 1 345 ? -11.725 5.650 11.513 1.00 93.06 345 VAL A O 1
ATOM 2721 N N . ALA A 1 346 ? -11.989 4.628 9.527 1.00 94.56 346 ALA A N 1
ATOM 2722 C CA . ALA A 1 346 ? -12.747 3.509 10.073 1.00 94.56 346 ALA A CA 1
ATOM 2723 C C . ALA A 1 346 ? -11.888 2.683 11.044 1.00 94.56 346 ALA A C 1
ATOM 2725 O O . ALA A 1 346 ? -12.337 2.383 12.154 1.00 94.56 346 ALA A O 1
ATOM 2726 N N . ALA A 1 347 ? -10.625 2.414 10.693 1.00 94.12 347 ALA A N 1
ATOM 2727 C CA . ALA A 1 347 ? -9.663 1.749 11.569 1.00 94.12 347 ALA A CA 1
ATOM 2728 C C . ALA A 1 347 ? -9.419 2.529 12.876 1.00 94.12 347 ALA A C 1
ATOM 2730 O O . ALA A 1 347 ? -9.390 1.933 13.954 1.00 94.12 347 ALA A O 1
ATOM 2731 N N . ALA A 1 348 ? -9.308 3.863 12.818 1.00 94.00 348 ALA A N 1
ATOM 2732 C CA . ALA A 1 348 ? -9.120 4.698 14.007 1.00 94.00 348 ALA A CA 1
ATOM 2733 C C . ALA A 1 348 ? -10.371 4.772 14.904 1.00 94.00 348 ALA A C 1
ATOM 2735 O O . ALA A 1 348 ? -10.255 4.862 16.129 1.00 94.00 348 ALA A O 1
ATOM 2736 N N . LEU A 1 349 ? -11.573 4.705 14.322 1.00 95.06 349 LEU A N 1
ATOM 2737 C CA . LEU A 1 349 ? -12.838 4.686 15.066 1.00 95.06 349 LEU A CA 1
ATOM 2738 C C . LEU A 1 349 ? -13.166 3.316 15.669 1.00 95.06 349 LEU A C 1
ATOM 2740 O O . LEU A 1 349 ? -13.897 3.253 16.659 1.00 95.06 349 LEU A O 1
ATOM 2744 N N . LEU A 1 350 ? -12.626 2.229 15.119 1.00 94.31 350 LEU A N 1
ATOM 2745 C CA . LEU A 1 350 ? -12.886 0.860 15.561 1.00 94.31 350 LEU A CA 1
ATOM 2746 C C . LEU A 1 350 ? -12.668 0.633 17.077 1.00 94.31 350 LEU A C 1
ATOM 2748 O O . LEU A 1 350 ? -13.596 0.151 17.734 1.00 94.31 350 LEU A O 1
ATOM 2752 N N . PRO A 1 351 ? -11.524 1.006 17.697 1.00 93.44 351 PRO A N 1
ATOM 2753 C CA . PRO A 1 351 ? -11.368 0.920 19.154 1.00 93.44 351 PRO A CA 1
ATOM 2754 C C . PRO A 1 351 ? -12.365 1.808 19.916 1.00 93.44 351 PRO A C 1
ATOM 2756 O O . PRO A 1 351 ? -12.888 1.408 20.960 1.00 93.44 351 PRO A O 1
ATOM 2759 N N . LEU A 1 352 ? -12.669 2.994 19.384 1.00 95.19 352 LEU A N 1
ATOM 2760 C CA . LEU A 1 352 ? -13.550 3.976 20.022 1.00 95.19 352 LEU A CA 1
ATOM 2761 C C . LEU A 1 352 ? -15.009 3.508 20.056 1.00 95.19 352 LEU A C 1
ATOM 2763 O O . LEU A 1 352 ? -15.712 3.751 21.037 1.00 95.19 352 LEU A O 1
ATOM 2767 N N . ALA A 1 353 ? -15.445 2.770 19.034 1.00 94.56 353 ALA A N 1
ATOM 2768 C CA . ALA A 1 353 ? -16.784 2.192 18.943 1.00 94.56 353 ALA A CA 1
ATOM 2769 C C . ALA A 1 353 ? -17.101 1.241 20.110 1.00 94.56 353 ALA A C 1
ATOM 2771 O O . ALA A 1 353 ? -18.242 1.176 20.574 1.00 94.56 353 ALA A O 1
ATOM 2772 N N . THR A 1 354 ? -16.084 0.534 20.608 1.00 91.94 354 THR A N 1
ATOM 2773 C CA . THR A 1 354 ? -16.186 -0.357 21.775 1.00 91.94 354 THR A CA 1
ATOM 2774 C C . THR A 1 354 ? -15.891 0.330 23.109 1.00 91.94 354 THR A C 1
ATOM 2776 O O . THR A 1 354 ? -16.240 -0.209 24.160 1.00 91.94 354 THR A O 1
ATOM 2779 N N . ALA A 1 355 ? -15.283 1.518 23.085 1.00 94.44 355 ALA A N 1
ATOM 2780 C CA . ALA A 1 355 ? -14.926 2.265 24.286 1.00 94.44 355 ALA A CA 1
ATOM 2781 C C . ALA A 1 355 ? -16.055 3.188 24.765 1.00 94.44 355 ALA A C 1
ATOM 2783 O O . ALA A 1 355 ? -16.349 3.225 25.962 1.00 94.44 355 ALA A O 1
ATOM 2784 N N . PHE A 1 356 ? -16.702 3.922 23.856 1.00 96.62 356 PHE A N 1
ATOM 2785 C CA . PHE A 1 356 ? -17.770 4.854 24.215 1.00 96.62 356 PHE A CA 1
ATOM 2786 C C . PHE A 1 356 ? -19.090 4.133 24.476 1.00 96.62 356 PHE A C 1
ATOM 2788 O O . PHE A 1 356 ? -19.578 3.361 23.646 1.00 96.62 356 PHE A O 1
ATOM 2795 N N . CYS A 1 357 ? -19.702 4.414 25.624 1.00 95.44 357 CYS A N 1
ATOM 2796 C CA . CYS A 1 357 ? -20.989 3.845 25.994 1.00 95.44 357 CYS A CA 1
ATOM 2797 C C . CYS A 1 357 ? -21.835 4.803 26.838 1.00 95.44 357 CYS A C 1
ATOM 2799 O O . CYS A 1 357 ? -21.326 5.763 27.407 1.00 95.44 357 CYS A O 1
ATOM 2801 N N . ARG A 1 358 ? -23.139 4.536 26.936 1.00 95.50 358 ARG A N 1
ATOM 2802 C CA . ARG A 1 358 ? -24.061 5.214 27.857 1.00 95.50 358 ARG A CA 1
ATOM 2803 C C . ARG A 1 358 ? -24.880 4.206 28.648 1.00 95.50 358 ARG A C 1
ATOM 2805 O O . ARG A 1 358 ? -25.157 3.104 28.171 1.00 95.50 358 ARG A O 1
ATOM 2812 N N . LYS A 1 359 ? -25.313 4.595 29.845 1.00 93.81 359 LYS A N 1
ATOM 2813 C CA . LYS A 1 359 ? -26.259 3.818 30.655 1.00 93.81 359 LYS A CA 1
ATOM 2814 C C . LYS A 1 359 ? -27.688 4.223 30.284 1.00 93.81 359 LYS A C 1
ATOM 2816 O O . LYS A 1 359 ? -28.008 5.405 30.341 1.00 93.81 359 LYS A O 1
ATOM 2821 N N . LEU A 1 360 ? -28.526 3.260 29.897 1.00 89.50 360 LEU A N 1
ATOM 2822 C CA . LEU A 1 360 ? -29.938 3.507 29.566 1.00 89.50 360 LEU A CA 1
ATOM 2823 C C . LEU A 1 360 ? -30.819 3.342 30.809 1.00 89.50 360 LEU A C 1
ATOM 2825 O O . LEU A 1 360 ? -31.437 4.290 31.278 1.00 89.50 360 LEU A O 1
ATOM 2829 N N . CYS A 1 361 ? -30.813 2.143 31.387 1.00 88.44 361 CYS A N 1
ATOM 2830 C CA . CYS A 1 361 ? -31.457 1.829 32.659 1.00 88.44 361 CYS A CA 1
ATOM 2831 C C . CYS A 1 361 ? -30.523 0.959 33.519 1.00 88.44 361 CYS A C 1
ATOM 2833 O O . CYS A 1 361 ? -29.358 0.728 33.178 1.00 88.44 361 CYS A O 1
ATOM 2835 N N . THR A 1 362 ? -30.979 0.520 34.692 1.00 86.31 362 THR A N 1
ATOM 2836 C CA . THR A 1 362 ? -30.182 -0.323 35.596 1.00 86.31 362 THR A CA 1
ATOM 2837 C C . THR A 1 362 ? -29.752 -1.617 34.906 1.00 86.31 362 THR A C 1
ATOM 2839 O O . THR A 1 362 ? -30.590 -2.429 34.535 1.00 86.31 362 THR A O 1
ATOM 2842 N N . GLY A 1 363 ? -28.440 -1.806 34.742 1.00 84.00 363 GLY A N 1
ATOM 2843 C CA . GLY A 1 363 ? -27.863 -2.995 34.108 1.00 84.00 363 GLY A CA 1
ATOM 2844 C C . GLY A 1 363 ? -27.779 -2.950 32.579 1.00 84.00 363 GLY A C 1
ATOM 2845 O O . GLY A 1 363 ? -27.130 -3.816 32.005 1.00 84.00 363 GLY A O 1
ATOM 2846 N N . VAL A 1 364 ? -28.350 -1.935 31.916 1.00 90.44 364 VAL A N 1
ATOM 2847 C CA . VAL A 1 364 ? -28.339 -1.825 30.447 1.00 90.44 364 VAL A CA 1
ATOM 2848 C C . VAL A 1 364 ? -27.378 -0.727 29.999 1.00 90.44 364 VAL A C 1
ATOM 2850 O O . VAL A 1 364 ? -27.579 0.459 30.279 1.00 90.44 364 VAL A O 1
ATOM 2853 N N . ILE A 1 365 ? -26.331 -1.137 29.280 1.00 92.12 365 ILE A N 1
ATOM 2854 C CA . ILE A 1 365 ? -25.313 -0.258 28.699 1.00 92.12 365 ILE A CA 1
ATOM 2855 C C . ILE A 1 365 ? -25.400 -0.362 27.180 1.00 92.12 365 ILE A C 1
ATOM 2857 O O . ILE A 1 365 ? -25.313 -1.454 26.626 1.00 92.12 365 ILE A O 1
ATOM 2861 N N . GLN A 1 366 ? -25.528 0.781 26.514 1.00 93.56 366 GLN A N 1
ATOM 2862 C CA . GLN A 1 366 ? -25.469 0.878 25.062 1.00 93.56 366 GLN A CA 1
ATOM 2863 C C . GLN A 1 366 ? -24.088 1.372 24.638 1.00 93.56 366 GLN A C 1
ATOM 2865 O O . GLN A 1 366 ? -23.621 2.394 25.137 1.00 93.56 366 GLN A O 1
ATOM 2870 N N . PHE A 1 367 ? -23.450 0.675 23.704 1.00 94.62 367 PHE A N 1
ATOM 2871 C CA . PHE A 1 367 ? -22.157 1.065 23.141 1.00 94.62 367 PHE A CA 1
ATOM 2872 C C . PHE A 1 367 ? -22.315 1.819 21.822 1.00 94.62 367 PHE A C 1
ATOM 2874 O O . PHE A 1 367 ? -23.297 1.624 21.104 1.00 94.62 367 PHE A O 1
ATOM 2881 N N . ALA A 1 368 ? -21.328 2.646 21.477 1.00 95.56 368 ALA A N 1
ATOM 2882 C CA . ALA A 1 368 ? -21.328 3.414 20.235 1.00 95.56 368 ALA A CA 1
ATOM 2883 C C . ALA A 1 368 ? -21.381 2.519 18.987 1.00 95.56 368 ALA A C 1
ATOM 2885 O O . ALA A 1 368 ? -22.061 2.885 18.029 1.00 95.56 368 ALA A O 1
ATOM 2886 N N . TYR A 1 369 ? -20.764 1.326 19.019 1.00 94.38 369 TYR A N 1
ATOM 2887 C CA . TYR A 1 369 ? -20.826 0.373 17.902 1.00 94.38 369 TYR A CA 1
ATOM 2888 C C . TYR A 1 369 ? -22.267 0.042 17.481 1.00 94.38 369 TYR A C 1
ATOM 2890 O O . TYR A 1 369 ? -22.519 -0.118 16.295 1.00 94.38 369 TYR A O 1
ATOM 2898 N N . THR A 1 370 ? -23.226 0.026 18.419 1.00 93.75 370 THR A N 1
ATOM 2899 C CA . THR A 1 370 ? -24.648 -0.271 18.145 1.00 93.75 370 THR A CA 1
ATOM 2900 C C . THR A 1 370 ? -25.336 0.788 17.281 1.00 93.75 370 THR A C 1
ATOM 2902 O O . THR A 1 370 ? -26.383 0.524 16.705 1.00 93.75 370 THR A O 1
ATOM 2905 N N . CYS A 1 371 ? -24.749 1.983 17.179 1.00 94.56 371 CYS A N 1
ATOM 2906 C CA . CYS A 1 371 ? -25.312 3.122 16.457 1.00 94.56 371 CYS A CA 1
ATOM 2907 C C . CYS A 1 371 ? -24.571 3.442 15.149 1.00 94.56 371 CYS A C 1
ATOM 2909 O O . CYS A 1 371 ? -24.889 4.447 14.512 1.00 94.56 371 CYS A O 1
ATOM 2911 N N . ILE A 1 372 ? -23.555 2.652 14.790 1.00 94.19 372 ILE A N 1
ATOM 2912 C CA . ILE A 1 372 ? -22.724 2.863 13.594 1.00 94.19 372 ILE A CA 1
ATOM 2913 C C . ILE A 1 372 ? -22.629 1.602 12.719 1.00 94.19 372 ILE A C 1
ATOM 2915 O O . ILE A 1 372 ? -21.804 1.562 11.815 1.00 94.19 372 ILE A O 1
ATOM 2919 N N . GLN A 1 373 ? -23.430 0.559 12.975 1.00 92.56 373 GLN A N 1
ATOM 2920 C CA . GLN A 1 373 ? -23.351 -0.722 12.247 1.00 92.56 373 GLN A CA 1
ATOM 2921 C C . GLN A 1 373 ? -23.707 -0.600 10.751 1.00 92.56 373 GLN A C 1
ATOM 2923 O O . GLN A 1 373 ? -23.322 -1.453 9.960 1.00 92.56 373 GLN A O 1
ATOM 2928 N N . GLU A 1 374 ? -24.421 0.454 10.345 1.00 88.69 374 GLU A N 1
ATOM 2929 C CA . GLU A 1 374 ? -24.981 0.601 8.990 1.00 88.69 374 GLU A CA 1
ATOM 2930 C C . GLU A 1 374 ? -23.983 1.108 7.923 1.00 88.69 374 GLU A C 1
ATOM 2932 O O . GLU A 1 374 ? -24.382 1.361 6.788 1.00 88.69 374 GLU A O 1
ATOM 2937 N N . HIS A 1 375 ? -22.687 1.244 8.237 1.00 93.00 375 HIS A N 1
ATOM 2938 C CA . HIS A 1 375 ? -21.677 1.691 7.260 1.00 93.00 375 HIS A CA 1
ATOM 2939 C C . HIS A 1 375 ? -21.097 0.541 6.432 1.00 93.00 375 HIS A C 1
ATOM 2941 O O . HIS A 1 375 ? -20.726 -0.507 6.961 1.00 93.00 375 HIS A O 1
ATOM 2947 N N . ALA A 1 376 ? -20.943 0.771 5.123 1.00 92.50 376 ALA A N 1
ATOM 2948 C CA . ALA A 1 376 ? -20.487 -0.235 4.160 1.00 92.50 376 ALA A CA 1
ATOM 2949 C C . ALA A 1 376 ? -19.070 -0.767 4.436 1.00 92.50 376 ALA A C 1
ATOM 2951 O O . ALA A 1 376 ? -18.793 -1.932 4.157 1.00 92.50 376 ALA A O 1
ATOM 2952 N N . VAL A 1 377 ? -18.190 0.056 5.020 1.00 94.12 377 VAL A N 1
ATOM 2953 C CA . VAL A 1 377 ? -16.813 -0.332 5.378 1.00 94.12 377 VAL A CA 1
ATOM 2954 C C . VAL A 1 377 ? -16.772 -1.563 6.286 1.00 94.12 377 VAL A C 1
ATOM 2956 O O . VAL A 1 377 ? -15.911 -2.422 6.121 1.00 94.12 377 VAL A O 1
ATOM 2959 N N . TRP A 1 378 ? -17.758 -1.729 7.175 1.00 94.38 378 TRP A N 1
ATOM 2960 C CA . TRP A 1 378 ? -17.815 -2.889 8.063 1.00 94.38 378 TRP A CA 1
ATOM 2961 C C . TRP A 1 378 ? -18.114 -4.188 7.326 1.00 94.38 378 TRP A C 1
ATOM 2963 O O . TRP A 1 378 ? -17.740 -5.238 7.820 1.00 94.38 378 TRP A O 1
ATOM 2973 N N . GLN A 1 379 ? -18.751 -4.152 6.157 1.00 93.44 379 GLN A N 1
ATOM 2974 C CA . GLN A 1 379 ? -19.018 -5.356 5.363 1.00 93.44 379 GLN A CA 1
ATOM 2975 C C . GLN A 1 379 ? -17.833 -5.741 4.464 1.00 93.44 379 GLN A C 1
ATOM 2977 O O . GLN A 1 379 ? -17.840 -6.809 3.855 1.00 93.44 379 GLN A O 1
ATOM 2982 N N . ASN A 1 380 ? -16.805 -4.892 4.372 1.00 94.25 380 ASN A N 1
ATOM 2983 C CA . ASN A 1 380 ? -15.651 -5.146 3.526 1.00 94.25 380 ASN A CA 1
ATOM 2984 C C . ASN A 1 380 ? -14.616 -6.029 4.240 1.00 94.25 380 ASN A C 1
ATOM 2986 O O . ASN A 1 380 ? -13.993 -5.626 5.221 1.00 94.25 380 ASN A O 1
ATOM 2990 N N . GLN A 1 381 ? -14.377 -7.226 3.705 1.00 93.81 381 GLN A N 1
ATOM 2991 C CA . GLN A 1 381 ? -13.360 -8.141 4.226 1.00 93.81 381 GLN A CA 1
ATOM 2992 C C . GLN A 1 381 ? -11.941 -7.551 4.159 1.00 93.81 381 GLN A C 1
ATOM 2994 O O . GLN A 1 381 ? -11.172 -7.709 5.105 1.00 93.81 381 GLN A O 1
ATOM 2999 N N . GLN A 1 382 ? -11.602 -6.827 3.087 1.00 93.19 382 GLN A N 1
ATOM 3000 C CA . GLN A 1 382 ? -10.264 -6.248 2.916 1.00 93.19 382 GLN A CA 1
ATOM 3001 C C . GLN A 1 382 ? -9.962 -5.193 3.986 1.00 93.19 382 GLN A C 1
ATOM 3003 O O . GLN A 1 382 ? -8.820 -5.082 4.434 1.00 93.19 382 GLN A O 1
ATOM 3008 N N . PHE A 1 383 ? -10.985 -4.455 4.434 1.00 95.38 383 PHE A N 1
ATOM 3009 C CA . PHE A 1 383 ? -10.862 -3.528 5.557 1.00 95.38 383 PHE A CA 1
ATOM 3010 C C . PHE A 1 383 ? -10.481 -4.271 6.845 1.00 95.38 383 PHE A C 1
ATOM 3012 O O . PHE A 1 383 ? -9.503 -3.906 7.496 1.00 95.38 383 PHE A O 1
ATOM 3019 N N . TRP A 1 384 ? -11.215 -5.332 7.199 1.00 96.19 384 TRP A N 1
ATOM 3020 C CA . TRP A 1 384 ? -10.949 -6.096 8.422 1.00 96.19 384 TRP A CA 1
ATOM 3021 C C . TRP A 1 384 ? -9.558 -6.715 8.432 1.00 96.19 384 TRP A C 1
ATOM 3023 O O . TRP A 1 384 ? -8.877 -6.650 9.452 1.00 96.19 384 TRP A O 1
ATOM 3033 N N . GLU A 1 385 ? -9.130 -7.277 7.302 1.00 95.31 385 GLU A N 1
ATOM 3034 C CA . GLU A 1 385 ? -7.785 -7.827 7.145 1.00 95.31 385 GLU A CA 1
ATOM 3035 C C . GLU A 1 385 ? -6.716 -6.746 7.333 1.00 95.31 385 GLU A C 1
ATOM 3037 O O . GLU A 1 385 ? -5.797 -6.926 8.130 1.00 95.31 385 GLU A O 1
ATOM 3042 N N . ALA A 1 386 ? -6.854 -5.598 6.661 1.00 95.12 386 ALA A N 1
ATOM 3043 C CA . ALA A 1 386 ? -5.895 -4.503 6.770 1.00 95.12 386 ALA A CA 1
ATOM 3044 C C . ALA A 1 386 ? -5.821 -3.931 8.196 1.00 95.12 386 ALA A C 1
ATOM 3046 O O . ALA A 1 386 ? -4.726 -3.787 8.743 1.00 95.12 386 ALA A O 1
ATOM 3047 N N . ALA A 1 387 ? -6.969 -3.660 8.826 1.00 95.88 387 ALA A N 1
ATOM 3048 C CA . ALA A 1 387 ? -7.036 -3.157 10.196 1.00 95.88 387 ALA A CA 1
ATOM 3049 C C . ALA A 1 387 ? -6.424 -4.157 11.194 1.00 95.88 387 ALA A C 1
ATOM 3051 O O . ALA A 1 387 ? -5.614 -3.777 12.045 1.00 95.88 387 ALA A O 1
ATOM 3052 N N . PHE A 1 388 ? -6.735 -5.448 11.040 1.00 97.25 388 PHE A N 1
ATOM 3053 C CA . PHE A 1 388 ? -6.141 -6.521 11.834 1.00 97.25 388 PHE A CA 1
ATOM 3054 C C . PHE A 1 388 ? -4.616 -6.554 11.685 1.00 97.25 388 PHE A C 1
ATOM 3056 O O . PHE A 1 388 ? -3.909 -6.530 12.692 1.00 97.25 388 PHE A O 1
ATOM 3063 N N . TYR A 1 389 ? -4.093 -6.551 10.455 1.00 97.31 389 TYR A N 1
ATOM 3064 C CA . TYR A 1 389 ? -2.650 -6.589 10.212 1.00 97.31 389 TYR A CA 1
ATOM 3065 C C . TYR A 1 389 ? -1.925 -5.349 10.744 1.00 97.31 389 TYR A C 1
ATOM 3067 O O . TYR A 1 389 ? -0.809 -5.475 11.244 1.00 97.31 389 TYR A O 1
ATOM 3075 N N . LEU A 1 390 ? -2.540 -4.164 10.680 1.00 95.88 390 LEU A N 1
ATOM 3076 C CA . LEU A 1 390 ? -1.969 -2.941 11.248 1.00 95.88 390 LEU A CA 1
ATOM 3077 C C . LEU A 1 390 ? -1.826 -3.022 12.772 1.00 95.88 390 LEU A C 1
ATOM 3079 O O . LEU A 1 390 ? -0.772 -2.661 13.304 1.00 95.88 390 LEU A O 1
ATOM 3083 N N . ASP A 1 391 ? -2.851 -3.516 13.469 1.00 95.94 391 ASP A N 1
ATOM 3084 C CA . ASP A 1 391 ? -2.779 -3.690 14.919 1.00 95.94 391 ASP A CA 1
ATOM 3085 C C . ASP A 1 391 ? -1.800 -4.817 15.304 1.00 95.94 391 ASP A C 1
ATOM 3087 O O . ASP A 1 391 ? -1.005 -4.638 16.226 1.00 95.94 391 ASP A O 1
ATOM 3091 N N . VAL A 1 392 ? -1.769 -5.935 14.562 1.00 97.56 392 VAL A N 1
ATOM 3092 C CA . VAL A 1 392 ? -0.750 -6.987 14.754 1.00 97.56 392 VAL A CA 1
ATOM 3093 C C . VAL A 1 392 ? 0.648 -6.407 14.586 1.00 97.56 392 VAL A C 1
ATOM 3095 O O . VAL A 1 392 ? 1.503 -6.614 15.442 1.00 97.56 392 VAL A O 1
ATOM 3098 N N . GLN A 1 393 ? 0.890 -5.635 13.525 1.00 96.88 393 GLN A N 1
ATOM 3099 C CA . GLN A 1 393 ? 2.180 -4.992 13.303 1.00 96.88 393 GLN A CA 1
ATOM 3100 C C . GLN A 1 393 ? 2.568 -4.111 14.492 1.00 96.88 393 GLN A C 1
ATOM 3102 O O . GLN A 1 393 ? 3.715 -4.152 14.934 1.00 96.88 393 GLN A O 1
ATOM 3107 N N . LYS A 1 394 ? 1.633 -3.308 15.008 1.00 95.25 394 LYS A N 1
ATOM 3108 C CA . LYS A 1 394 ? 1.867 -2.443 16.169 1.00 95.25 394 LYS A CA 1
ATOM 3109 C C . LYS A 1 394 ? 2.310 -3.253 17.391 1.00 95.25 394 LYS A C 1
ATOM 3111 O O . LYS A 1 394 ? 3.287 -2.874 18.036 1.00 95.25 394 LYS A O 1
ATOM 3116 N N . ASP A 1 395 ? 1.650 -4.370 17.671 1.00 95.31 395 ASP A N 1
ATOM 3117 C CA . ASP A 1 395 ? 1.974 -5.208 18.826 1.00 95.31 395 ASP A CA 1
ATOM 3118 C C . ASP A 1 395 ? 3.279 -5.992 18.622 1.00 95.31 395 ASP A C 1
ATOM 3120 O O . ASP A 1 395 ? 4.094 -6.077 19.540 1.00 95.31 395 ASP A O 1
ATOM 3124 N N . ILE A 1 396 ? 3.554 -6.472 17.403 1.00 95.38 396 ILE A N 1
ATOM 3125 C CA . ILE A 1 396 ? 4.848 -7.071 17.041 1.00 95.38 396 ILE A CA 1
ATOM 3126 C C . ILE A 1 396 ? 5.974 -6.053 17.239 1.00 95.38 396 ILE A C 1
ATOM 3128 O O . ILE A 1 396 ? 6.968 -6.371 17.884 1.00 95.38 396 ILE A O 1
ATOM 3132 N N . LYS A 1 397 ? 5.823 -4.803 16.777 1.00 94.81 397 LYS A N 1
ATOM 3133 C CA . LYS A 1 397 ? 6.815 -3.744 17.046 1.00 94.81 397 LYS A CA 1
ATOM 3134 C C . LYS A 1 397 ? 7.071 -3.586 18.547 1.00 94.81 397 LYS A C 1
ATOM 3136 O O . LYS A 1 397 ? 8.225 -3.468 18.957 1.00 94.81 397 LYS A O 1
ATOM 3141 N N . ALA A 1 398 ? 6.016 -3.600 19.361 1.00 92.88 398 ALA A N 1
ATOM 3142 C CA . ALA A 1 398 ? 6.122 -3.444 20.808 1.00 92.88 398 ALA A CA 1
ATOM 3143 C C . ALA A 1 398 ? 6.869 -4.603 21.496 1.00 92.88 398 ALA A C 1
ATOM 3145 O O . ALA A 1 398 ? 7.491 -4.375 22.533 1.00 92.88 398 ALA A O 1
ATOM 3146 N N . LEU A 1 399 ? 6.870 -5.816 20.923 1.00 92.31 399 LEU A N 1
ATOM 3147 C CA . LEU A 1 399 ? 7.664 -6.946 21.434 1.00 92.31 399 LEU A CA 1
ATOM 3148 C C . LEU A 1 399 ? 9.177 -6.697 21.352 1.00 92.31 399 LEU A C 1
ATOM 3150 O O . LEU A 1 399 ? 9.922 -7.181 22.202 1.00 92.31 399 LEU A O 1
ATOM 3154 N N . TYR A 1 400 ? 9.627 -5.957 20.336 1.00 90.88 400 TYR A N 1
ATOM 3155 C CA . TYR A 1 400 ? 11.049 -5.763 20.030 1.00 90.88 400 TYR A CA 1
ATOM 3156 C C . TYR A 1 400 ? 11.604 -4.407 20.473 1.00 90.88 400 TYR A C 1
ATOM 3158 O O . TYR A 1 400 ? 12.822 -4.222 20.511 1.00 90.88 400 TYR A O 1
ATOM 3166 N N . LEU A 1 401 ? 10.741 -3.448 20.809 1.00 87.62 401 LEU A N 1
ATOM 3167 C CA . LEU A 1 401 ? 11.169 -2.175 21.378 1.00 87.62 401 LEU A CA 1
ATOM 3168 C C . LEU A 1 401 ? 11.583 -2.359 22.850 1.00 87.62 401 LEU A C 1
ATOM 3170 O O . LEU A 1 401 ? 10.886 -3.046 23.601 1.00 87.62 401 LEU A O 1
ATOM 3174 N N . PRO A 1 402 ? 12.686 -1.733 23.306 1.00 71.50 402 PRO A N 1
ATOM 3175 C CA . PRO A 1 402 ? 13.071 -1.778 24.711 1.00 71.50 402 PRO A CA 1
ATOM 3176 C C . PRO A 1 402 ? 11.935 -1.248 25.589 1.00 71.50 402 PRO A C 1
ATOM 3178 O O . PRO A 1 402 ? 11.515 -0.095 25.446 1.00 71.50 402 PRO A O 1
ATOM 3181 N N . ARG A 1 403 ? 11.444 -2.066 26.525 1.00 58.81 403 ARG A N 1
ATOM 3182 C CA . ARG A 1 403 ? 10.576 -1.563 27.595 1.00 58.81 403 ARG A CA 1
ATOM 3183 C C . ARG A 1 403 ? 11.412 -0.577 28.410 1.00 58.81 403 ARG A C 1
ATOM 3185 O O . ARG A 1 403 ? 12.486 -0.943 28.880 1.00 58.81 403 ARG A O 1
ATOM 3192 N N . LEU A 1 404 ? 10.949 0.667 28.564 1.00 46.88 404 LEU A N 1
ATOM 3193 C CA . LEU A 1 404 ? 11.700 1.735 29.248 1.00 46.88 404 LEU A CA 1
ATOM 3194 C C . LEU A 1 404 ? 12.148 1.371 30.680 1.00 46.88 404 LEU A C 1
ATOM 3196 O O . LEU A 1 404 ? 13.041 2.021 31.220 1.00 46.88 404 LEU A O 1
ATOM 3200 N N . ASP A 1 405 ? 11.590 0.313 31.266 1.00 42.78 405 ASP A N 1
ATOM 3201 C CA . ASP A 1 405 ? 11.961 -0.213 32.580 1.00 42.78 405 ASP A CA 1
ATOM 3202 C C . ASP A 1 405 ? 13.387 -0.805 32.634 1.00 42.78 405 ASP A C 1
ATOM 3204 O O . ASP A 1 405 ? 13.935 -0.985 33.719 1.00 42.78 405 ASP A O 1
ATOM 3208 N N . SER A 1 406 ? 14.038 -1.072 31.491 1.00 38.97 406 SER A N 1
ATOM 3209 C CA . SER A 1 406 ? 15.397 -1.640 31.446 1.00 38.97 406 SER A CA 1
ATOM 3210 C C . SER A 1 406 ? 16.535 -0.605 31.445 1.00 38.97 406 SER A C 1
ATOM 3212 O O . SER A 1 406 ? 17.697 -0.989 31.320 1.00 38.97 406 SER A O 1
ATOM 3214 N N . ILE A 1 407 ? 16.238 0.698 31.568 1.00 40.91 407 ILE A N 1
ATOM 3215 C CA . ILE A 1 407 ? 17.240 1.790 31.543 1.00 40.91 407 ILE A CA 1
ATOM 3216 C C . ILE A 1 407 ? 17.439 2.427 32.937 1.00 40.91 407 ILE A C 1
ATOM 3218 O O . ILE A 1 407 ? 18.051 3.482 33.071 1.00 40.91 407 ILE A O 1
ATOM 3222 N N . SER A 1 408 ? 17.004 1.781 34.022 1.00 29.88 408 SER A N 1
ATOM 3223 C CA . SER A 1 408 ? 17.473 2.147 35.368 1.00 29.88 408 SER A CA 1
ATOM 3224 C C . SER A 1 408 ? 18.769 1.391 35.698 1.00 29.88 408 SER A C 1
ATOM 3226 O O . SER A 1 408 ? 18.737 0.170 35.869 1.00 29.88 408 SER A O 1
ATOM 3228 N N . PRO A 1 409 ? 19.935 2.063 35.803 1.00 37.34 409 PRO A N 1
ATOM 3229 C CA . PRO A 1 409 ? 21.153 1.401 36.222 1.00 37.34 409 PRO A CA 1
ATOM 3230 C C . PRO A 1 409 ? 21.099 1.150 37.730 1.00 37.34 409 PRO A C 1
ATOM 3232 O O . PRO A 1 409 ? 21.012 2.078 38.527 1.00 37.34 409 PRO A O 1
ATOM 3235 N N . ARG A 1 410 ? 21.168 -0.135 38.085 1.00 38.72 410 ARG A N 1
ATOM 3236 C CA . ARG A 1 410 ? 21.871 -0.703 39.245 1.00 38.72 410 ARG A CA 1
ATOM 3237 C C . ARG A 1 410 ? 22.055 0.232 40.450 1.00 38.72 410 ARG A C 1
ATOM 3239 O O . ARG A 1 410 ? 23.085 0.887 40.566 1.00 38.72 410 ARG A O 1
ATOM 3246 N N . LEU A 1 411 ? 21.150 0.122 41.418 1.00 33.97 411 LEU A N 1
ATOM 3247 C CA . LEU A 1 411 ? 21.457 0.275 42.841 1.00 33.97 411 LEU A CA 1
ATOM 3248 C C . LEU A 1 411 ? 20.591 -0.719 43.629 1.00 33.97 411 LEU A C 1
ATOM 3250 O O . LEU A 1 411 ? 19.395 -0.518 43.774 1.00 33.97 411 LEU A O 1
ATOM 3254 N N . GLY A 1 412 ? 21.233 -1.794 44.093 1.00 27.64 412 GLY A N 1
ATOM 3255 C CA . GLY A 1 412 ? 20.939 -2.452 45.368 1.00 27.64 412 GLY A CA 1
ATOM 3256 C C . GLY A 1 412 ? 19.621 -3.217 45.556 1.00 27.64 412 GLY A C 1
ATOM 3257 O O . GLY A 1 412 ? 18.616 -2.635 45.933 1.00 27.64 412 GLY A O 1
ATOM 3258 N N . THR A 1 413 ? 19.767 -4.546 45.523 1.00 28.70 413 THR A N 1
ATOM 3259 C CA . THR A 1 413 ? 19.311 -5.484 46.573 1.00 28.70 413 THR A CA 1
ATOM 3260 C C . THR A 1 413 ? 17.876 -6.057 46.518 1.00 28.70 413 THR A C 1
ATOM 3262 O O . THR A 1 413 ? 16.879 -5.348 46.536 1.00 28.70 413 THR A O 1
ATOM 3265 N N . ASP A 1 414 ? 17.869 -7.397 46.543 1.00 28.20 414 ASP A N 1
ATOM 3266 C CA . ASP A 1 414 ? 16.853 -8.393 46.924 1.00 28.20 414 ASP A CA 1
ATOM 3267 C C . ASP A 1 414 ? 15.719 -8.851 45.976 1.00 28.20 414 ASP A C 1
ATOM 3269 O O . ASP A 1 414 ? 14.691 -8.215 45.768 1.00 28.20 414 ASP A O 1
ATOM 3273 N N . HIS A 1 415 ? 15.942 -10.080 45.480 1.00 34.22 415 HIS A N 1
ATOM 3274 C CA . HIS A 1 415 ? 15.013 -11.201 45.293 1.00 34.22 415 HIS A CA 1
ATOM 3275 C C . HIS A 1 415 ? 13.557 -10.996 45.739 1.00 34.22 415 HIS A C 1
ATOM 3277 O O . HIS A 1 415 ? 13.319 -11.011 46.940 1.00 34.22 415 HIS A O 1
ATOM 3283 N N . ILE A 1 416 ? 12.596 -11.082 44.800 1.00 31.83 416 ILE A N 1
ATOM 3284 C CA . ILE A 1 416 ? 11.355 -11.879 44.949 1.00 31.83 416 ILE A CA 1
ATOM 3285 C C . ILE A 1 416 ? 10.931 -12.437 43.573 1.00 31.83 416 ILE A C 1
ATOM 3287 O O . ILE A 1 416 ? 10.788 -11.705 42.597 1.00 31.83 416 ILE A O 1
ATOM 3291 N N . LEU A 1 417 ? 10.736 -13.758 43.521 1.00 40.91 417 LEU A N 1
ATOM 3292 C CA . LEU A 1 417 ? 10.108 -14.530 42.442 1.00 40.91 417 LEU A CA 1
ATOM 3293 C C . LEU A 1 417 ? 8.653 -14.085 42.208 1.00 40.91 417 LEU A C 1
ATOM 3295 O O . LEU A 1 417 ? 7.880 -14.048 43.163 1.00 40.91 417 LEU A O 1
ATOM 3299 N N . ALA A 1 418 ? 8.235 -13.870 40.956 1.00 29.38 418 ALA A N 1
ATOM 3300 C CA . ALA A 1 418 ? 6.812 -13.811 40.614 1.00 29.38 418 ALA A CA 1
ATOM 3301 C C . ALA A 1 418 ? 6.511 -14.458 39.250 1.00 29.38 418 ALA A C 1
ATOM 3303 O O . ALA A 1 418 ? 7.084 -14.125 38.217 1.00 29.38 418 ALA A O 1
ATOM 3304 N N . THR A 1 419 ? 5.606 -15.425 39.326 1.00 28.20 419 THR A N 1
ATOM 3305 C CA . THR A 1 419 ? 4.974 -16.292 38.323 1.00 28.20 419 THR A CA 1
ATOM 3306 C C . THR A 1 419 ? 4.150 -15.557 37.250 1.00 28.20 419 THR A C 1
ATOM 3308 O O . THR A 1 419 ? 3.774 -14.405 37.459 1.00 28.20 419 THR A O 1
ATOM 3311 N N . PRO A 1 420 ? 3.799 -16.219 36.125 1.00 35.91 420 PRO A N 1
ATOM 3312 C CA . PRO A 1 420 ? 3.075 -15.594 35.022 1.00 35.91 420 PRO A CA 1
ATOM 3313 C C . PRO A 1 420 ? 1.568 -15.515 35.309 1.00 35.91 420 PRO A C 1
ATOM 3315 O O . PRO A 1 420 ? 0.885 -16.534 35.401 1.00 35.91 420 PRO A O 1
ATOM 3318 N N . THR A 1 421 ? 1.030 -14.300 35.394 1.00 29.44 421 THR A N 1
ATOM 3319 C CA . THR A 1 421 ? -0.416 -14.044 35.454 1.00 29.44 421 THR A CA 1
ATOM 3320 C C . THR A 1 421 ? -0.804 -12.917 34.495 1.00 29.44 421 THR A C 1
ATOM 3322 O O . THR A 1 421 ? -0.245 -11.832 34.556 1.00 29.44 421 THR A O 1
ATOM 3325 N N . SER A 1 422 ? -1.766 -13.230 33.613 1.00 29.27 422 SER A N 1
ATOM 3326 C CA . SER A 1 422 ? -2.759 -12.391 32.907 1.00 29.27 422 SER A CA 1
ATOM 3327 C C . SER A 1 422 ? -2.447 -10.902 32.618 1.00 29.27 422 SER A C 1
ATOM 3329 O O . SER A 1 422 ? -2.251 -10.130 33.553 1.00 29.27 422 SER A O 1
ATOM 3331 N N . PRO A 1 423 ? -2.610 -10.411 31.368 1.00 38.44 423 PRO A N 1
ATOM 3332 C CA . PRO A 1 423 ? -2.495 -8.990 31.050 1.00 38.44 423 PRO A CA 1
ATOM 3333 C C . PRO A 1 423 ? -3.775 -8.248 31.463 1.00 38.44 423 PRO A C 1
ATOM 3335 O O . PRO A 1 423 ? -4.704 -8.046 30.684 1.00 38.44 423 PRO A O 1
ATOM 3338 N N . ARG A 1 424 ? -3.850 -7.854 32.730 1.00 36.75 424 ARG A N 1
ATOM 3339 C CA . ARG A 1 424 ? -4.734 -6.785 33.194 1.00 36.75 424 ARG A CA 1
ATOM 3340 C C . ARG A 1 424 ? -3.894 -5.838 34.029 1.00 36.75 424 ARG A C 1
ATOM 3342 O O . ARG A 1 424 ? -3.737 -6.071 35.213 1.00 36.75 424 ARG A O 1
ATOM 3349 N N . ASP A 1 425 ? -3.339 -4.829 33.368 1.00 30.55 425 ASP A N 1
ATOM 3350 C CA . ASP A 1 425 ? -3.177 -3.481 33.914 1.00 30.55 425 ASP A CA 1
ATOM 3351 C C . ASP A 1 425 ? -2.641 -2.555 32.818 1.00 30.55 425 ASP A C 1
ATOM 3353 O O . ASP A 1 425 ? -1.462 -2.543 32.469 1.00 30.55 425 ASP A O 1
ATOM 3357 N N . SER A 1 426 ? -3.562 -1.777 32.252 1.00 39.38 426 SER A N 1
ATOM 3358 C CA . SER A 1 426 ? -3.283 -0.681 31.334 1.00 39.38 426 SER A CA 1
ATOM 3359 C C . SER A 1 426 ? -2.602 0.459 32.093 1.00 39.38 426 SER A C 1
ATOM 3361 O O . SER A 1 426 ? -3.256 1.241 32.782 1.00 39.38 426 SER A O 1
ATOM 3363 N N . LYS A 1 427 ? -1.284 0.591 31.929 1.00 30.44 427 LYS A N 1
ATOM 3364 C CA . LYS A 1 427 ? -0.532 1.821 32.231 1.00 30.44 427 LYS A CA 1
ATOM 3365 C C . LYS A 1 427 ? 0.082 2.404 30.953 1.00 30.44 427 LYS A C 1
ATOM 3367 O O . LYS A 1 427 ? 1.255 2.749 30.906 1.00 30.44 427 LYS A O 1
ATOM 3372 N N . ASP A 1 428 ? -0.751 2.586 29.932 1.00 39.03 428 ASP A N 1
ATOM 3373 C CA . ASP A 1 428 ? -0.391 3.207 28.649 1.00 39.03 428 ASP A CA 1
ATOM 3374 C C . ASP A 1 428 ? -0.729 4.705 28.598 1.00 39.03 428 ASP A C 1
ATOM 3376 O O . ASP A 1 428 ? -1.347 5.171 27.651 1.00 39.03 428 ASP A O 1
ATOM 3380 N N . PHE A 1 429 ? -0.368 5.498 29.613 1.00 40.59 429 PHE A N 1
ATOM 3381 C CA . PHE A 1 429 ? -0.754 6.926 29.625 1.00 40.59 429 PHE A CA 1
ATOM 3382 C C . PHE A 1 429 ? 0.362 7.917 29.981 1.00 40.59 429 PHE A C 1
ATOM 3384 O O . PHE A 1 429 ? 0.116 9.111 30.124 1.00 40.59 429 PHE A O 1
ATOM 3391 N N . ALA A 1 430 ? 1.621 7.469 30.022 1.00 32.34 430 ALA A N 1
ATOM 3392 C CA . ALA A 1 430 ? 2.782 8.361 30.157 1.00 32.34 430 ALA A CA 1
ATOM 3393 C C . ALA A 1 430 ? 3.536 8.626 28.831 1.00 32.34 430 ALA A C 1
ATOM 3395 O O . ALA A 1 430 ? 4.502 9.389 28.816 1.00 32.34 430 ALA A O 1
ATOM 3396 N N . TRP A 1 431 ? 3.106 8.027 27.712 1.00 38.06 431 TRP A N 1
ATOM 3397 C CA . TRP A 1 431 ? 3.887 7.952 26.464 1.00 38.06 431 TRP A CA 1
ATOM 3398 C C . TRP A 1 431 ? 3.800 9.173 25.536 1.00 38.06 431 TRP A C 1
ATOM 3400 O O . TRP A 1 431 ? 4.639 9.330 24.647 1.00 38.06 431 TRP A O 1
ATOM 3410 N N . GLN A 1 432 ? 2.824 10.061 25.724 1.00 36.66 432 GLN A N 1
ATOM 3411 C CA . GLN A 1 432 ? 2.640 11.216 24.832 1.00 36.66 432 GLN A CA 1
ATOM 3412 C C . GLN A 1 432 ? 3.182 12.526 25.420 1.00 36.66 432 GLN A C 1
ATOM 3414 O O . GLN A 1 432 ? 3.687 13.359 24.671 1.00 36.66 432 GLN A O 1
ATOM 3419 N N . ASN A 1 433 ? 3.198 12.682 26.749 1.00 32.72 433 ASN A N 1
ATOM 3420 C CA . ASN A 1 433 ? 3.474 13.978 27.385 1.00 32.72 433 ASN A CA 1
ATOM 3421 C C . ASN A 1 433 ? 4.940 14.226 27.807 1.00 32.72 433 ASN A C 1
ATOM 3423 O O . ASN A 1 433 ? 5.258 15.299 28.309 1.00 32.72 433 ASN A O 1
ATOM 3427 N N . ARG A 1 434 ? 5.870 13.287 27.561 1.00 32.91 434 ARG A N 1
ATOM 3428 C CA . ARG A 1 434 ? 7.330 13.523 27.693 1.00 32.91 434 ARG A CA 1
ATOM 3429 C C . ARG A 1 434 ? 8.070 13.635 26.349 1.00 32.91 434 ARG A C 1
ATOM 3431 O O . ARG A 1 434 ? 9.296 13.621 26.319 1.00 32.91 434 ARG A O 1
ATOM 3438 N N . ARG A 1 435 ? 7.349 13.802 25.232 1.00 38.66 435 ARG A N 1
ATOM 3439 C CA . ARG A 1 435 ? 7.913 13.988 23.874 1.00 38.66 435 ARG A CA 1
ATOM 3440 C C . ARG A 1 435 ? 8.498 15.387 23.604 1.00 38.66 435 ARG A C 1
ATOM 3442 O O . ARG A 1 435 ? 8.942 15.652 22.495 1.00 38.66 435 ARG A O 1
ATOM 3449 N N . SER A 1 436 ? 8.519 16.284 24.593 1.00 38.06 436 SER A N 1
ATOM 3450 C CA . SER A 1 436 ? 8.920 17.687 24.397 1.00 38.06 436 SER A CA 1
ATOM 3451 C C . SER A 1 436 ? 10.404 17.993 24.663 1.00 38.06 436 SER A C 1
ATOM 3453 O O . SER A 1 436 ? 10.829 19.092 24.318 1.00 38.06 436 SER A O 1
ATOM 3455 N N . VAL A 1 437 ? 11.202 17.099 25.268 1.00 35.81 437 VAL A N 1
ATOM 3456 C CA . VAL A 1 437 ? 12.557 17.484 25.750 1.00 35.81 437 VAL A CA 1
ATOM 3457 C C . VAL A 1 437 ? 13.689 16.527 25.334 1.00 35.81 437 VAL A C 1
ATOM 3459 O O . VAL A 1 437 ? 14.856 16.856 25.519 1.00 35.81 437 VAL A O 1
ATOM 3462 N N . ILE A 1 438 ? 13.404 15.394 24.679 1.00 35.56 438 ILE A N 1
ATOM 3463 C CA . ILE A 1 438 ? 14.453 14.541 24.089 1.00 35.56 438 ILE A CA 1
ATOM 3464 C C . ILE A 1 438 ? 14.316 14.568 22.567 1.00 35.56 438 ILE A C 1
ATOM 3466 O O . ILE A 1 438 ? 13.332 14.113 21.993 1.00 35.56 438 ILE A O 1
ATOM 3470 N N . SER A 1 439 ? 15.317 15.164 21.932 1.00 30.67 439 SER A N 1
ATOM 3471 C CA . SER A 1 439 ? 15.484 15.309 20.491 1.00 30.67 439 SER A CA 1
ATOM 3472 C C . SER A 1 439 ? 15.227 14.007 19.708 1.00 30.67 439 SER A C 1
ATOM 3474 O O . SER A 1 439 ? 15.930 13.021 19.893 1.00 30.67 439 SER A O 1
ATOM 3476 N N . ARG A 1 440 ? 14.218 14.041 18.825 1.00 35.69 440 ARG A N 1
ATOM 3477 C CA . ARG A 1 440 ? 14.119 13.398 17.494 1.00 35.69 440 ARG A CA 1
ATOM 3478 C C . ARG A 1 440 ? 14.950 12.121 17.232 1.00 35.69 440 ARG A C 1
ATOM 3480 O O . ARG A 1 440 ? 15.705 12.082 16.264 1.00 35.69 440 ARG A O 1
ATOM 3487 N N . VAL A 1 441 ? 14.750 11.045 17.989 1.00 42.53 441 VAL A N 1
ATOM 3488 C CA . VAL A 1 441 ? 14.996 9.695 17.451 1.00 42.53 441 VAL A CA 1
ATOM 3489 C C . VAL A 1 441 ? 13.654 9.195 16.937 1.00 42.53 441 VAL A C 1
ATOM 3491 O O . VAL A 1 441 ? 12.733 8.956 17.715 1.00 42.53 441 VAL A O 1
ATOM 3494 N N . GLN A 1 442 ? 13.506 9.158 15.614 1.00 58.12 442 GLN A N 1
ATOM 3495 C CA . GLN A 1 442 ? 12.337 8.585 14.959 1.00 58.12 442 GLN A CA 1
ATOM 3496 C C . GLN A 1 442 ? 12.197 7.131 15.426 1.00 58.12 442 GLN A C 1
ATOM 3498 O O . GLN A 1 442 ? 13.171 6.381 15.404 1.00 58.12 442 GLN A O 1
ATOM 3503 N N . GLU A 1 443 ? 11.017 6.757 15.924 1.00 75.00 443 GLU A N 1
ATOM 3504 C CA . GLU A 1 443 ? 10.751 5.378 16.338 1.00 75.00 443 GLU A CA 1
ATOM 3505 C C . GLU A 1 443 ? 11.012 4.447 15.143 1.00 75.00 443 GLU A C 1
ATOM 3507 O O . GLU A 1 443 ? 10.520 4.750 14.048 1.00 75.00 443 GLU A O 1
ATOM 3512 N N . PRO A 1 444 ? 11.764 3.343 15.315 1.00 83.69 444 PRO A N 1
ATOM 3513 C CA . PRO A 1 444 ? 12.087 2.469 14.199 1.00 83.69 444 PRO A CA 1
ATOM 3514 C C . PRO A 1 444 ? 10.804 1.903 13.584 1.00 83.69 444 PRO A C 1
ATOM 3516 O O . PRO A 1 444 ? 9.834 1.550 14.270 1.00 83.69 444 PRO A O 1
ATOM 3519 N N . SER A 1 445 ? 10.779 1.845 12.260 1.00 91.00 445 SER A N 1
ATOM 3520 C CA . SER A 1 445 ? 9.703 1.240 11.485 1.00 91.00 445 SER A CA 1
ATOM 3521 C C . SER A 1 445 ? 9.657 -0.277 11.701 1.00 91.00 445 SER A C 1
ATOM 3523 O O . SER A 1 445 ? 10.648 -0.909 12.069 1.00 91.00 445 SER A O 1
ATOM 3525 N N . ALA A 1 446 ? 8.497 -0.891 11.449 1.00 93.38 446 ALA A N 1
ATOM 3526 C CA . ALA A 1 446 ? 8.349 -2.346 11.555 1.00 93.38 446 ALA A CA 1
ATOM 3527 C C . ALA A 1 446 ? 9.331 -3.097 10.639 1.00 93.38 446 ALA A C 1
ATOM 3529 O O . ALA A 1 446 ? 9.874 -4.129 11.023 1.00 93.38 446 ALA A O 1
ATOM 3530 N N . LEU A 1 447 ? 9.599 -2.551 9.448 1.00 95.06 447 LEU A N 1
ATOM 3531 C CA . LEU A 1 447 ? 10.543 -3.130 8.495 1.00 95.06 447 LEU A CA 1
ATOM 3532 C C . LEU A 1 447 ? 11.998 -3.022 8.967 1.00 95.06 447 LEU A C 1
ATOM 3534 O O . LEU A 1 447 ? 12.758 -3.957 8.743 1.00 95.06 447 LEU A O 1
ATOM 3538 N N . GLU A 1 448 ? 12.389 -1.932 9.634 1.00 93.69 448 GLU A N 1
ATOM 3539 C CA . GLU A 1 448 ? 13.732 -1.794 10.222 1.00 93.69 448 GLU A CA 1
ATOM 3540 C C . GLU A 1 448 ? 13.940 -2.781 11.374 1.00 93.69 448 GLU A C 1
ATOM 3542 O O . GLU A 1 448 ? 14.972 -3.449 11.427 1.00 93.69 448 GLU A O 1
ATOM 3547 N N . ILE A 1 449 ? 12.934 -2.938 12.244 1.00 94.38 449 ILE A N 1
ATOM 3548 C CA . ILE A 1 449 ? 12.948 -3.949 13.311 1.00 94.38 449 ILE A CA 1
ATOM 3549 C C . ILE A 1 449 ? 13.080 -5.347 12.702 1.00 94.38 449 ILE A C 1
ATOM 3551 O O . ILE A 1 449 ? 13.971 -6.102 13.087 1.00 94.38 449 ILE A O 1
ATOM 3555 N N . ALA A 1 450 ? 12.245 -5.680 11.714 1.00 96.00 450 ALA A N 1
ATOM 3556 C CA . ALA A 1 450 ? 12.309 -6.963 11.024 1.00 96.00 450 ALA A CA 1
ATOM 3557 C C . ALA A 1 450 ? 13.669 -7.200 10.360 1.00 96.00 450 ALA A C 1
ATOM 3559 O O . ALA A 1 450 ? 14.208 -8.298 10.471 1.00 96.00 450 ALA A O 1
ATOM 3560 N N . ALA A 1 451 ? 14.251 -6.190 9.708 1.00 95.19 451 ALA A N 1
ATOM 3561 C CA . ALA A 1 451 ? 15.554 -6.327 9.070 1.00 95.19 451 ALA A CA 1
ATOM 3562 C C . ALA A 1 451 ? 16.655 -6.657 10.085 1.00 95.19 451 ALA A C 1
ATOM 3564 O O . ALA A 1 451 ? 17.470 -7.545 9.839 1.00 95.19 451 ALA A O 1
ATOM 3565 N N . GLU A 1 452 ? 16.649 -5.985 11.237 1.00 93.44 452 GLU A N 1
ATOM 3566 C CA . GLU A 1 452 ? 17.622 -6.233 12.298 1.00 93.44 452 GLU A CA 1
ATOM 3567 C C . GLU A 1 452 ? 17.432 -7.614 12.939 1.00 93.44 452 GLU A C 1
ATOM 3569 O O . GLU A 1 452 ? 18.400 -8.352 13.120 1.00 93.44 452 GLU A O 1
ATOM 3574 N N . GLN A 1 453 ? 16.188 -8.021 13.201 1.00 94.56 453 GLN A N 1
ATOM 3575 C CA . GLN A 1 453 ? 15.890 -9.358 13.723 1.00 94.56 453 GLN A CA 1
ATOM 3576 C C . GLN A 1 453 ? 16.295 -10.467 12.740 1.00 94.56 453 GLN A C 1
ATOM 3578 O O . GLN A 1 453 ? 16.892 -11.467 13.136 1.00 94.56 453 GLN A O 1
ATOM 3583 N N . MET A 1 454 ? 16.057 -10.275 11.440 1.00 94.06 454 MET A N 1
ATOM 3584 C CA . MET A 1 454 ? 16.508 -11.199 10.394 1.00 94.06 454 MET A CA 1
ATOM 3585 C C . MET A 1 454 ? 18.038 -11.270 10.304 1.00 94.06 454 MET A C 1
ATOM 3587 O O . MET A 1 454 ? 18.586 -12.355 10.114 1.00 94.06 454 MET A O 1
ATOM 3591 N N . ARG A 1 455 ? 18.732 -10.135 10.461 1.00 93.69 455 ARG A N 1
ATOM 3592 C CA . ARG A 1 455 ? 20.200 -10.057 10.459 1.00 93.69 455 ARG A CA 1
ATOM 3593 C C . ARG A 1 455 ? 20.814 -10.804 11.640 1.00 93.69 455 ARG A C 1
ATOM 3595 O O . ARG A 1 455 ? 21.810 -11.503 11.467 1.00 93.69 455 ARG A O 1
ATOM 3602 N N . LEU A 1 456 ? 20.237 -10.644 12.829 1.00 91.75 456 LEU A N 1
ATOM 3603 C CA . LEU A 1 456 ? 20.751 -11.235 14.064 1.00 91.75 456 LEU A CA 1
ATOM 3604 C C . LEU A 1 456 ? 20.329 -12.693 14.257 1.00 91.75 456 LEU A C 1
ATOM 3606 O O . LEU A 1 456 ? 20.957 -13.384 15.056 1.00 91.75 456 LEU A O 1
ATOM 3610 N N . TRP A 1 457 ? 19.325 -13.187 13.527 1.00 92.44 457 TRP A N 1
ATOM 3611 C CA . TRP A 1 457 ? 18.693 -14.488 13.771 1.00 92.44 457 TRP A CA 1
ATOM 3612 C C . TRP A 1 457 ? 19.675 -15.654 13.948 1.00 92.44 457 TRP A C 1
ATOM 3614 O O . TRP A 1 457 ? 19.537 -16.432 14.889 1.00 92.44 457 TRP A O 1
ATOM 3624 N N . SER A 1 458 ? 20.708 -15.750 13.101 1.00 88.88 458 SER A N 1
ATOM 3625 C CA . SER A 1 458 ? 21.714 -16.823 13.172 1.00 88.88 458 SER A CA 1
ATOM 3626 C C . SER A 1 458 ? 22.642 -16.743 14.390 1.00 88.88 458 SER A C 1
ATOM 3628 O O . SER A 1 458 ? 23.335 -17.710 14.685 1.00 88.88 458 SER A O 1
ATOM 3630 N N . SER A 1 459 ? 22.698 -15.588 15.056 1.00 90.75 459 SER A N 1
ATOM 3631 C CA . SER A 1 459 ? 23.491 -15.356 16.269 1.00 90.75 459 SER A CA 1
ATOM 3632 C C . SER A 1 459 ? 22.687 -15.491 17.566 1.00 90.75 459 SER A C 1
ATOM 3634 O O . SER A 1 459 ? 23.284 -15.535 18.638 1.00 90.75 459 SER A O 1
ATOM 3636 N N . VAL A 1 460 ? 21.356 -15.567 17.474 1.00 90.38 460 VAL A N 1
ATOM 3637 C CA . VAL A 1 460 ? 20.463 -15.754 18.625 1.00 90.38 460 VAL A CA 1
ATOM 3638 C C . VAL A 1 460 ? 20.465 -17.226 19.044 1.00 90.38 460 VAL A C 1
ATOM 3640 O O . VAL A 1 460 ? 20.465 -18.128 18.207 1.00 90.38 460 VAL A O 1
ATOM 3643 N N . ASP A 1 461 ? 20.463 -17.470 20.348 1.00 93.69 461 ASP A N 1
ATOM 3644 C CA . ASP A 1 461 ? 20.398 -18.798 20.946 1.00 93.69 461 ASP A CA 1
ATOM 3645 C C . ASP A 1 461 ? 19.059 -19.504 20.668 1.00 93.69 461 ASP A C 1
ATOM 3647 O O . ASP A 1 461 ? 18.008 -18.881 20.514 1.00 93.69 461 ASP A O 1
ATOM 3651 N N . SER A 1 462 ? 19.076 -20.840 20.616 1.00 93.25 462 SER A N 1
ATOM 3652 C CA . SER A 1 462 ? 17.888 -21.617 20.234 1.00 93.25 462 SER A CA 1
ATOM 3653 C C . SER A 1 462 ? 16.715 -21.467 21.210 1.00 93.25 462 SER A C 1
ATOM 3655 O O . SER A 1 462 ? 15.569 -21.633 20.783 1.00 93.25 462 SER A O 1
ATOM 3657 N N . GLU A 1 463 ? 16.965 -21.197 22.494 1.00 94.25 463 GLU A N 1
ATOM 3658 C CA . GLU A 1 463 ? 15.897 -20.970 23.472 1.00 94.25 463 GLU A CA 1
ATOM 3659 C C . GLU A 1 463 ? 15.219 -19.629 23.214 1.00 94.25 463 GLU A C 1
ATOM 3661 O O . GLU A 1 463 ? 13.996 -19.586 23.054 1.00 94.25 463 GLU A O 1
ATOM 3666 N N . LYS A 1 464 ? 16.003 -18.558 23.041 1.00 91.94 464 LYS A N 1
ATOM 3667 C CA . LYS A 1 464 ? 15.455 -17.246 22.706 1.00 91.94 464 LYS A CA 1
ATOM 3668 C C . LYS A 1 464 ? 14.740 -17.229 21.360 1.00 91.94 464 LYS A C 1
ATOM 3670 O O . LYS A 1 464 ? 13.694 -16.597 21.241 1.00 91.94 464 LYS A O 1
ATOM 3675 N N . GLN A 1 465 ? 15.234 -17.965 20.362 1.00 93.56 465 GLN A N 1
ATOM 3676 C CA . GLN A 1 465 ? 14.533 -18.137 19.085 1.00 93.56 465 GLN A CA 1
ATOM 3677 C C . GLN A 1 465 ? 13.123 -18.721 19.279 1.00 93.56 465 GLN A C 1
ATOM 3679 O O . GLN A 1 465 ? 12.160 -18.211 18.707 1.00 93.56 465 GLN A O 1
ATOM 3684 N N . LYS A 1 466 ? 12.978 -19.766 20.107 1.00 95.31 466 LYS A N 1
ATOM 3685 C CA . LYS A 1 466 ? 11.670 -20.372 20.414 1.00 95.31 466 LYS A CA 1
ATOM 3686 C C . LYS A 1 466 ? 10.767 -19.422 21.198 1.00 95.31 466 LYS A C 1
ATOM 3688 O O . LYS A 1 466 ? 9.574 -19.355 20.906 1.00 95.31 466 LYS A O 1
ATOM 3693 N N . GLU A 1 467 ? 11.321 -18.684 22.159 1.00 94.88 467 GLU A N 1
ATOM 3694 C CA . GLU A 1 467 ? 10.584 -17.679 22.934 1.00 94.88 467 GLU A CA 1
ATOM 3695 C C . GLU A 1 467 ? 10.030 -16.578 22.022 1.00 94.88 467 GLU A C 1
ATOM 3697 O O . GLU A 1 467 ? 8.852 -16.241 22.124 1.00 94.88 467 GLU A O 1
ATOM 3702 N N . LEU A 1 468 ? 10.837 -16.063 21.088 1.00 94.50 468 LEU A N 1
ATOM 3703 C CA . LEU A 1 468 ? 10.409 -15.036 20.137 1.00 94.50 468 LEU A CA 1
ATOM 3704 C C . LEU A 1 468 ? 9.305 -15.554 19.213 1.00 94.50 468 LEU A C 1
ATOM 3706 O O . LEU A 1 468 ? 8.274 -14.902 19.096 1.00 94.50 468 LEU A O 1
ATOM 3710 N N . ILE A 1 469 ? 9.470 -16.748 18.632 1.00 95.75 469 ILE A N 1
ATOM 3711 C CA . ILE A 1 469 ? 8.439 -17.372 17.783 1.00 95.75 469 ILE A CA 1
ATOM 3712 C C . ILE A 1 469 ? 7.120 -17.528 18.550 1.00 95.75 469 ILE A C 1
ATOM 3714 O O . ILE A 1 469 ? 6.067 -17.141 18.051 1.00 95.75 469 ILE A O 1
ATOM 3718 N N . THR A 1 470 ? 7.182 -18.050 19.778 1.00 96.44 470 THR A N 1
ATOM 3719 C CA . THR A 1 470 ? 5.994 -18.248 20.625 1.00 96.44 470 THR A CA 1
ATOM 3720 C C . THR A 1 470 ? 5.348 -16.909 20.993 1.00 96.44 470 THR A C 1
ATOM 3722 O O . THR A 1 470 ? 4.124 -16.797 21.039 1.00 96.44 470 THR A O 1
ATOM 3725 N N . SER A 1 471 ? 6.162 -15.879 21.242 1.00 95.88 471 SER A N 1
ATOM 3726 C CA . SER A 1 471 ? 5.686 -14.536 21.593 1.00 95.88 471 SER A CA 1
ATOM 3727 C C . SER A 1 471 ? 4.984 -13.858 20.416 1.00 95.88 471 SER A C 1
ATOM 3729 O O . SER A 1 471 ? 3.899 -13.312 20.599 1.00 95.88 471 SER A O 1
ATOM 3731 N N . GLU A 1 472 ? 5.553 -13.936 19.207 1.00 96.31 472 GLU A N 1
ATOM 3732 C CA . GLU A 1 472 ? 4.912 -13.433 17.983 1.00 96.31 472 GLU A CA 1
ATOM 3733 C C . GLU A 1 472 ? 3.591 -14.161 17.695 1.00 96.31 472 GLU A C 1
ATOM 3735 O O . GLU A 1 472 ? 2.585 -13.528 17.372 1.00 96.31 472 GLU A O 1
ATOM 3740 N N . GLU A 1 473 ? 3.572 -15.487 17.847 1.00 95.56 473 GLU A N 1
ATOM 3741 C CA . GLU A 1 473 ? 2.374 -16.304 17.649 1.00 95.56 473 GLU A CA 1
ATOM 3742 C C . GLU A 1 473 ? 1.271 -15.960 18.668 1.00 95.56 473 GLU A C 1
ATOM 3744 O O . GLU A 1 473 ? 0.110 -15.784 18.294 1.00 95.56 473 GLU A O 1
ATOM 3749 N N . SER A 1 474 ? 1.631 -15.774 19.941 1.00 96.38 474 SER A N 1
ATOM 3750 C CA . SER A 1 474 ? 0.704 -15.338 20.994 1.00 96.38 474 SER A CA 1
ATOM 3751 C C . SER A 1 474 ? 0.091 -13.964 20.699 1.00 96.38 474 SER A C 1
ATOM 3753 O O . SER A 1 474 ? -1.123 -13.788 20.832 1.00 96.38 474 SER A O 1
ATOM 3755 N N . THR A 1 475 ? 0.900 -13.006 20.230 1.00 95.94 475 THR A N 1
ATOM 3756 C CA . THR A 1 475 ? 0.419 -11.687 19.791 1.00 95.94 475 THR A CA 1
ATOM 3757 C C . THR A 1 475 ? -0.614 -11.816 18.673 1.00 95.94 475 THR A C 1
ATOM 3759 O O . THR A 1 475 ? -1.694 -11.227 18.759 1.00 95.94 475 THR A O 1
ATOM 3762 N N . LEU A 1 476 ? -0.335 -12.641 17.660 1.00 95.50 476 LEU A N 1
ATOM 3763 C CA . LEU A 1 476 ? -1.256 -12.872 16.549 1.00 95.50 476 LEU A CA 1
ATOM 3764 C C . LEU A 1 476 ? -2.582 -13.493 17.020 1.00 95.50 476 LEU A C 1
ATOM 3766 O O . LEU A 1 476 ? -3.650 -13.009 16.639 1.00 95.50 476 LEU A O 1
ATOM 3770 N N . TYR A 1 477 ? -2.540 -14.517 17.880 1.00 96.62 477 TYR A N 1
ATOM 3771 C CA . TYR A 1 477 ? -3.754 -15.141 18.422 1.00 96.62 477 TYR A CA 1
ATOM 3772 C C . TYR A 1 477 ? -4.575 -14.187 19.291 1.00 96.62 477 TYR A C 1
ATOM 3774 O O . TYR A 1 477 ? -5.799 -14.133 19.155 1.00 96.62 477 TYR A O 1
ATOM 3782 N N . SER A 1 478 ? -3.920 -13.420 20.166 1.00 95.94 478 SER A N 1
ATOM 3783 C CA . SER A 1 478 ? -4.589 -12.424 21.009 1.00 95.94 478 SER A CA 1
ATOM 3784 C C . SER A 1 478 ? -5.347 -11.414 20.150 1.00 95.94 478 SER A C 1
ATOM 3786 O O . SER A 1 478 ? -6.529 -11.139 20.388 1.00 95.94 478 SER A O 1
ATOM 3788 N N . GLN A 1 479 ? -4.701 -10.923 19.091 1.00 96.25 479 GLN A N 1
ATOM 3789 C CA . GLN A 1 479 ? -5.322 -9.955 18.205 1.00 96.25 479 GLN A CA 1
ATOM 3790 C C . GLN A 1 479 ? -6.456 -10.557 17.372 1.00 96.25 479 GLN A C 1
ATOM 3792 O O . GLN A 1 479 ? -7.463 -9.885 17.142 1.00 96.25 479 GLN A O 1
ATOM 3797 N N . ALA A 1 480 ? -6.355 -11.832 16.989 1.00 96.75 480 ALA A N 1
ATOM 3798 C CA . ALA A 1 480 ? -7.419 -12.533 16.274 1.00 96.75 480 ALA A CA 1
ATOM 3799 C C . ALA A 1 480 ? -8.691 -12.656 17.130 1.00 96.75 480 ALA A C 1
ATOM 3801 O O . ALA A 1 480 ? -9.788 -12.365 16.655 1.00 96.75 480 ALA A O 1
ATOM 3802 N N . ILE A 1 481 ? -8.553 -13.004 18.416 1.00 95.94 481 ILE A N 1
ATOM 3803 C CA . ILE A 1 481 ? -9.682 -13.054 19.363 1.00 95.94 481 ILE A CA 1
ATOM 3804 C C . ILE A 1 481 ? -10.320 -11.669 19.507 1.00 95.94 481 ILE A C 1
ATOM 3806 O O . ILE A 1 481 ? -11.545 -11.520 19.500 1.00 95.94 481 ILE A O 1
ATOM 3810 N N . HIS A 1 482 ? -9.493 -10.634 19.636 1.00 93.62 482 HIS A N 1
ATOM 3811 C CA . HIS A 1 482 ? -9.970 -9.267 19.777 1.00 93.62 482 HIS A CA 1
ATOM 3812 C C . HIS A 1 482 ? -10.738 -8.786 18.535 1.00 93.62 482 HIS A C 1
ATOM 3814 O O . HIS A 1 482 ? -11.818 -8.204 18.669 1.00 93.62 482 HIS A O 1
ATOM 3820 N N . TYR A 1 483 ? -10.242 -9.088 17.333 1.00 96.25 483 TYR A N 1
ATOM 3821 C CA . TYR A 1 483 ? -10.930 -8.762 16.085 1.00 96.25 483 TYR A CA 1
ATOM 3822 C C . TYR A 1 483 ? -12.211 -9.569 15.891 1.00 96.25 483 TYR A C 1
ATOM 3824 O O . TYR A 1 483 ? -13.218 -8.985 15.501 1.00 96.25 483 TYR A O 1
ATOM 3832 N N . ALA A 1 484 ? -12.240 -10.850 16.268 1.00 95.56 484 ALA A N 1
ATOM 3833 C CA . ALA A 1 484 ? -13.471 -11.639 16.251 1.00 95.56 484 ALA A CA 1
ATOM 3834 C C . ALA A 1 484 ? -14.576 -10.983 17.102 1.00 95.56 484 ALA A C 1
ATOM 3836 O O . ALA A 1 484 ? -15.710 -10.841 16.647 1.00 95.56 484 ALA A O 1
ATOM 3837 N N . ASN A 1 485 ? -14.241 -10.487 18.299 1.00 93.06 485 ASN A N 1
ATOM 3838 C CA . ASN A 1 485 ? -15.196 -9.776 19.157 1.00 93.06 485 ASN A CA 1
ATOM 3839 C C . ASN A 1 485 ? -15.678 -8.446 18.548 1.00 93.06 485 ASN A C 1
ATOM 3841 O O . ASN A 1 485 ? -16.862 -8.107 18.642 1.00 93.06 485 ASN A O 1
ATOM 3845 N N . ARG A 1 486 ? -14.778 -7.684 17.913 1.00 94.38 486 ARG A N 1
ATOM 3846 C CA . ARG A 1 486 ? -15.127 -6.435 17.211 1.00 94.38 486 ARG A CA 1
ATOM 3847 C C . ARG A 1 486 ? -16.041 -6.697 16.016 1.00 94.38 486 ARG A C 1
ATOM 3849 O O . ARG A 1 486 ? -17.043 -6.003 15.862 1.00 94.38 486 ARG A O 1
ATOM 3856 N N . MET A 1 487 ? -15.732 -7.724 15.228 1.00 94.56 487 MET A N 1
ATOM 3857 C CA . MET A 1 487 ? -16.545 -8.165 14.098 1.00 94.56 487 MET A CA 1
ATOM 3858 C C . MET A 1 487 ? -17.933 -8.590 14.565 1.00 94.56 487 MET A C 1
ATOM 3860 O O . MET A 1 4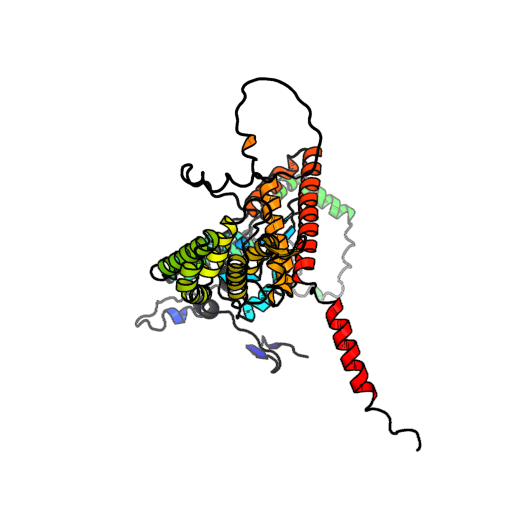87 ? -18.915 -8.090 14.037 1.00 94.56 487 MET A O 1
ATOM 3864 N N . VAL A 1 488 ? -18.040 -9.411 15.614 1.00 92.56 488 VAL A N 1
ATOM 3865 C CA . VAL A 1 488 ? -19.333 -9.777 16.222 1.00 92.56 488 VAL A CA 1
ATOM 3866 C C . VAL A 1 488 ? -20.132 -8.532 16.622 1.00 92.56 488 VAL A C 1
ATOM 3868 O O . VAL A 1 488 ? -21.319 -8.442 16.327 1.00 92.56 488 VAL A O 1
ATOM 3871 N N . SER A 1 489 ? -19.476 -7.546 17.237 1.00 91.12 489 SER A N 1
ATOM 3872 C CA . SER A 1 489 ? -20.131 -6.314 17.695 1.00 91.12 489 SER A CA 1
ATOM 3873 C C . SER A 1 489 ? -20.653 -5.439 16.548 1.00 91.12 489 SER A C 1
ATOM 3875 O O . SER A 1 489 ? -21.668 -4.767 16.711 1.00 91.12 489 SER A O 1
ATOM 3877 N N . LEU A 1 490 ? -19.978 -5.410 15.396 1.00 92.31 490 LEU A N 1
ATOM 3878 C CA . LEU A 1 490 ? -20.316 -4.516 14.278 1.00 92.31 490 LEU A CA 1
ATOM 3879 C C . LEU A 1 490 ? -21.099 -5.194 13.147 1.00 92.31 490 LEU A C 1
ATOM 3881 O O . LEU A 1 490 ? -21.888 -4.526 12.487 1.00 92.31 490 LEU A O 1
ATOM 3885 N N . LEU A 1 491 ? -20.908 -6.497 12.937 1.00 90.44 491 LEU A N 1
ATOM 3886 C CA . LEU A 1 491 ? -21.521 -7.252 11.842 1.00 90.44 491 LEU A CA 1
ATOM 3887 C C . LEU A 1 491 ? -22.824 -7.942 12.228 1.00 90.44 491 LEU A C 1
ATOM 3889 O O . LEU A 1 491 ? -23.644 -8.185 11.348 1.00 90.44 491 LEU A O 1
ATOM 3893 N N . ILE A 1 492 ? -23.018 -8.289 13.504 1.00 85.56 492 ILE A N 1
ATOM 3894 C CA . ILE A 1 492 ? -24.224 -8.995 13.945 1.00 85.56 492 ILE A CA 1
ATOM 3895 C C . ILE A 1 492 ? -25.280 -7.960 14.357 1.00 85.56 492 ILE A C 1
ATOM 3897 O O . ILE A 1 492 ? -25.085 -7.250 15.352 1.00 85.56 492 ILE A O 1
ATOM 3901 N N . PRO A 1 493 ? -26.410 -7.853 13.628 1.00 72.75 493 PRO A N 1
ATOM 3902 C CA . PRO A 1 493 ? -27.486 -6.953 14.011 1.00 72.75 493 PRO A CA 1
ATOM 3903 C C . PRO A 1 493 ? -28.089 -7.394 15.344 1.00 72.75 493 PRO A C 1
ATOM 3905 O O . PRO A 1 493 ? -28.382 -8.573 15.547 1.00 72.75 493 PRO A O 1
ATOM 3908 N N . LEU A 1 494 ? -28.346 -6.442 16.238 1.00 67.62 494 LEU A N 1
ATOM 3909 C CA . LEU A 1 494 ? -28.954 -6.725 1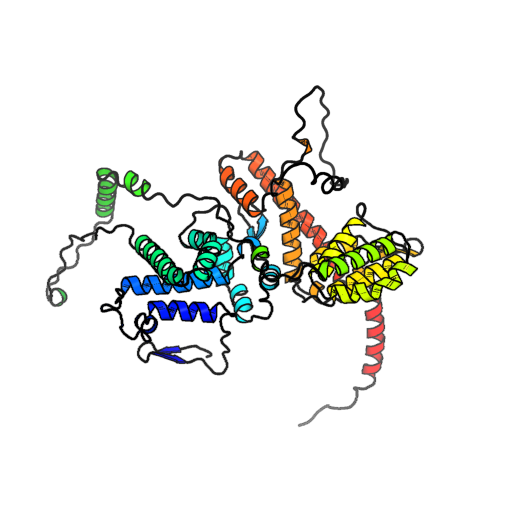7.545 1.00 67.62 494 LEU A CA 1
ATOM 3910 C C . LEU A 1 494 ? -30.411 -7.229 17.434 1.00 67.62 494 LEU A C 1
ATOM 3912 O O . LEU A 1 494 ? -30.930 -7.836 18.365 1.00 67.62 494 LEU A O 1
ATOM 3916 N N . ASP A 1 495 ? -31.052 -7.019 16.280 1.00 58.28 495 ASP A N 1
ATOM 3917 C CA . ASP A 1 495 ? -32.474 -7.281 16.019 1.00 58.28 495 ASP A CA 1
ATOM 3918 C C . ASP A 1 495 ? -32.790 -8.651 15.386 1.00 58.28 495 ASP A C 1
ATOM 3920 O O . ASP A 1 495 ? -33.879 -8.839 14.837 1.00 58.28 495 ASP A O 1
ATOM 3924 N N . ILE A 1 496 ? -31.892 -9.642 15.454 1.00 53.12 496 ILE A N 1
ATOM 3925 C CA . ILE A 1 496 ? -32.152 -10.982 14.879 1.00 53.12 496 ILE A CA 1
ATOM 3926 C C . ILE A 1 496 ? -33.445 -11.613 15.447 1.00 53.12 496 ILE A C 1
ATOM 3928 O O . ILE A 1 496 ? -34.154 -12.303 14.720 1.00 53.12 496 ILE A O 1
ATOM 3932 N N . GLY A 1 497 ? -33.832 -11.290 16.688 1.00 46.09 497 GLY A N 1
ATOM 3933 C CA . GLY A 1 497 ? -35.124 -11.703 17.259 1.00 46.09 497 GLY A CA 1
ATOM 3934 C C . GLY A 1 497 ? -36.349 -10.942 16.720 1.00 46.09 497 GLY A C 1
ATOM 3935 O O . GLY A 1 497 ? -37.419 -11.525 16.578 1.00 46.09 497 GLY A O 1
ATOM 3936 N N . ASN A 1 498 ? -36.206 -9.662 16.363 1.00 41.94 498 ASN A N 1
ATOM 3937 C CA . ASN A 1 498 ? -37.315 -8.814 15.900 1.00 41.94 498 ASN A CA 1
ATOM 3938 C C . ASN A 1 498 ? -37.606 -8.968 14.400 1.00 41.94 498 ASN A C 1
ATOM 3940 O O . ASN A 1 498 ? -38.737 -8.744 13.960 1.00 41.94 498 ASN A O 1
ATOM 3944 N N . ARG A 1 499 ? -36.602 -9.343 13.594 1.00 42.62 499 ARG A N 1
ATOM 3945 C CA . ARG A 1 499 ? -36.792 -9.576 12.153 1.00 42.62 499 ARG A CA 1
ATOM 3946 C C . ARG A 1 499 ? -37.547 -10.873 11.861 1.00 42.62 499 ARG A C 1
ATOM 3948 O O . ARG A 1 499 ? -38.367 -10.857 10.950 1.00 42.62 499 ARG A O 1
ATOM 3955 N N . LEU A 1 500 ? -37.371 -11.933 12.661 1.00 44.44 500 LEU A N 1
ATOM 3956 C CA . LEU A 1 500 ? -38.176 -13.158 12.521 1.00 44.44 500 LEU A CA 1
ATOM 3957 C C . LEU A 1 500 ? -39.675 -12.890 12.754 1.00 44.44 500 LEU A C 1
ATOM 3959 O O . LEU A 1 500 ? -40.498 -13.353 11.976 1.00 44.44 500 LEU A O 1
ATOM 3963 N N . HIS A 1 501 ? -40.039 -12.061 13.740 1.00 40.19 501 HIS A N 1
ATOM 3964 C CA . HIS A 1 501 ? -41.445 -11.702 13.990 1.00 40.19 501 HIS A CA 1
ATOM 3965 C C . HIS A 1 501 ? -42.082 -10.840 12.890 1.00 40.19 501 HIS A C 1
ATOM 3967 O O . HIS A 1 501 ? -43.285 -10.928 12.658 1.00 40.19 501 HIS A O 1
ATOM 3973 N N . LYS A 1 502 ? -41.295 -10.015 12.187 1.00 42.09 502 LYS A N 1
ATOM 3974 C CA . LYS A 1 502 ? -41.793 -9.269 11.020 1.00 42.09 502 LYS A CA 1
ATOM 3975 C C . LYS A 1 502 ? -41.902 -10.139 9.767 1.00 42.09 502 LYS A C 1
ATOM 3977 O O . LYS A 1 502 ? -42.775 -9.879 8.947 1.00 42.09 502 LYS A O 1
ATOM 3982 N N . GLN A 1 503 ? -41.045 -11.150 9.626 1.00 42.88 503 GLN A N 1
ATOM 3983 C CA . GLN A 1 503 ? -41.088 -12.077 8.496 1.00 42.88 503 GLN A CA 1
ATOM 3984 C C . GLN A 1 503 ? -42.240 -13.086 8.634 1.00 42.88 503 GLN A C 1
ATOM 3986 O O . GLN A 1 503 ? -42.913 -13.352 7.645 1.00 42.88 503 GLN A O 1
ATOM 3991 N N . ASP A 1 504 ? -42.561 -13.546 9.851 1.00 44.41 504 ASP A N 1
ATOM 3992 C CA . ASP A 1 504 ? -43.768 -14.356 10.101 1.00 44.41 504 ASP A CA 1
ATOM 3993 C C . ASP A 1 504 ? -45.059 -13.590 9.769 1.00 44.41 504 ASP A C 1
ATOM 3995 O O . ASP A 1 504 ? -45.983 -14.156 9.192 1.00 44.41 504 ASP A O 1
ATOM 3999 N N . HIS A 1 505 ? -45.107 -12.278 10.032 1.00 43.44 505 HIS A N 1
ATOM 4000 C CA . HIS A 1 505 ? -46.262 -11.455 9.664 1.00 43.44 505 HIS A CA 1
ATOM 4001 C C . HIS A 1 505 ? -46.382 -11.164 8.158 1.00 43.44 505 HIS A C 1
ATOM 4003 O O . HIS A 1 505 ? -47.491 -10.897 7.705 1.00 43.44 505 HIS A O 1
ATOM 4009 N N . SER A 1 506 ? -45.293 -11.227 7.376 1.00 41.25 506 SER A N 1
ATOM 4010 C CA . SER A 1 506 ? -45.366 -11.058 5.913 1.00 41.25 506 SER A CA 1
ATOM 4011 C C . SER A 1 506 ? -45.616 -12.374 5.167 1.00 41.25 506 SER A C 1
ATOM 4013 O O . SER A 1 506 ? -46.101 -12.350 4.040 1.00 41.25 506 SER A O 1
ATOM 4015 N N . LEU A 1 507 ? -45.310 -13.523 5.778 1.00 44.44 507 LEU A N 1
ATOM 4016 C CA . LEU A 1 507 ? -45.545 -14.845 5.186 1.00 44.44 507 LEU A CA 1
ATOM 4017 C C . LEU A 1 507 ? -47.022 -15.281 5.242 1.00 44.44 507 LEU A C 1
ATOM 4019 O O . LEU A 1 507 ? -47.434 -16.112 4.429 1.00 44.44 507 LEU A O 1
ATOM 4023 N N . ASP A 1 508 ? -47.825 -14.711 6.147 1.00 42.31 508 ASP A N 1
ATOM 4024 C CA . ASP A 1 508 ? -49.265 -15.000 6.242 1.00 42.31 508 ASP A CA 1
ATOM 4025 C C . ASP A 1 508 ? -50.120 -14.225 5.216 1.00 42.31 508 ASP A C 1
ATOM 4027 O O . ASP A 1 508 ? -51.174 -14.719 4.814 1.00 42.31 508 ASP A O 1
ATOM 4031 N N . GLU A 1 509 ? -49.663 -13.072 4.705 1.00 39.81 509 GLU A N 1
ATOM 4032 C CA . GLU A 1 509 ? -50.365 -12.338 3.631 1.00 39.81 509 GLU A CA 1
ATOM 4033 C C . GLU A 1 509 ? -50.127 -12.947 2.233 1.00 39.81 509 GLU A C 1
ATOM 4035 O O . GLU A 1 509 ? -51.029 -12.946 1.393 1.00 39.81 509 GLU A O 1
ATOM 4040 N N . GLU A 1 510 ? -48.960 -13.552 1.977 1.00 38.53 510 GLU A N 1
ATOM 4041 C CA . GLU A 1 510 ? -48.655 -14.177 0.676 1.00 38.53 510 GLU A CA 1
ATOM 4042 C C . GLU A 1 510 ? -49.299 -15.563 0.483 1.00 38.53 510 GLU A C 1
ATOM 4044 O O . GLU A 1 510 ? -49.451 -16.033 -0.649 1.00 38.53 510 GLU A O 1
ATOM 4049 N N . ARG A 1 511 ? -49.749 -16.223 1.560 1.00 39.00 511 ARG A N 1
ATOM 4050 C CA . ARG A 1 511 ? -50.400 -17.546 1.484 1.00 39.00 511 ARG A CA 1
ATOM 4051 C C . ARG A 1 511 ? -51.864 -17.513 1.041 1.00 39.00 511 ARG A C 1
ATOM 4053 O O . ARG A 1 511 ? -52.395 -18.563 0.684 1.00 39.00 511 ARG A O 1
ATOM 4060 N N . ALA A 1 512 ? -52.504 -16.344 0.991 1.00 37.97 512 ALA A N 1
ATOM 4061 C CA . ALA A 1 512 ? -53.901 -16.221 0.569 1.00 37.97 512 ALA A CA 1
ATOM 4062 C C . ALA A 1 512 ? -54.102 -16.012 -0.948 1.00 37.97 512 ALA A C 1
ATOM 4064 O O . ALA A 1 512 ? -55.243 -16.032 -1.404 1.00 37.97 512 ALA A O 1
ATOM 4065 N N . SER A 1 513 ? -53.035 -15.840 -1.745 1.00 40.78 513 SER A N 1
ATOM 4066 C CA . SER A 1 513 ? -53.171 -15.417 -3.157 1.00 40.78 513 SER A CA 1
ATOM 4067 C C . SER A 1 513 ? -52.725 -16.420 -4.226 1.00 40.78 513 SER A C 1
ATOM 4069 O O . SER A 1 513 ? -52.843 -16.114 -5.406 1.00 40.78 513 SER A O 1
ATOM 4071 N N . ASN A 1 514 ? -52.292 -17.636 -3.874 1.00 33.16 514 ASN A N 1
ATOM 4072 C CA . ASN A 1 514 ? -51.850 -18.630 -4.865 1.00 33.16 514 ASN A CA 1
ATOM 4073 C C . ASN A 1 514 ? -52.534 -19.991 -4.694 1.00 33.16 514 ASN A C 1
ATOM 4075 O O . ASN A 1 514 ? -51.905 -21.000 -4.380 1.00 33.16 514 ASN A O 1
ATOM 4079 N N . SER A 1 515 ? -53.837 -20.040 -4.961 1.00 37.97 515 SER A N 1
ATOM 4080 C CA . SER A 1 515 ? -54.512 -21.303 -5.253 1.00 37.97 515 SER A CA 1
ATOM 4081 C C . SER A 1 515 ? -55.616 -21.107 -6.290 1.00 37.97 515 SER A C 1
ATOM 4083 O O . SER A 1 515 ? -56.765 -20.913 -5.919 1.00 37.97 515 SER A O 1
ATOM 4085 N N . ILE A 1 516 ? -55.276 -21.173 -7.582 1.00 33.44 516 ILE A N 1
ATOM 4086 C CA . ILE A 1 516 ? -56.147 -21.691 -8.652 1.00 33.44 516 ILE A CA 1
ATOM 4087 C C . ILE A 1 516 ? -55.280 -22.094 -9.861 1.00 33.44 516 ILE A C 1
ATOM 4089 O O . ILE A 1 516 ? -54.552 -21.291 -10.429 1.00 33.44 516 ILE A O 1
ATOM 4093 N N . ALA A 1 517 ? -55.418 -23.378 -10.203 1.00 31.33 517 ALA A N 1
ATOM 4094 C CA . ALA A 1 517 ? -55.272 -24.032 -11.505 1.00 31.33 517 ALA A CA 1
ATOM 4095 C C . ALA A 1 517 ? -53.939 -23.956 -12.281 1.00 31.33 517 ALA A C 1
ATOM 4097 O O . ALA A 1 517 ? -53.670 -23.015 -13.016 1.00 31.33 517 ALA A O 1
ATOM 4098 N N . ASN A 1 518 ? -53.224 -25.088 -12.307 1.00 29.92 518 ASN A N 1
ATOM 4099 C CA . ASN A 1 518 ? -53.116 -25.853 -13.555 1.00 29.92 518 ASN A CA 1
ATOM 4100 C C . ASN A 1 518 ? -52.754 -27.322 -13.289 1.00 29.92 518 ASN A C 1
ATOM 4102 O O . ASN A 1 518 ? -51.666 -27.655 -12.824 1.00 29.92 518 ASN A O 1
ATOM 4106 N N . ARG A 1 519 ? -53.705 -28.209 -13.597 1.00 31.02 519 ARG A N 1
ATOM 4107 C CA . ARG A 1 519 ? -53.535 -29.661 -13.670 1.00 31.02 519 ARG A CA 1
ATOM 4108 C C . ARG A 1 519 ? -54.131 -30.135 -15.004 1.00 31.02 519 ARG A C 1
ATOM 4110 O O . ARG A 1 519 ? -55.340 -30.068 -15.174 1.00 31.02 519 ARG A O 1
ATOM 4117 N N . TYR A 1 520 ? -53.242 -30.675 -15.840 1.00 30.78 520 TYR A N 1
ATOM 4118 C CA . TYR A 1 520 ? -53.430 -31.673 -16.907 1.00 30.78 520 TYR A CA 1
ATOM 4119 C C . TYR A 1 520 ? -53.946 -31.314 -18.319 1.00 30.78 520 TYR A C 1
ATOM 4121 O O . TYR A 1 520 ? -54.898 -30.561 -18.494 1.00 30.78 520 TYR A O 1
ATOM 4129 N N . VAL A 1 521 ? -53.362 -32.101 -19.251 1.00 32.75 521 VAL A N 1
ATOM 4130 C CA . VAL A 1 521 ? -53.740 -32.520 -20.627 1.00 32.75 521 VAL A CA 1
ATOM 4131 C C . VAL A 1 521 ? -53.440 -31.471 -21.720 1.00 32.75 521 VAL A C 1
ATOM 4133 O O . VAL A 1 521 ? -53.909 -30.348 -21.613 1.00 32.75 521 VAL A O 1
ATOM 4136 N N . VAL A 1 522 ? -52.644 -31.711 -22.777 1.00 35.91 522 VAL A N 1
ATOM 4137 C CA . VAL A 1 522 ? -52.334 -32.903 -23.610 1.00 35.91 522 VAL A CA 1
ATOM 4138 C C . VAL A 1 522 ? -50.834 -33.037 -23.853 1.00 35.91 522 VAL A C 1
ATOM 4140 O O . VAL A 1 522 ? -50.191 -31.988 -24.077 1.00 35.91 522 VAL A O 1
#